Protein AF-A0A564YEU1-F1 (afdb_monomer)

Structure (mmCIF, N/CA/C/O backbone):
data_AF-A0A564YEU1-F1
#
_entry.id   AF-A0A564YEU1-F1
#
loop_
_atom_site.group_PDB
_atom_site.id
_atom_site.type_symbol
_atom_site.label_atom_id
_atom_site.label_alt_id
_atom_site.label_comp_id
_atom_site.label_asym_id
_atom_site.label_entity_id
_atom_site.label_seq_id
_atom_site.pdbx_PDB_ins_code
_atom_site.Cartn_x
_atom_site.Cartn_y
_atom_site.Cartn_z
_atom_site.occupancy
_atom_site.B_iso_or_equiv
_atom_site.auth_seq_id
_atom_site.auth_comp_id
_atom_site.auth_asym_id
_atom_site.auth_atom_id
_atom_site.pdbx_PDB_model_num
ATOM 1 N N . MET A 1 1 ? -68.849 -15.852 21.695 1.00 39.66 1 MET A N 1
ATOM 2 C CA . MET A 1 1 ? -68.066 -17.104 21.802 1.00 39.66 1 MET A CA 1
ATOM 3 C C . MET A 1 1 ? -66.663 -16.746 22.291 1.00 39.66 1 MET A C 1
ATOM 5 O O . MET A 1 1 ? -65.903 -16.159 21.544 1.00 39.66 1 MET A O 1
ATOM 9 N N . SER A 1 2 ? -66.432 -16.648 23.603 1.00 35.09 2 SER A N 1
ATOM 10 C CA . SER A 1 2 ? -66.010 -17.721 24.534 1.00 35.09 2 SER A CA 1
ATOM 11 C C . SER A 1 2 ? -64.554 -18.185 24.345 1.00 35.09 2 SER A C 1
ATOM 13 O O . SER A 1 2 ? -64.253 -19.014 23.496 1.00 35.09 2 SER A O 1
ATOM 15 N N . ARG A 1 3 ? -63.682 -17.646 25.216 1.00 34.97 3 ARG A N 1
ATOM 16 C CA . ARG A 1 3 ? -62.346 -18.154 25.593 1.00 34.97 3 ARG A CA 1
ATOM 17 C C . ARG A 1 3 ? -62.370 -19.652 25.946 1.00 34.97 3 ARG A C 1
ATOM 19 O O . ARG A 1 3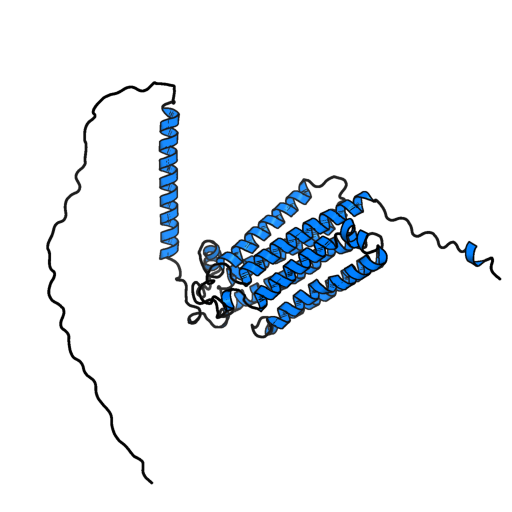 ? -63.399 -20.130 26.422 1.00 34.97 3 ARG A O 1
ATOM 26 N N . PRO A 1 4 ? -61.174 -20.247 26.089 1.00 43.41 4 PRO A N 1
ATOM 27 C CA . PRO A 1 4 ? -60.851 -20.955 27.319 1.00 43.41 4 PRO A CA 1
ATOM 28 C C . PRO A 1 4 ? -59.711 -20.280 28.102 1.00 43.41 4 PRO A C 1
ATOM 30 O O . PRO A 1 4 ? -58.726 -19.787 27.561 1.00 43.41 4 PRO A O 1
ATOM 33 N N . LYS A 1 5 ? -59.918 -20.228 29.422 1.00 35.44 5 LYS A N 1
ATOM 34 C CA . LYS A 1 5 ? -58.984 -19.836 30.490 1.00 35.44 5 LYS A CA 1
ATOM 35 C C . LYS A 1 5 ? -58.414 -21.104 31.149 1.00 35.44 5 LYS A C 1
ATOM 37 O O . LYS A 1 5 ? -59.130 -22.099 31.204 1.00 35.44 5 LYS A O 1
ATOM 42 N N . ARG A 1 6 ? -57.296 -20.902 31.874 1.00 34.03 6 ARG A N 1
ATOM 43 C CA . ARG A 1 6 ? -56.773 -21.584 33.096 1.00 34.03 6 ARG A CA 1
ATOM 44 C C . ARG A 1 6 ? -55.491 -22.394 32.839 1.00 34.03 6 ARG A C 1
ATOM 46 O O . ARG A 1 6 ? -55.438 -23.107 31.857 1.00 34.03 6 ARG A O 1
ATOM 53 N N . LYS A 1 7 ? -54.459 -22.366 33.693 1.00 32.59 7 LYS A N 1
ATOM 54 C CA . LYS A 1 7 ? -54.203 -21.696 34.994 1.00 32.59 7 LYS A CA 1
ATOM 55 C C . LYS A 1 7 ? -52.673 -21.733 35.283 1.00 32.59 7 LYS A C 1
ATOM 57 O O . LYS A 1 7 ? -51.973 -22.468 34.599 1.00 32.59 7 LYS A O 1
ATOM 62 N N . PRO A 1 8 ? -52.174 -20.968 36.276 1.00 36.25 8 PRO A N 1
ATOM 63 C CA . PRO A 1 8 ? -50.752 -20.750 36.559 1.00 36.25 8 PRO A CA 1
ATOM 64 C C . PRO A 1 8 ? -50.203 -21.688 37.652 1.00 36.25 8 PRO A C 1
ATOM 66 O O . PRO A 1 8 ? -50.961 -22.127 38.518 1.00 36.25 8 PRO A O 1
ATOM 69 N N . SER A 1 9 ? -48.884 -21.898 37.684 1.00 32.28 9 SER A N 1
ATOM 70 C CA . SER A 1 9 ? -48.165 -22.495 38.820 1.00 32.28 9 SER A CA 1
ATOM 71 C C . SER A 1 9 ? -47.163 -21.496 39.414 1.00 32.28 9 SER A C 1
ATOM 73 O O . SER A 1 9 ? -46.379 -20.876 38.702 1.00 32.28 9 SER A O 1
ATOM 75 N N . LYS A 1 10 ? -47.267 -21.321 40.733 1.00 36.78 10 LYS A N 1
ATOM 76 C CA . LYS A 1 10 ? -46.487 -20.445 41.623 1.00 36.78 10 LYS A CA 1
ATOM 77 C C . LYS A 1 10 ? -45.193 -21.148 42.119 1.00 36.78 10 LYS A C 1
ATOM 79 O O . LYS A 1 10 ? -45.025 -22.329 41.826 1.00 36.78 10 LYS A O 1
ATOM 84 N N . PRO A 1 11 ? -44.290 -20.435 42.829 1.00 39.84 11 PRO A N 1
ATOM 85 C CA . PRO A 1 11 ? -42.862 -20.749 42.939 1.00 39.84 11 PRO A CA 1
ATOM 86 C C . PRO A 1 11 ? -42.517 -21.643 44.141 1.00 39.84 11 PRO A C 1
ATOM 88 O O . PRO A 1 11 ? -43.249 -21.656 45.129 1.00 39.84 11 PRO A O 1
ATOM 91 N N . LEU A 1 12 ? -41.364 -22.321 44.085 1.00 32.00 12 LEU A N 1
ATOM 92 C CA . LEU A 1 12 ? -40.720 -22.925 45.255 1.00 32.00 12 LEU A CA 1
ATOM 93 C C . LEU A 1 12 ? -39.475 -22.120 45.643 1.00 32.00 12 LEU A C 1
ATOM 95 O O . LEU A 1 12 ? -38.456 -22.146 44.960 1.00 32.00 12 LEU A O 1
ATOM 99 N N . SER A 1 13 ? -39.586 -21.428 46.771 1.00 29.69 13 SER A N 1
ATOM 100 C CA . SER A 1 13 ? -38.484 -21.114 47.672 1.00 29.69 13 SER A CA 1
ATOM 101 C C . SER A 1 13 ? -38.252 -22.314 48.590 1.00 29.69 13 SER A C 1
ATOM 103 O O . SER A 1 13 ? -39.204 -22.724 49.254 1.00 29.69 13 SER A O 1
ATOM 105 N N . ALA A 1 14 ? -37.026 -22.829 48.689 1.00 30.33 14 ALA A N 1
ATOM 106 C CA . ALA A 1 14 ? -36.550 -23.504 49.897 1.00 30.33 14 ALA A CA 1
ATOM 107 C C . ALA A 1 14 ? -35.017 -23.666 49.879 1.00 30.33 14 ALA A C 1
ATOM 109 O O . ALA A 1 14 ? -34.466 -24.100 48.872 1.00 30.33 14 ALA A O 1
ATOM 110 N N . PHE A 1 15 ? -34.410 -23.382 51.041 1.00 29.80 15 PHE A N 1
ATOM 111 C CA . PHE A 1 15 ? -33.030 -23.644 51.488 1.00 29.80 15 PHE A CA 1
ATOM 112 C C . PHE A 1 15 ? -31.938 -22.728 50.896 1.00 29.80 15 PHE A C 1
ATOM 114 O O . PHE A 1 15 ? -31.576 -22.870 49.742 1.00 29.80 15 PHE A O 1
ATOM 121 N N . HIS A 1 16 ? -31.311 -21.764 51.586 1.00 29.11 16 HIS A N 1
ATOM 122 C CA . HIS A 1 16 ? -31.170 -21.463 53.021 1.00 29.11 16 HIS A CA 1
ATOM 123 C C . HIS A 1 16 ? -30.846 -22.682 53.892 1.00 29.11 16 HIS A C 1
ATOM 125 O O . HIS A 1 16 ? -31.631 -23.061 54.757 1.00 29.11 16 HIS A O 1
ATOM 131 N N . LYS A 1 17 ? -29.706 -23.328 53.607 1.00 30.44 17 LYS A N 1
ATOM 132 C CA . LYS A 1 17 ? -28.909 -24.087 54.584 1.00 30.44 17 LYS A CA 1
ATOM 133 C C . LYS A 1 17 ? -27.539 -24.453 53.992 1.00 30.44 17 LYS A C 1
ATOM 135 O O . LYS A 1 17 ? -27.424 -25.467 53.322 1.00 30.44 17 LYS A O 1
ATOM 140 N N . MET A 1 18 ? -26.537 -23.602 54.200 1.00 28.41 18 MET A N 1
ATOM 141 C CA . MET A 1 18 ? -25.125 -23.980 54.408 1.00 28.41 18 MET A CA 1
ATOM 142 C C . MET A 1 18 ? -24.321 -22.717 54.763 1.00 28.41 18 MET A C 1
ATOM 144 O O . MET A 1 18 ? -23.334 -22.366 54.134 1.00 28.41 18 MET A O 1
ATOM 148 N N . GLU A 1 19 ? -24.803 -22.003 55.781 1.00 30.09 19 GLU A N 1
ATOM 149 C CA . GLU A 1 19 ? -23.938 -21.286 56.717 1.00 30.09 19 GLU A CA 1
ATOM 150 C C . GLU A 1 19 ? -23.812 -22.204 57.932 1.00 30.09 19 GLU A C 1
ATOM 152 O O . GLU A 1 19 ? -24.739 -22.289 58.733 1.00 30.09 19 GLU A O 1
ATOM 157 N N . SER A 1 20 ? -22.725 -22.969 57.995 1.00 27.28 20 SER A N 1
ATOM 158 C CA . SER A 1 20 ? -22.120 -23.492 59.225 1.00 27.28 20 SER A CA 1
ATOM 159 C C . SER A 1 20 ? -20.950 -24.395 58.840 1.00 27.28 20 SER A C 1
ATOM 161 O O . SER A 1 20 ? -21.133 -25.302 58.032 1.00 27.28 20 SER A O 1
ATOM 163 N N . GLU A 1 21 ? -19.811 -24.172 59.495 1.00 29.41 21 GLU A N 1
ATOM 164 C CA . GLU A 1 21 ? -18.627 -25.044 59.565 1.00 29.41 21 GLU A CA 1
ATOM 165 C C . GLU A 1 21 ? -17.584 -24.874 58.449 1.00 29.41 21 GLU A C 1
ATOM 167 O O . GLU A 1 21 ? -17.559 -25.602 57.464 1.00 29.41 21 GLU A O 1
ATOM 172 N N . MET A 1 22 ? -16.646 -23.943 58.656 1.00 26.56 22 MET A N 1
ATOM 173 C CA . MET A 1 22 ? -15.273 -24.332 59.013 1.00 26.56 22 MET A CA 1
ATOM 174 C C . MET A 1 22 ? -14.520 -23.100 59.533 1.00 26.56 22 MET A C 1
ATOM 176 O O . MET A 1 22 ? -13.928 -22.328 58.785 1.00 26.56 22 MET A O 1
ATOM 180 N N . GLU A 1 23 ? -14.602 -22.910 60.845 1.00 27.30 23 GLU A N 1
ATOM 181 C CA . GLU A 1 23 ? -13.744 -22.022 61.619 1.00 27.30 23 GLU A CA 1
ATOM 182 C C . GLU A 1 23 ? -12.501 -22.834 62.012 1.00 27.30 23 GLU A C 1
ATOM 184 O O . GLU A 1 23 ? -12.618 -23.834 62.718 1.00 27.30 23 GLU A O 1
ATOM 189 N N . ILE A 1 24 ? -11.319 -22.445 61.523 1.00 30.30 24 ILE A N 1
ATOM 190 C CA . ILE A 1 24 ? -10.043 -22.773 62.168 1.00 30.30 24 ILE A CA 1
ATOM 191 C C . ILE A 1 24 ? -9.242 -21.477 62.280 1.00 30.30 24 ILE A C 1
ATOM 193 O O . ILE A 1 24 ? -8.940 -20.798 61.300 1.00 30.30 24 ILE A O 1
ATOM 197 N N . THR A 1 25 ? -8.974 -21.162 63.535 1.00 30.25 25 THR A N 1
ATOM 198 C CA . THR A 1 25 ? -8.304 -20.015 64.135 1.00 30.25 25 THR A CA 1
ATOM 199 C C . THR A 1 25 ? -6.772 -20.056 64.009 1.00 30.25 25 THR A C 1
ATOM 201 O O . THR A 1 25 ? -6.178 -21.068 64.367 1.00 30.25 25 THR A O 1
ATOM 204 N N . GLU A 1 26 ? -6.201 -18.903 63.616 1.00 27.73 26 GLU A N 1
ATOM 205 C CA . GLU A 1 26 ? -4.926 -18.257 64.041 1.00 27.73 26 GLU A CA 1
ATOM 206 C C . GLU A 1 26 ? -3.537 -18.936 63.858 1.00 27.73 26 GLU A C 1
ATOM 208 O O . GLU A 1 26 ? -3.465 -20.155 63.723 1.00 27.73 26 GLU A O 1
ATOM 213 N N . PRO A 1 27 ? -2.394 -18.187 63.918 1.00 37.44 27 PRO A N 1
ATOM 214 C CA . PRO A 1 27 ? -2.223 -16.731 64.111 1.00 37.44 27 PRO A CA 1
ATOM 215 C C . PRO A 1 27 ? -1.258 -16.012 63.129 1.00 37.44 27 PRO A C 1
ATOM 217 O O . PRO A 1 27 ? -0.490 -16.609 62.374 1.00 37.44 27 PRO A O 1
ATOM 220 N N . LEU A 1 28 ? -1.288 -14.676 63.218 1.00 38.44 28 LEU A N 1
ATOM 221 C CA . LEU A 1 28 ? -0.220 -13.745 62.837 1.00 38.44 28 LEU A CA 1
ATOM 222 C C . LEU A 1 28 ? 1.111 -14.153 63.488 1.00 38.44 28 LEU A C 1
ATOM 224 O O . LEU A 1 28 ? 1.157 -14.297 64.706 1.00 38.44 28 LEU A O 1
ATOM 228 N N . ASN A 1 29 ? 2.186 -14.252 62.702 1.00 31.83 29 ASN A N 1
ATOM 229 C CA . ASN A 1 29 ? 3.543 -14.292 63.240 1.00 31.83 29 ASN A CA 1
ATOM 230 C C . ASN A 1 29 ? 4.396 -13.158 62.679 1.00 31.83 29 ASN A C 1
ATOM 232 O O . ASN A 1 29 ? 4.373 -12.839 61.489 1.00 31.83 29 ASN A O 1
ATOM 236 N N . GLU A 1 30 ? 5.101 -12.561 63.627 1.00 30.56 30 GLU A N 1
ATOM 237 C CA . GLU A 1 30 ? 5.923 -11.372 63.567 1.00 30.56 30 GLU A CA 1
ATOM 238 C C . GLU A 1 30 ? 7.113 -11.494 62.615 1.00 30.56 30 GLU A C 1
ATOM 240 O O . GLU A 1 30 ? 7.678 -12.559 62.362 1.00 30.56 30 GLU A O 1
ATOM 245 N N . ILE A 1 31 ? 7.497 -10.326 62.116 1.00 38.25 31 ILE A N 1
ATOM 246 C CA . ILE A 1 31 ? 8.733 -10.056 61.401 1.00 38.25 31 ILE A CA 1
ATOM 247 C C . ILE A 1 31 ? 9.854 -9.973 62.445 1.00 38.25 31 ILE A C 1
ATOM 249 O O . ILE A 1 31 ? 9.848 -9.049 63.252 1.00 38.25 31 ILE A O 1
ATOM 253 N N . GLU A 1 32 ? 10.848 -10.862 62.380 1.00 31.86 32 GLU A N 1
ATOM 254 C CA . GLU A 1 32 ? 12.162 -10.633 62.996 1.00 31.86 32 GLU A CA 1
ATOM 255 C C . GLU A 1 32 ? 13.327 -11.119 62.106 1.00 31.86 32 GLU A C 1
ATOM 257 O O . GLU A 1 32 ? 13.155 -12.012 61.269 1.00 31.86 32 GLU A O 1
ATOM 262 N N . PRO A 1 33 ? 14.518 -10.495 62.224 1.00 35.00 33 PRO A N 1
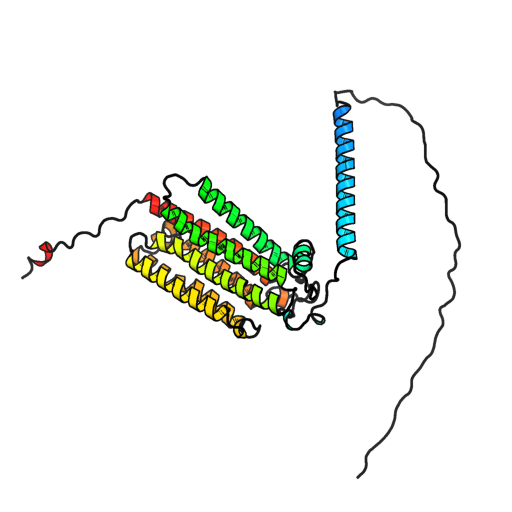ATOM 263 C CA . PRO A 1 33 ? 15.543 -10.495 61.189 1.00 35.00 33 PRO A CA 1
ATOM 264 C C . PRO A 1 33 ? 16.545 -11.644 61.355 1.00 35.00 33 PRO A C 1
ATOM 266 O O . PRO A 1 33 ? 17.233 -11.767 62.370 1.00 35.00 33 PRO A O 1
ATOM 269 N N . HIS A 1 34 ? 16.730 -12.452 60.310 1.00 31.06 34 HIS A N 1
ATOM 270 C CA . HIS A 1 34 ? 17.795 -13.452 60.290 1.00 31.06 34 HIS A CA 1
ATOM 271 C C . HIS A 1 34 ? 19.155 -12.820 59.979 1.00 31.06 34 HIS A C 1
ATOM 273 O O . HIS A 1 34 ? 19.611 -12.765 58.840 1.00 31.06 34 HIS A O 1
ATOM 279 N N . THR A 1 35 ? 19.841 -12.417 61.046 1.00 36.53 35 THR A N 1
ATOM 280 C CA . THR A 1 35 ? 21.302 -12.316 61.073 1.00 36.53 35 THR A CA 1
ATOM 281 C C . THR A 1 35 ? 21.850 -13.714 61.364 1.00 36.53 35 THR A C 1
ATOM 283 O O . THR A 1 35 ? 21.633 -14.242 62.454 1.00 36.53 35 THR A O 1
ATOM 286 N N . LYS A 1 36 ? 22.555 -14.350 60.419 1.00 33.69 36 LYS A N 1
ATOM 287 C CA . LYS A 1 36 ? 23.348 -15.553 60.724 1.00 33.69 36 LYS A CA 1
ATOM 288 C C . LYS A 1 36 ? 24.707 -15.537 60.025 1.00 33.69 36 LYS A C 1
ATOM 290 O O . LYS A 1 36 ? 24.831 -15.780 58.833 1.00 33.69 36 LYS A O 1
ATOM 295 N N . ALA A 1 37 ? 25.678 -15.189 60.864 1.00 31.30 37 ALA A N 1
ATOM 296 C CA . ALA A 1 37 ? 27.103 -15.491 60.905 1.00 31.30 37 ALA A CA 1
ATOM 297 C C . ALA A 1 37 ? 27.746 -16.339 59.788 1.00 31.30 37 ALA A C 1
ATOM 299 O O . ALA A 1 37 ? 27.314 -17.448 59.474 1.00 31.30 37 ALA A O 1
ATOM 300 N N . LEU A 1 38 ? 28.897 -15.818 59.344 1.00 34.47 38 LEU A N 1
ATOM 301 C CA . LEU A 1 38 ? 29.981 -16.467 58.609 1.00 34.47 38 LEU A CA 1
ATOM 302 C C . LEU A 1 38 ? 30.301 -17.899 59.078 1.00 34.47 38 LEU A C 1
ATOM 304 O O . LEU A 1 38 ? 30.499 -18.145 60.270 1.00 34.47 38 LEU A O 1
ATOM 308 N N . LYS A 1 39 ? 30.569 -18.777 58.103 1.00 30.88 39 LYS A N 1
ATOM 309 C CA . LYS A 1 39 ? 31.605 -19.815 58.202 1.00 30.88 39 LYS A CA 1
ATOM 310 C C . LYS A 1 39 ? 32.487 -19.813 56.943 1.00 30.88 39 LYS A C 1
ATOM 312 O O . LYS A 1 39 ? 31.998 -19.997 55.836 1.00 30.88 39 LYS A O 1
ATOM 317 N N . SER A 1 40 ? 33.775 -19.574 57.182 1.00 30.41 40 SER A N 1
ATOM 318 C CA . SER A 1 40 ? 34.978 -19.896 56.391 1.00 30.41 40 SER A CA 1
ATOM 319 C C . SER A 1 40 ? 35.039 -21.381 56.001 1.00 30.41 40 SER A C 1
ATOM 321 O O . SER A 1 40 ? 34.480 -22.184 56.743 1.00 30.41 40 SER A O 1
ATOM 323 N N . VAL A 1 41 ? 35.759 -21.880 54.993 1.00 34.78 41 VAL A N 1
ATOM 324 C CA . VAL A 1 41 ? 36.687 -21.410 53.938 1.00 34.78 41 VAL A CA 1
ATOM 325 C C . VAL A 1 41 ? 36.841 -22.644 53.032 1.00 34.78 41 VAL A C 1
ATOM 327 O O . VAL A 1 41 ? 36.889 -23.741 53.580 1.00 34.78 41 VAL A O 1
ATOM 330 N N . GLU A 1 42 ? 36.954 -22.491 51.712 1.00 30.67 42 GLU A N 1
ATOM 331 C CA . GLU A 1 42 ? 37.854 -23.333 50.902 1.00 30.67 42 GLU A CA 1
ATOM 332 C C . GLU A 1 42 ? 38.103 -22.701 49.523 1.00 30.67 42 GLU A C 1
ATOM 334 O O . GLU A 1 42 ? 37.210 -22.136 48.892 1.00 30.67 42 GLU A O 1
ATOM 339 N N . ASP A 1 43 ? 39.377 -22.731 49.148 1.00 35.03 43 ASP A N 1
ATOM 340 C CA . ASP A 1 43 ? 40.051 -21.978 48.097 1.00 35.03 43 ASP A CA 1
ATOM 341 C C . ASP A 1 43 ? 39.664 -22.382 46.668 1.00 35.03 43 ASP A C 1
ATOM 343 O O . ASP A 1 43 ? 39.782 -23.553 46.311 1.00 35.03 43 ASP A O 1
ATOM 347 N N . VAL A 1 44 ? 39.369 -21.399 45.802 1.00 36.34 44 VAL A N 1
ATOM 348 C CA . VAL A 1 44 ? 39.699 -21.476 44.365 1.00 36.34 44 VAL A CA 1
ATOM 349 C C . VAL A 1 44 ? 40.145 -20.098 43.852 1.00 36.34 44 VAL A C 1
ATOM 351 O O . VAL A 1 44 ? 39.347 -19.185 43.671 1.00 36.34 44 VAL A O 1
ATOM 354 N N . ASP A 1 45 ? 41.459 -20.005 43.656 1.00 33.47 45 ASP A N 1
ATOM 355 C CA . ASP A 1 45 ? 42.231 -19.203 42.697 1.00 33.47 45 ASP A CA 1
ATOM 356 C C . ASP A 1 45 ? 41.798 -17.752 42.384 1.00 33.47 45 ASP A C 1
ATOM 358 O O . ASP A 1 45 ? 40.902 -17.457 41.588 1.00 33.47 45 ASP A O 1
ATOM 362 N N . ALA A 1 46 ? 42.549 -16.817 42.968 1.00 41.97 46 ALA A N 1
ATOM 363 C CA . ALA A 1 46 ? 42.473 -15.388 42.722 1.00 41.97 46 ALA A CA 1
ATOM 364 C C . ALA A 1 46 ? 43.144 -15.010 41.388 1.00 41.97 46 ALA A C 1
ATOM 366 O O . ALA A 1 46 ? 44.290 -14.557 41.349 1.00 41.97 46 ALA A O 1
ATOM 367 N N . SER A 1 47 ? 42.389 -15.083 40.291 1.00 40.94 47 SER A N 1
ATOM 368 C CA . SER A 1 47 ? 42.705 -14.345 39.063 1.00 40.94 47 SER A CA 1
ATOM 369 C C . SER A 1 47 ? 41.781 -13.126 38.925 1.00 40.94 47 SER A C 1
ATOM 371 O O . SER A 1 47 ? 40.616 -13.220 38.566 1.00 40.94 47 SER A O 1
ATOM 373 N N . LYS A 1 48 ? 42.336 -11.964 39.300 1.00 47.94 48 LYS A N 1
ATOM 374 C CA . LYS A 1 48 ? 41.902 -10.573 39.039 1.00 47.94 48 LYS A CA 1
ATOM 375 C C . LYS A 1 48 ? 40.519 -10.392 38.379 1.00 47.94 48 LYS A C 1
ATOM 377 O O . LYS A 1 48 ? 40.436 -10.062 37.200 1.00 47.94 48 LYS A O 1
ATOM 382 N N . VAL A 1 49 ? 39.455 -10.4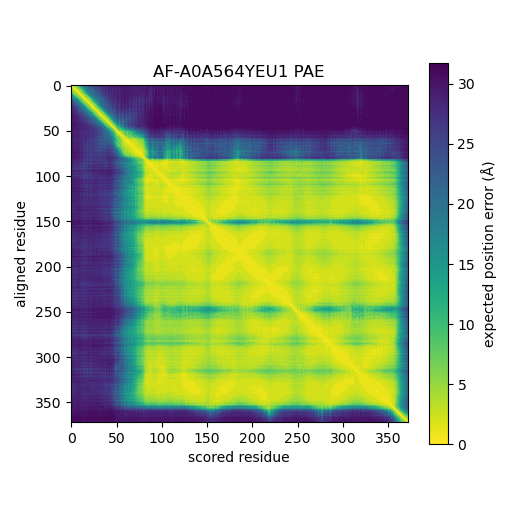53 39.172 1.00 50.50 49 VAL A N 1
ATOM 383 C CA . VAL A 1 49 ? 38.221 -9.710 38.879 1.00 50.50 49 VAL A CA 1
ATOM 384 C C . VAL A 1 49 ? 38.238 -8.495 39.798 1.00 50.50 49 VAL A C 1
ATOM 386 O O . VAL A 1 49 ? 38.272 -8.633 41.021 1.00 50.50 49 VAL A O 1
ATOM 389 N N . GLY A 1 50 ? 38.350 -7.300 39.217 1.00 44.97 50 GLY A N 1
ATOM 390 C CA . GLY A 1 50 ? 38.418 -6.060 39.980 1.00 44.97 50 GLY A CA 1
ATOM 391 C C . GLY A 1 50 ? 37.144 -5.881 40.800 1.00 44.97 50 GLY A C 1
ATOM 392 O O . GLY A 1 50 ? 36.045 -6.012 40.274 1.00 44.97 50 GLY A O 1
ATOM 393 N N . CYS A 1 51 ? 37.285 -5.547 42.084 1.00 54.50 51 CYS A N 1
ATOM 394 C CA . CYS A 1 51 ? 36.163 -5.268 42.993 1.00 54.50 51 CYS A CA 1
ATOM 395 C C . CYS A 1 51 ? 35.204 -4.196 42.420 1.00 54.50 51 CYS A C 1
ATOM 397 O O . CYS A 1 51 ? 34.008 -4.188 42.700 1.00 54.50 51 CYS A O 1
ATOM 399 N N . THR A 1 52 ? 35.721 -3.332 41.543 1.00 56.03 52 THR A N 1
ATOM 400 C CA . THR A 1 52 ? 34.959 -2.354 40.762 1.00 56.03 52 THR A CA 1
ATOM 401 C C . THR A 1 52 ? 33.975 -2.992 39.782 1.00 56.03 52 THR A C 1
ATOM 403 O O . THR A 1 52 ? 32.849 -2.519 39.703 1.00 56.03 52 THR A O 1
ATOM 406 N N . ASP A 1 53 ? 34.336 -4.080 39.099 1.00 52.78 53 ASP A N 1
ATOM 407 C CA . ASP A 1 53 ? 33.484 -4.726 38.087 1.00 52.78 53 ASP A CA 1
ATOM 408 C C . ASP A 1 53 ? 32.346 -5.527 38.732 1.00 52.78 53 ASP A C 1
ATOM 410 O O . ASP A 1 53 ? 31.212 -5.515 38.250 1.00 52.78 53 ASP A O 1
ATOM 414 N N . SER A 1 54 ? 32.606 -6.164 39.880 1.00 53.88 54 SER A N 1
ATOM 415 C CA . SER A 1 54 ? 31.566 -6.844 40.660 1.00 53.88 54 SER A CA 1
ATOM 416 C C . SER A 1 54 ? 30.557 -5.859 41.251 1.00 53.88 54 SER A C 1
ATOM 418 O O . SER A 1 54 ? 29.358 -6.116 41.182 1.00 53.88 54 SER A O 1
ATOM 420 N N . ILE A 1 55 ? 31.016 -4.709 41.762 1.00 56.94 55 ILE A N 1
ATOM 421 C CA . ILE A 1 55 ? 30.133 -3.660 42.294 1.00 56.94 55 ILE A CA 1
ATOM 422 C C . ILE A 1 55 ? 29.306 -3.040 41.165 1.00 56.94 55 ILE A C 1
ATOM 424 O O . ILE A 1 55 ? 28.097 -2.907 41.317 1.00 56.94 55 ILE A O 1
ATOM 428 N N . PHE A 1 56 ? 29.919 -2.741 40.013 1.00 58.91 56 PHE A N 1
ATOM 429 C CA . PHE A 1 56 ? 29.206 -2.170 38.867 1.00 58.91 56 PHE A CA 1
ATOM 430 C C . PHE A 1 56 ? 28.171 -3.140 38.287 1.00 58.91 56 PHE A C 1
ATOM 432 O O . PHE A 1 56 ? 27.078 -2.722 37.920 1.00 58.91 56 PHE A O 1
ATOM 439 N N . SER A 1 57 ? 28.480 -4.441 38.230 1.00 59.31 57 SER A N 1
ATOM 440 C CA . SER A 1 57 ? 27.533 -5.458 37.753 1.00 59.31 57 SER A CA 1
ATOM 441 C C . SER A 1 57 ? 26.357 -5.669 38.712 1.00 59.31 57 SER A C 1
ATOM 443 O O . SER A 1 57 ? 25.225 -5.813 38.256 1.00 59.31 57 SER A O 1
ATOM 445 N N . TYR A 1 58 ? 26.603 -5.638 40.027 1.00 62.84 58 TYR A N 1
ATOM 446 C CA . TYR A 1 58 ? 25.565 -5.781 41.049 1.00 62.84 58 TYR A CA 1
ATOM 447 C C . TYR A 1 58 ? 24.671 -4.537 41.105 1.00 62.84 58 TYR A C 1
ATOM 449 O O . TYR A 1 58 ? 23.447 -4.654 41.134 1.00 62.84 58 TYR A O 1
ATOM 457 N N . ASP A 1 59 ? 25.275 -3.348 41.029 1.00 72.62 59 ASP A N 1
ATOM 458 C CA . ASP A 1 59 ? 24.572 -2.067 40.960 1.00 72.62 59 ASP A CA 1
ATOM 459 C C . ASP A 1 59 ? 23.742 -1.968 39.672 1.00 72.62 59 ASP A C 1
ATOM 461 O O . ASP A 1 59 ? 22.544 -1.704 39.729 1.00 72.62 59 ASP A O 1
ATOM 465 N N . PHE A 1 60 ? 24.309 -2.336 38.516 1.00 76.94 60 PHE A N 1
ATOM 466 C CA . PHE A 1 60 ? 23.584 -2.374 37.244 1.00 76.94 60 PHE A CA 1
ATOM 467 C C . PHE A 1 60 ? 22.451 -3.407 37.229 1.00 76.94 60 PHE A C 1
ATOM 469 O O . PHE A 1 60 ? 21.363 -3.104 36.746 1.00 76.94 60 PHE A O 1
ATOM 476 N N . ALA A 1 61 ? 22.665 -4.612 37.765 1.00 76.69 61 ALA A N 1
ATOM 477 C CA . ALA A 1 61 ? 21.617 -5.627 37.860 1.00 76.69 61 ALA A CA 1
ATOM 478 C C . ALA A 1 61 ? 20.476 -5.163 38.776 1.00 76.69 61 ALA A C 1
ATOM 480 O O . ALA A 1 61 ? 19.306 -5.295 38.414 1.00 76.69 61 ALA A O 1
ATOM 481 N N . SER A 1 62 ? 20.809 -4.547 39.914 1.00 79.12 62 SER A N 1
ATOM 482 C CA . SER A 1 62 ? 19.828 -3.984 40.844 1.00 79.12 62 SER A CA 1
ATOM 483 C C . SER A 1 62 ? 19.069 -2.796 40.239 1.00 79.12 62 SER A C 1
ATOM 485 O O . SER A 1 62 ? 17.849 -2.695 40.390 1.00 79.12 62 SER A O 1
ATOM 487 N N . LEU A 1 63 ? 19.756 -1.945 39.471 1.00 81.00 63 LEU A N 1
ATOM 488 C CA . LEU A 1 63 ? 19.171 -0.831 38.734 1.00 81.00 63 LEU A CA 1
ATOM 489 C C . LEU A 1 63 ? 18.237 -1.346 37.637 1.00 81.00 63 LEU A C 1
ATOM 491 O O . LEU A 1 63 ? 17.104 -0.885 37.534 1.00 81.00 63 LEU A O 1
ATOM 495 N N . ALA A 1 64 ? 18.664 -2.350 36.871 1.00 79.38 64 ALA A N 1
ATOM 496 C CA . ALA A 1 64 ? 17.856 -2.990 35.840 1.00 79.38 64 ALA A CA 1
ATOM 497 C C . ALA A 1 64 ? 16.607 -3.661 36.431 1.00 79.38 64 ALA A C 1
ATOM 499 O O . ALA A 1 64 ? 15.519 -3.507 35.880 1.00 79.38 64 ALA A O 1
ATOM 500 N N . GLN A 1 65 ? 16.724 -4.337 37.579 1.00 84.19 65 GLN A N 1
ATOM 501 C CA . GLN A 1 65 ? 15.580 -4.904 38.300 1.00 84.19 65 GLN A CA 1
ATOM 502 C C . GLN A 1 65 ? 14.636 -3.828 38.838 1.00 84.19 65 GLN A C 1
ATOM 504 O O . GLN A 1 65 ? 13.423 -3.955 38.693 1.00 84.19 65 GLN A O 1
ATOM 509 N N . THR A 1 66 ? 15.168 -2.742 39.398 1.00 83.00 66 THR A N 1
ATOM 510 C CA . THR A 1 66 ? 14.360 -1.622 39.903 1.00 83.00 66 THR A CA 1
ATOM 511 C C . THR A 1 66 ? 13.629 -0.914 38.764 1.00 83.00 66 THR A C 1
ATOM 513 O O . THR A 1 66 ? 12.453 -0.569 38.894 1.00 83.00 66 THR A O 1
ATOM 516 N N . MET A 1 67 ? 14.288 -0.746 37.616 1.00 77.38 67 MET A N 1
ATOM 517 C CA . MET A 1 67 ? 13.678 -0.219 36.397 1.00 77.38 67 MET A CA 1
ATOM 518 C C . MET A 1 67 ? 12.619 -1.168 35.834 1.00 77.38 67 MET A C 1
ATOM 520 O O . MET A 1 67 ? 11.549 -0.702 35.454 1.00 77.38 67 MET A O 1
ATOM 524 N N . ALA A 1 68 ? 12.876 -2.478 35.815 1.00 80.81 68 ALA A N 1
ATOM 525 C CA . ALA A 1 68 ? 11.911 -3.480 35.370 1.00 80.81 68 ALA A CA 1
ATOM 526 C C . ALA A 1 68 ? 10.664 -3.493 36.264 1.00 80.81 68 ALA A C 1
ATOM 528 O O . ALA A 1 68 ? 9.550 -3.418 35.754 1.00 80.81 68 ALA A O 1
ATOM 529 N N . HIS A 1 69 ? 10.844 -3.475 37.586 1.00 81.06 69 HIS A N 1
ATOM 530 C CA . HIS A 1 69 ? 9.748 -3.407 38.552 1.00 81.06 69 HIS A CA 1
ATOM 531 C C . HIS A 1 69 ? 8.980 -2.078 38.460 1.00 81.06 69 HIS A C 1
ATOM 533 O O . HIS A 1 69 ? 7.754 -2.049 38.512 1.00 81.06 69 HIS A O 1
ATOM 539 N N . SER A 1 70 ? 9.680 -0.957 38.259 1.00 80.69 70 SER A N 1
ATOM 540 C CA . SER A 1 70 ? 9.039 0.350 38.052 1.00 80.69 70 SER A CA 1
ATOM 541 C C . SER A 1 70 ? 8.260 0.409 36.736 1.00 80.69 70 SER A C 1
ATOM 543 O O . SER A 1 70 ? 7.183 1.002 36.682 1.00 80.69 70 SER A O 1
ATOM 545 N N . ALA A 1 71 ? 8.772 -0.217 35.674 1.00 75.00 71 ALA A N 1
ATOM 546 C CA . ALA A 1 71 ? 8.066 -0.358 34.407 1.00 75.00 71 ALA A CA 1
ATOM 547 C C . ALA A 1 71 ? 6.832 -1.258 34.558 1.00 75.00 71 ALA A C 1
ATOM 549 O O . ALA A 1 71 ? 5.766 -0.913 34.052 1.00 75.00 71 ALA A O 1
ATOM 550 N N . GLU A 1 72 ? 6.946 -2.364 35.294 1.00 80.50 72 GLU A N 1
ATOM 551 C CA . GLU A 1 72 ? 5.835 -3.262 35.607 1.00 80.50 72 GLU A CA 1
ATOM 552 C C . GLU A 1 72 ? 4.734 -2.542 36.398 1.00 80.50 72 GLU A C 1
ATOM 554 O O . GLU A 1 72 ? 3.565 -2.580 36.005 1.00 80.50 72 GLU A O 1
ATOM 559 N N . GLU A 1 73 ? 5.095 -1.800 37.448 1.00 75.75 73 GLU A N 1
ATOM 560 C CA . GLU A 1 73 ? 4.137 -1.041 38.254 1.00 75.75 73 GLU A CA 1
ATOM 561 C C . GLU A 1 73 ? 3.503 0.100 37.446 1.00 75.75 73 GLU A C 1
ATOM 563 O O . GLU A 1 73 ? 2.291 0.311 37.508 1.00 75.75 73 GLU A O 1
ATOM 568 N N . PHE A 1 74 ? 4.270 0.793 36.598 1.00 75.50 74 PHE A N 1
ATOM 569 C CA . PHE A 1 74 ? 3.720 1.784 35.670 1.00 75.50 74 PHE A CA 1
ATOM 570 C C . PHE A 1 74 ? 2.704 1.157 34.702 1.00 75.50 74 PHE A C 1
ATOM 572 O O . PHE A 1 74 ? 1.606 1.692 34.523 1.00 75.50 74 PHE A O 1
ATOM 579 N N . VAL A 1 75 ? 3.028 0.001 34.114 1.00 69.12 75 VAL A N 1
ATOM 580 C CA . VAL A 1 75 ? 2.125 -0.751 33.230 1.00 69.12 75 VAL A CA 1
ATOM 581 C C . VAL A 1 75 ? 0.855 -1.157 33.979 1.00 69.12 75 VAL A C 1
ATOM 583 O O . VAL A 1 75 ? -0.250 -0.964 33.466 1.00 69.12 75 VAL A O 1
ATOM 586 N N . ARG A 1 76 ? 0.985 -1.643 35.217 1.00 64.56 76 ARG A N 1
ATOM 587 C CA . ARG A 1 76 ? -0.135 -2.057 36.070 1.00 64.56 76 ARG A CA 1
ATOM 588 C C . ARG A 1 76 ? -1.031 -0.880 36.467 1.00 64.56 76 ARG A C 1
ATOM 590 O O . ARG A 1 76 ? -2.253 -0.989 36.388 1.00 64.56 76 ARG A O 1
ATOM 597 N N . GLN A 1 77 ? -0.461 0.272 36.811 1.00 62.28 77 GLN A N 1
ATOM 598 C CA . GLN A 1 77 ? -1.209 1.495 37.131 1.00 62.28 77 GLN A CA 1
ATOM 599 C C . GLN A 1 77 ? -1.941 2.065 35.906 1.00 62.28 77 GLN A C 1
ATOM 601 O O . GLN A 1 77 ? -3.097 2.484 36.009 1.00 62.28 77 GLN A O 1
ATOM 606 N N . VAL A 1 78 ? -1.312 2.037 34.724 1.00 61.72 78 VAL A N 1
ATOM 607 C CA . VAL A 1 78 ? -1.959 2.395 33.447 1.00 61.72 78 VAL A CA 1
ATOM 608 C C . VAL A 1 78 ? -3.097 1.425 33.110 1.00 61.72 78 VAL A C 1
ATOM 610 O O . VAL A 1 78 ? -4.130 1.850 32.589 1.00 61.72 78 VAL A O 1
ATOM 613 N N . TRP A 1 79 ? -2.941 0.140 33.438 1.00 61.62 79 TRP A N 1
ATOM 614 C CA . TRP A 1 79 ? -3.964 -0.889 33.251 1.00 61.62 79 TRP A CA 1
ATOM 615 C C . TRP A 1 79 ? -5.171 -0.695 34.181 1.00 61.62 79 TRP A C 1
ATOM 617 O O . TRP A 1 79 ? -6.310 -0.747 33.720 1.00 61.62 79 TRP A O 1
ATOM 627 N N . LEU A 1 80 ? -4.932 -0.417 35.469 1.00 56.38 80 LEU A N 1
ATOM 628 C CA . LEU A 1 80 ? -5.966 -0.282 36.506 1.00 56.38 80 LEU A CA 1
ATOM 629 C C . LEU A 1 80 ? -6.726 1.055 36.462 1.00 56.38 80 LEU A C 1
ATOM 631 O O . LEU A 1 80 ? -7.903 1.092 3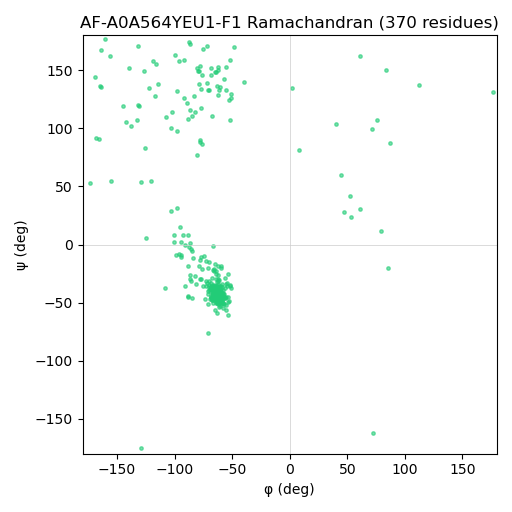6.806 1.00 56.38 80 LEU A O 1
ATOM 635 N N . ARG A 1 81 ? -6.099 2.147 36.001 1.00 57.81 81 ARG A N 1
ATOM 636 C CA . ARG A 1 81 ? -6.785 3.432 35.727 1.00 57.81 81 ARG A CA 1
ATOM 637 C C . ARG A 1 81 ? -7.387 3.515 34.318 1.00 57.81 81 ARG A C 1
ATOM 639 O O . ARG A 1 81 ? -7.917 4.556 33.930 1.00 57.81 81 ARG A O 1
ATOM 646 N N . GLY A 1 82 ? -7.251 2.451 33.529 1.00 69.75 82 GLY A N 1
ATOM 647 C CA . GLY A 1 82 ? -7.658 2.398 32.132 1.00 69.75 82 GLY A CA 1
ATOM 648 C C . GLY A 1 82 ? -9.115 1.983 31.918 1.00 69.75 82 GLY A C 1
ATOM 649 O O . GLY A 1 82 ? -9.840 1.583 32.821 1.00 69.75 82 GLY A O 1
ATOM 650 N N . TRP A 1 83 ? -9.542 2.050 30.661 1.00 87.12 83 TRP A N 1
ATOM 651 C CA . TRP A 1 83 ? -10.791 1.457 30.183 1.00 87.12 83 TRP A CA 1
ATOM 652 C C . TRP A 1 83 ? -10.647 -0.070 30.035 1.00 87.12 83 TRP A C 1
ATOM 654 O O . TRP A 1 83 ? -9.576 -0.563 29.660 1.00 87.12 83 TRP A O 1
ATOM 664 N N . GLY A 1 84 ? -11.719 -0.819 30.303 1.00 90.19 84 GLY A N 1
ATOM 665 C CA . GLY A 1 84 ? -11.777 -2.269 30.080 1.00 90.19 84 GLY A CA 1
ATOM 666 C C . GLY A 1 84 ? -12.038 -2.627 28.613 1.00 90.19 84 GLY A C 1
ATOM 667 O O . GLY A 1 84 ? -12.709 -1.875 27.904 1.00 90.19 84 GLY A O 1
ATOM 668 N N . LEU A 1 85 ? -11.511 -3.771 28.159 1.00 95.25 85 LEU A N 1
ATOM 669 C CA . LEU A 1 85 ? -11.866 -4.332 26.850 1.00 95.25 85 LEU A CA 1
ATOM 670 C C . LEU A 1 85 ? -13.328 -4.800 26.870 1.00 95.25 85 LEU A C 1
ATOM 672 O O . LEU A 1 85 ? -13.809 -5.287 27.894 1.00 95.25 85 LEU A O 1
ATOM 676 N N . VAL A 1 86 ? -14.023 -4.678 25.742 1.00 95.94 86 VAL A N 1
ATOM 677 C CA . VAL A 1 86 ? -15.449 -5.015 25.620 1.00 95.94 86 VAL A CA 1
ATOM 678 C C . VAL A 1 86 ? -15.694 -6.132 24.608 1.00 95.94 86 VAL A C 1
ATOM 680 O O . VAL A 1 86 ? -14.880 -6.393 23.718 1.00 95.94 86 VAL A O 1
ATOM 683 N N . GLN A 1 87 ? -16.837 -6.801 24.751 1.00 96.94 87 GLN A N 1
ATOM 684 C CA . GLN A 1 87 ? -17.326 -7.791 23.791 1.00 96.94 87 GLN A CA 1
ATOM 685 C C . GLN A 1 87 ? -17.949 -7.099 22.570 1.00 96.94 87 GLN A C 1
ATOM 687 O O . GLN A 1 87 ? -18.490 -5.997 22.669 1.00 96.94 87 GLN A O 1
ATOM 692 N N . PHE A 1 88 ? -17.953 -7.770 21.419 1.00 96.50 88 PHE A N 1
ATOM 693 C CA . PHE A 1 88 ? -18.513 -7.257 20.165 1.00 96.50 88 PHE A CA 1
ATOM 694 C C . PHE A 1 88 ? -19.976 -6.812 20.305 1.00 96.50 88 PHE A C 1
ATOM 696 O O . PHE A 1 88 ? -20.405 -5.821 19.711 1.00 96.50 88 PHE A O 1
ATOM 703 N N . THR A 1 89 ? -20.761 -7.511 21.130 1.00 96.25 89 THR A N 1
ATOM 704 C CA . THR A 1 89 ? -22.170 -7.176 21.381 1.00 96.25 89 THR A CA 1
ATOM 705 C C . THR A 1 89 ? -22.342 -5.805 22.035 1.00 96.25 89 THR A C 1
ATOM 707 O O . THR A 1 89 ? -23.322 -5.121 21.730 1.00 96.25 89 THR A O 1
ATOM 710 N N . GLN A 1 90 ? -21.374 -5.391 22.858 1.00 95.62 90 GLN A N 1
ATOM 711 C CA . GLN A 1 90 ? -21.369 -4.148 23.635 1.00 95.62 90 GLN A CA 1
ATOM 712 C C . GLN A 1 90 ? -20.869 -2.938 22.833 1.00 95.62 90 GLN A C 1
ATOM 714 O O . GLN A 1 90 ? -21.016 -1.803 23.283 1.00 95.62 90 GLN A O 1
ATOM 719 N N . LEU A 1 91 ? -20.283 -3.154 21.650 1.00 96.31 91 LEU A N 1
ATOM 720 C CA . LEU A 1 91 ? -19.811 -2.063 20.805 1.00 96.31 91 LEU A CA 1
ATOM 721 C C . LEU A 1 91 ? -20.966 -1.185 20.302 1.00 96.31 91 LEU A C 1
ATOM 723 O O . LEU A 1 91 ? -22.059 -1.685 20.026 1.00 96.31 91 LEU A O 1
ATOM 727 N N . PRO A 1 92 ? -20.737 0.121 20.097 1.00 94.94 92 PRO A N 1
ATOM 728 C CA . PRO A 1 92 ? -21.681 0.944 19.360 1.00 94.94 92 PRO A CA 1
ATOM 729 C C . PRO A 1 92 ? -21.700 0.535 17.877 1.00 94.94 92 PRO A C 1
ATOM 731 O O . PRO A 1 92 ? -20.700 0.078 17.327 1.00 94.94 92 PRO A O 1
ATOM 734 N N . GLN A 1 93 ? -22.835 0.738 17.200 1.00 92.00 93 GLN A N 1
ATOM 735 C CA . GLN A 1 93 ? -23.071 0.208 15.847 1.00 92.00 93 GLN A CA 1
ATOM 736 C C . GLN A 1 93 ? -22.003 0.601 14.812 1.00 92.00 93 GLN A C 1
ATOM 738 O O . GLN A 1 93 ? -21.678 -0.185 13.930 1.00 92.00 93 GLN A O 1
ATOM 743 N N . TRP A 1 94 ? -21.439 1.802 14.923 1.00 91.12 94 TRP A N 1
ATOM 744 C CA . TRP A 1 94 ? -20.426 2.316 13.999 1.00 91.12 94 TRP A CA 1
ATOM 745 C C . TRP A 1 94 ? -19.045 1.649 14.152 1.00 91.12 94 TRP A C 1
ATOM 747 O O . TRP A 1 94 ? -18.221 1.800 13.258 1.00 91.12 94 TRP A O 1
ATOM 757 N N . MET A 1 95 ? -18.801 0.915 15.246 1.00 94.06 95 MET A N 1
ATOM 758 C CA . MET A 1 95 ? -17.577 0.128 15.481 1.00 94.06 95 MET A CA 1
ATOM 759 C C . MET A 1 95 ? -17.755 -1.365 15.153 1.00 94.06 95 MET A C 1
ATOM 761 O O . MET A 1 95 ? -16.784 -2.117 15.160 1.00 94.06 95 MET A O 1
ATOM 765 N N . LYS A 1 96 ? -18.983 -1.827 14.876 1.00 92.25 96 LYS A N 1
ATOM 766 C CA . LYS A 1 96 ? -19.279 -3.239 14.584 1.00 92.25 96 LYS A CA 1
ATOM 767 C C . LYS A 1 96 ? -18.941 -3.595 13.131 1.00 92.25 96 LYS A C 1
ATOM 769 O O . LYS A 1 96 ? -19.837 -3.692 12.295 1.00 92.25 96 LYS A O 1
ATOM 774 N N . ASP A 1 97 ? -17.655 -3.786 12.826 1.00 86.56 97 ASP A N 1
ATOM 775 C CA . ASP A 1 97 ? -17.201 -4.118 11.463 1.00 86.56 97 ASP A CA 1
ATOM 776 C C . ASP A 1 97 ? -17.173 -5.629 11.157 1.00 86.56 97 ASP A C 1
ATOM 778 O O . ASP A 1 97 ? -17.609 -6.055 10.078 1.00 86.56 97 ASP A O 1
ATOM 782 N N . ASN A 1 98 ? -16.662 -6.436 12.091 1.00 91.31 98 ASN A N 1
ATOM 783 C CA . ASN A 1 98 ? -16.457 -7.874 11.923 1.00 91.31 98 ASN A CA 1
ATOM 784 C C . ASN A 1 98 ? -16.980 -8.652 13.137 1.00 91.31 98 ASN A C 1
ATOM 786 O O . ASN A 1 98 ? -16.376 -8.650 14.204 1.00 91.31 98 ASN A O 1
ATOM 790 N N . ASP A 1 99 ? -18.105 -9.333 12.950 1.00 93.50 99 ASP A N 1
ATOM 791 C CA . ASP A 1 99 ? -18.820 -10.114 13.958 1.00 93.50 99 ASP A CA 1
ATOM 792 C C . ASP A 1 99 ? -18.157 -11.453 14.300 1.00 93.50 99 ASP A C 1
ATOM 794 O O . ASP A 1 99 ? -18.550 -12.094 15.280 1.00 93.50 99 ASP A O 1
ATOM 798 N N . PHE A 1 100 ? -17.140 -11.875 13.542 1.00 95.25 100 PHE A N 1
ATOM 799 C CA . PHE A 1 100 ? -16.339 -13.055 13.870 1.00 95.25 100 PHE A CA 1
ATOM 800 C C . PHE A 1 100 ? -15.336 -12.813 15.003 1.00 95.25 100 PHE A C 1
ATOM 802 O O . PHE A 1 100 ? -14.946 -13.783 15.656 1.00 95.25 100 PHE A O 1
ATOM 809 N N . ILE A 1 101 ? -14.981 -11.547 15.256 1.00 96.50 101 ILE A N 1
ATOM 810 C CA . ILE A 1 101 ? -14.098 -11.114 16.344 1.00 96.50 101 ILE A CA 1
ATOM 811 C C . ILE A 1 101 ? -14.958 -10.854 17.584 1.00 96.50 101 ILE A C 1
ATOM 813 O O . ILE A 1 101 ? -15.727 -9.887 17.614 1.00 96.50 101 ILE A O 1
ATOM 817 N N . LYS A 1 102 ? -14.876 -11.716 18.599 1.00 96.69 102 LYS A N 1
ATOM 818 C CA . LYS A 1 102 ? -15.861 -11.758 19.693 1.00 96.69 102 LYS A CA 1
ATOM 819 C C . LYS A 1 102 ? -15.523 -10.821 20.844 1.00 96.69 102 LYS A C 1
ATOM 821 O O . LYS A 1 102 ? -16.407 -10.085 21.281 1.00 96.69 102 LYS A O 1
ATOM 826 N N . GLY A 1 103 ? -14.275 -10.797 21.292 1.00 94.56 103 GLY A N 1
ATOM 827 C CA . GLY A 1 103 ? -13.808 -10.009 22.429 1.00 94.56 103 GLY A CA 1
ATOM 828 C C . GLY A 1 103 ? -12.575 -9.162 22.126 1.00 94.56 103 GLY A C 1
ATOM 829 O O . GLY A 1 103 ? -12.106 -9.076 20.996 1.00 94.56 103 GLY A O 1
ATOM 830 N N . GLY A 1 104 ? -12.057 -8.500 23.164 1.00 95.81 104 GLY A N 1
ATOM 831 C CA . GLY A 1 104 ? -10.809 -7.736 23.083 1.00 95.81 104 GLY A CA 1
ATOM 832 C C . GLY A 1 104 ? -10.932 -6.349 22.443 1.00 95.81 104 GLY A C 1
ATOM 833 O O . GLY A 1 104 ? -9.917 -5.727 22.129 1.00 95.81 104 GLY A O 1
ATOM 834 N N . HIS A 1 105 ? -12.155 -5.851 22.239 1.00 98.00 105 HIS A N 1
ATOM 835 C CA . HIS A 1 105 ? -12.385 -4.574 21.569 1.00 98.00 105 HIS A CA 1
ATOM 836 C C . HIS A 1 105 ? -12.178 -3.387 22.503 1.00 98.00 105 HIS A C 1
ATOM 838 O O . HIS A 1 105 ? -12.421 -3.458 23.708 1.00 98.00 105 HIS A O 1
ATOM 844 N N . ARG A 1 106 ? -11.797 -2.247 21.928 1.00 97.38 106 ARG A N 1
ATOM 845 C CA . ARG A 1 106 ? -11.769 -0.971 22.648 1.00 97.38 106 ARG A CA 1
ATOM 846 C C . ARG A 1 106 ? -13.187 -0.396 22.752 1.00 97.38 106 ARG A C 1
ATOM 848 O O . ARG A 1 106 ? -13.907 -0.434 21.754 1.00 97.38 106 ARG A O 1
ATOM 855 N N . PRO A 1 107 ? -13.604 0.165 23.899 1.00 96.12 107 PRO A N 1
ATOM 856 C CA . PRO A 1 107 ? -14.823 0.954 23.979 1.00 96.12 107 PRO A CA 1
ATOM 857 C C . PRO A 1 107 ? -14.625 2.307 23.278 1.00 96.12 107 PRO A C 1
ATOM 859 O O . PRO A 1 107 ? -13.510 2.686 22.919 1.00 96.12 107 PRO A O 1
ATOM 862 N N . ALA A 1 108 ? -15.709 3.064 23.103 1.00 96.88 108 ALA A N 1
ATOM 863 C CA . ALA A 1 108 ? -15.626 4.422 22.573 1.00 96.88 108 ALA A CA 1
ATOM 864 C C . ALA A 1 108 ? -14.920 5.348 23.581 1.00 96.88 108 ALA A C 1
ATOM 866 O O . ALA A 1 108 ? -15.468 5.647 24.642 1.00 96.88 108 ALA A O 1
ATOM 867 N N . LEU A 1 109 ? -13.708 5.799 23.253 1.00 95.25 109 LEU A N 1
ATOM 868 C CA . LEU A 1 109 ? -12.852 6.544 24.182 1.00 95.25 109 LEU A CA 1
ATOM 869 C C . LEU A 1 109 ? -13.116 8.050 24.183 1.00 95.25 109 LEU A C 1
ATOM 871 O O . LEU A 1 109 ? -12.813 8.706 25.175 1.00 95.25 109 LEU A O 1
ATOM 875 N N . ASN A 1 110 ? -13.632 8.610 23.082 1.00 95.00 110 ASN A N 1
ATOM 876 C CA . ASN A 1 110 ? -13.879 10.050 22.901 1.00 95.00 110 ASN A CA 1
ATOM 877 C C . ASN A 1 110 ? -12.697 10.959 23.312 1.00 95.00 110 ASN A C 1
ATOM 879 O O . ASN A 1 110 ? -12.894 12.105 23.709 1.00 95.00 110 ASN A O 1
ATOM 883 N N . SER A 1 111 ? -11.467 10.445 23.235 1.00 95.94 111 SER A N 1
ATOM 884 C CA . SER A 1 111 ? -10.246 11.145 23.627 1.00 95.94 111 SER A CA 1
ATOM 885 C C . SER A 1 111 ? -9.104 10.750 22.701 1.00 95.94 111 SER A C 1
ATOM 887 O O . SER A 1 111 ? -8.728 9.576 22.649 1.00 95.94 111 SER A O 1
ATOM 889 N N . TYR A 1 112 ? -8.527 11.722 21.988 1.00 97.44 112 TYR A N 1
ATOM 890 C CA . TYR A 1 112 ? -7.359 11.502 21.125 1.00 97.44 112 TYR A CA 1
ATOM 891 C C . TYR A 1 112 ? -6.184 10.923 21.907 1.00 97.44 112 TYR A C 1
ATOM 893 O O . TYR A 1 112 ? -5.558 9.965 21.466 1.00 97.44 112 TYR A O 1
ATOM 901 N N . TRP A 1 113 ? -5.935 11.449 23.107 1.00 95.38 113 TRP A N 1
ATOM 902 C CA . TRP A 1 113 ? -4.873 10.954 23.975 1.00 95.38 113 TRP A CA 1
ATOM 903 C C . TRP A 1 113 ? -5.145 9.532 24.475 1.00 95.38 113 TRP A C 1
ATOM 905 O O . TRP A 1 113 ? -4.237 8.705 24.510 1.00 95.38 113 TRP A O 1
ATOM 915 N N . GLY A 1 114 ? -6.404 9.216 24.798 1.00 94.94 114 GLY A N 1
ATOM 916 C CA . GLY A 1 114 ? -6.815 7.850 25.131 1.00 94.94 114 GLY A CA 1
ATOM 917 C C . GLY A 1 114 ? -6.589 6.870 23.975 1.00 94.94 114 GLY A C 1
ATOM 918 O O . GLY A 1 114 ? -6.108 5.760 24.201 1.00 94.94 114 GLY A O 1
ATOM 919 N N . CYS A 1 115 ? -6.872 7.296 22.740 1.00 97.69 115 CYS A N 1
ATOM 920 C CA . CYS A 1 115 ? -6.616 6.514 21.529 1.00 97.69 115 CYS A CA 1
ATOM 921 C C . CYS A 1 115 ? -5.109 6.333 21.283 1.00 97.69 115 CYS A C 1
ATOM 923 O O . CYS A 1 115 ? -4.662 5.211 21.072 1.00 97.69 115 CYS A O 1
ATOM 925 N N . ALA A 1 116 ? -4.304 7.392 21.391 1.00 97.06 116 ALA A N 1
ATOM 926 C CA . ALA A 1 116 ? -2.852 7.315 21.211 1.00 97.06 116 ALA A CA 1
ATOM 927 C C . ALA A 1 116 ? -2.184 6.398 22.250 1.00 97.06 116 ALA A C 1
ATOM 929 O O . ALA A 1 116 ? -1.384 5.537 21.900 1.00 97.06 116 ALA A O 1
ATOM 930 N N . LYS A 1 117 ? -2.574 6.494 23.528 1.00 95.19 117 LYS A N 1
ATOM 931 C CA . LYS A 1 117 ? -2.087 5.580 24.576 1.00 95.19 117 LYS A CA 1
ATOM 932 C C . LYS A 1 117 ? -2.464 4.119 24.328 1.00 95.19 117 LYS A C 1
ATOM 934 O O . LYS A 1 117 ? -1.764 3.231 24.805 1.00 95.19 117 LYS A O 1
ATOM 939 N N . SER A 1 118 ? -3.552 3.858 23.599 1.00 96.19 118 SER A N 1
ATOM 940 C CA . SER A 1 118 ? -3.971 2.487 23.296 1.00 96.19 118 SER A CA 1
ATOM 941 C C . SER A 1 118 ? -2.990 1.739 22.393 1.00 96.19 118 SER A C 1
ATOM 943 O O . SER A 1 118 ? -2.945 0.522 22.487 1.00 96.19 118 SER A O 1
ATOM 945 N N . ILE A 1 119 ? -2.129 2.437 21.636 1.00 97.38 119 ILE A N 1
ATOM 946 C CA . ILE A 1 119 ? -1.062 1.823 20.820 1.00 97.38 119 ILE A CA 1
ATOM 947 C C . ILE A 1 119 ? -0.202 0.853 21.651 1.00 97.38 119 ILE A C 1
ATOM 949 O O . ILE A 1 119 ? 0.221 -0.190 21.156 1.00 97.38 119 ILE A O 1
ATOM 953 N N . PHE A 1 120 ? 0.009 1.170 22.932 1.00 95.81 120 PHE A N 1
ATOM 954 C CA . PHE A 1 120 ? 0.803 0.373 23.870 1.00 95.81 120 PHE A CA 1
ATOM 955 C C . PHE A 1 120 ? -0.039 -0.593 24.725 1.00 95.81 120 PHE A C 1
ATOM 957 O O . PHE A 1 120 ? 0.434 -1.096 25.741 1.00 95.81 120 PHE A O 1
ATOM 964 N N . ARG A 1 121 ? -1.299 -0.853 24.349 1.00 94.62 121 ARG A N 1
ATOM 965 C CA . ARG A 1 121 ? -2.174 -1.860 24.970 1.00 94.62 121 ARG A CA 1
ATOM 966 C C . ARG A 1 121 ? -2.516 -2.961 23.968 1.00 94.62 121 ARG A C 1
ATOM 968 O O . ARG A 1 121 ? -2.517 -2.751 22.758 1.00 94.62 121 ARG A O 1
ATOM 975 N N . ILE A 1 122 ? -2.852 -4.136 24.495 1.00 97.00 122 ILE A N 1
ATOM 976 C CA . ILE A 1 122 ? -3.298 -5.280 23.695 1.00 97.00 122 ILE A CA 1
ATOM 977 C C . ILE A 1 122 ? -4.818 -5.220 23.530 1.00 97.00 122 ILE A C 1
ATOM 979 O O . ILE A 1 122 ? -5.561 -5.199 24.511 1.00 97.00 122 ILE A O 1
ATOM 983 N N . HIS A 1 123 ? -5.266 -5.178 22.282 1.00 97.44 123 HIS A N 1
ATOM 984 C CA . HIS A 1 123 ? -6.660 -5.169 21.855 1.00 97.44 123 HIS A CA 1
ATOM 985 C C . HIS A 1 123 ? -6.753 -5.602 20.382 1.00 97.44 123 HIS A C 1
ATOM 987 O O . HIS A 1 123 ? -5.742 -5.786 19.707 1.00 97.44 123 HIS A O 1
ATOM 993 N N . THR A 1 124 ? -7.968 -5.718 19.853 1.00 98.00 124 THR A N 1
ATOM 994 C CA . THR A 1 124 ? -8.235 -6.189 18.479 1.00 98.00 124 THR A CA 1
ATOM 995 C C . THR A 1 124 ? -7.482 -5.410 17.393 1.00 98.00 124 THR A C 1
ATOM 997 O O . THR A 1 124 ? -7.060 -5.997 16.404 1.00 98.00 124 THR A O 1
ATOM 1000 N N . GLU A 1 125 ? -7.252 -4.109 17.601 1.00 98.38 125 GLU A N 1
ATOM 1001 C CA . GLU A 1 125 ? -6.539 -3.238 16.648 1.00 98.38 125 GLU A CA 1
ATOM 1002 C C . GLU A 1 125 ? -5.006 -3.203 16.809 1.00 98.38 125 GLU A C 1
ATOM 1004 O O . GLU A 1 125 ? -4.330 -2.529 16.036 1.00 98.38 125 GLU A O 1
ATOM 1009 N N . THR A 1 126 ? -4.419 -3.898 17.795 1.00 98.38 126 THR A N 1
ATOM 1010 C CA . THR A 1 126 ? -2.976 -3.785 18.093 1.00 98.38 126 THR A CA 1
ATOM 1011 C C . THR A 1 126 ? -2.122 -4.191 16.891 1.00 98.38 126 THR A C 1
ATOM 1013 O O . THR A 1 126 ? -1.257 -3.424 16.471 1.00 98.38 126 THR A O 1
ATOM 1016 N N . GLY A 1 127 ? -2.389 -5.350 16.280 1.00 98.12 127 GLY A N 1
ATOM 1017 C CA . GLY A 1 127 ? -1.650 -5.786 15.092 1.00 98.12 127 GLY A CA 1
ATOM 1018 C C . GLY A 1 127 ? -1.862 -4.872 13.881 1.00 98.12 127 GLY A C 1
ATOM 1019 O O . GLY A 1 127 ? -0.904 -4.591 13.164 1.00 98.12 127 GLY A O 1
ATOM 1020 N N . ASN A 1 128 ? -3.074 -4.344 13.682 1.00 98.44 128 ASN A N 1
ATOM 1021 C CA . ASN A 1 128 ? -3.379 -3.442 12.563 1.00 98.44 128 ASN A CA 1
ATOM 1022 C C . ASN A 1 128 ? -2.582 -2.131 12.667 1.00 98.44 128 ASN A C 1
ATOM 1024 O O . ASN A 1 128 ? -2.022 -1.668 11.674 1.00 98.44 128 ASN A O 1
ATOM 1028 N N . ILE A 1 129 ? -2.465 -1.573 13.880 1.00 98.75 129 ILE A N 1
ATOM 1029 C CA . ILE A 1 129 ? -1.649 -0.382 14.153 1.00 98.75 129 ILE A CA 1
ATOM 1030 C C . ILE A 1 129 ? -0.165 -0.687 13.926 1.00 98.75 129 ILE A C 1
ATOM 1032 O O . ILE A 1 129 ? 0.489 -0.007 13.139 1.00 98.75 129 ILE A O 1
ATOM 1036 N N . TRP A 1 130 ? 0.379 -1.704 14.603 1.00 98.69 130 TRP A N 1
ATOM 1037 C CA . TRP A 1 130 ? 1.826 -1.940 14.628 1.00 98.69 130 TRP A CA 1
ATOM 1038 C C . TRP A 1 130 ? 2.396 -2.376 13.278 1.00 98.69 130 TRP A C 1
ATOM 1040 O O . TRP A 1 130 ? 3.485 -1.936 12.917 1.00 98.69 130 TRP A O 1
ATOM 1050 N N . THR A 1 131 ? 1.667 -3.180 12.502 1.00 98.69 131 THR A N 1
ATOM 1051 C CA . THR A 1 131 ? 2.113 -3.610 11.164 1.00 98.69 131 THR A CA 1
ATOM 1052 C C . THR A 1 131 ? 2.352 -2.422 10.230 1.00 98.69 131 THR A C 1
ATOM 1054 O O . THR A 1 131 ? 3.414 -2.324 9.617 1.00 98.69 131 THR A O 1
ATOM 1057 N N . HIS A 1 132 ? 1.413 -1.477 10.159 1.00 98.62 132 HIS A N 1
ATOM 1058 C CA . HIS A 1 132 ? 1.550 -0.294 9.309 1.00 98.62 132 HIS A CA 1
ATOM 1059 C C . HIS A 1 132 ? 2.383 0.825 9.945 1.00 98.62 132 HIS A C 1
ATOM 1061 O O . HIS A 1 132 ? 3.043 1.555 9.211 1.00 98.62 132 HIS A O 1
ATOM 1067 N N . LEU A 1 133 ? 2.444 0.938 11.277 1.00 98.69 133 LEU A N 1
ATOM 1068 C CA . LEU A 1 133 ? 3.375 1.852 11.949 1.00 98.69 133 LEU A CA 1
ATOM 1069 C C . LEU A 1 133 ? 4.831 1.477 11.646 1.00 98.69 133 LEU A C 1
ATOM 1071 O O . LEU A 1 133 ? 5.605 2.320 11.194 1.00 98.69 133 LEU A O 1
ATOM 1075 N N . LEU A 1 134 ? 5.190 0.206 11.851 1.00 98.69 134 LEU A N 1
ATOM 1076 C CA . LEU A 1 134 ? 6.532 -0.297 11.554 1.00 98.69 134 LEU A CA 1
ATOM 1077 C C . LEU A 1 134 ? 6.825 -0.241 10.055 1.00 98.69 134 LEU A C 1
ATOM 1079 O O . LEU A 1 134 ? 7.915 0.173 9.672 1.00 98.69 134 LEU A O 1
ATOM 1083 N N . GLY A 1 135 ? 5.849 -0.581 9.207 1.00 98.62 135 GLY A N 1
ATOM 1084 C CA . GLY A 1 135 ? 5.971 -0.417 7.759 1.00 98.62 135 GLY A CA 1
ATOM 1085 C C . GLY A 1 135 ? 6.237 1.037 7.352 1.00 98.62 135 GLY A C 1
ATOM 1086 O O . GLY A 1 135 ? 7.114 1.296 6.536 1.00 98.62 135 GLY A O 1
ATOM 1087 N N . CYS A 1 136 ? 5.530 2.001 7.945 1.00 98.75 136 CYS A N 1
ATOM 1088 C CA . CYS A 1 136 ? 5.725 3.424 7.671 1.00 98.75 136 CYS A CA 1
ATOM 1089 C C . CYS A 1 136 ? 7.145 3.877 8.047 1.00 98.75 136 CYS A C 1
ATOM 1091 O O . CYS A 1 136 ? 7.837 4.476 7.225 1.00 98.75 136 CYS A O 1
ATOM 1093 N N . ILE A 1 137 ? 7.615 3.517 9.248 1.00 98.75 137 ILE A N 1
ATOM 1094 C CA . ILE A 1 137 ? 8.988 3.799 9.699 1.00 98.75 137 ILE A CA 1
ATOM 1095 C C . ILE A 1 137 ? 10.014 3.154 8.759 1.00 98.75 137 ILE A C 1
ATOM 1097 O O . ILE A 1 137 ? 10.986 3.803 8.379 1.00 98.75 137 ILE A O 1
ATOM 1101 N N . LEU A 1 138 ? 9.780 1.906 8.345 1.00 98.62 138 LEU A N 1
ATOM 1102 C CA . LEU A 1 138 ? 10.638 1.191 7.404 1.00 98.62 138 LEU A CA 1
ATOM 1103 C C . LEU A 1 138 ? 10.749 1.931 6.066 1.00 98.62 138 LEU A C 1
ATOM 1105 O O . LEU A 1 138 ? 11.859 2.154 5.595 1.00 98.62 138 LEU A O 1
ATOM 1109 N N . PHE A 1 139 ? 9.635 2.355 5.463 1.00 98.62 139 PHE A N 1
ATOM 1110 C CA . PHE A 1 139 ? 9.672 3.081 4.189 1.00 98.62 139 PHE A CA 1
ATOM 1111 C C . PHE A 1 139 ? 10.290 4.475 4.311 1.00 98.62 139 PHE A C 1
ATOM 1113 O O . PHE A 1 139 ? 10.984 4.892 3.387 1.00 98.62 139 PHE A O 1
ATOM 1120 N N . ILE A 1 140 ? 10.123 5.166 5.445 1.00 98.62 140 ILE A N 1
ATOM 1121 C CA . ILE A 1 140 ? 10.862 6.407 5.727 1.00 98.62 140 ILE A CA 1
ATOM 1122 C C . ILE A 1 140 ? 12.367 6.120 5.778 1.00 98.62 140 ILE A C 1
ATOM 1124 O O . ILE A 1 140 ? 13.137 6.814 5.120 1.00 98.62 140 ILE A O 1
ATOM 1128 N N . ALA A 1 141 ? 12.788 5.079 6.500 1.00 98.38 141 ALA A N 1
ATOM 1129 C CA . ALA A 1 141 ? 14.196 4.712 6.617 1.00 98.38 141 ALA A CA 1
ATOM 1130 C C . ALA A 1 141 ? 14.809 4.317 5.262 1.00 98.38 141 ALA A C 1
ATOM 1132 O O . ALA A 1 141 ? 15.888 4.800 4.922 1.00 98.38 141 ALA A O 1
ATOM 1133 N N . ILE A 1 142 ? 14.108 3.503 4.462 1.00 97.88 142 ILE A N 1
ATOM 1134 C CA . ILE A 1 142 ? 14.535 3.142 3.101 1.00 97.88 142 ILE A CA 1
ATOM 1135 C C . ILE A 1 142 ? 14.633 4.397 2.230 1.00 97.88 142 ILE A C 1
ATOM 1137 O O . ILE A 1 142 ? 15.622 4.563 1.522 1.00 97.88 142 ILE A O 1
ATOM 1141 N N . TRP A 1 143 ? 13.654 5.302 2.299 1.00 97.38 143 TRP A N 1
ATOM 1142 C CA . TRP A 1 143 ? 13.662 6.535 1.514 1.00 97.38 143 TRP A CA 1
ATOM 1143 C C . TRP A 1 143 ? 14.831 7.451 1.897 1.00 97.38 143 TRP A C 1
ATOM 1145 O O . TRP A 1 143 ? 15.548 7.937 1.022 1.00 97.38 143 TRP A O 1
ATOM 1155 N N . THR A 1 144 ? 15.086 7.640 3.195 1.00 96.88 144 THR A N 1
ATOM 1156 C CA . THR A 1 144 ? 16.246 8.400 3.686 1.00 96.88 144 THR A CA 1
ATOM 1157 C C . THR A 1 144 ? 17.560 7.760 3.241 1.00 96.88 144 THR A C 1
ATOM 1159 O O . THR A 1 144 ? 18.441 8.464 2.748 1.00 96.88 144 THR A O 1
ATOM 1162 N N . PHE A 1 145 ? 17.685 6.435 3.352 1.00 95.44 145 PHE A N 1
ATOM 1163 C CA . PHE A 1 145 ? 18.870 5.708 2.898 1.00 95.44 145 PHE A CA 1
ATOM 1164 C C . PHE A 1 145 ? 19.084 5.855 1.385 1.00 95.44 145 PHE A C 1
ATOM 1166 O O . PHE A 1 145 ? 20.193 6.156 0.950 1.00 95.44 145 PHE A O 1
ATOM 1173 N N . PHE A 1 146 ? 18.018 5.731 0.589 1.00 93.50 146 PHE A N 1
ATOM 1174 C CA . PHE A 1 146 ? 18.049 5.959 -0.854 1.00 93.50 146 PHE A CA 1
ATOM 1175 C C . PHE A 1 146 ? 18.537 7.378 -1.185 1.00 93.50 146 PHE A C 1
ATOM 1177 O O . PHE A 1 146 ? 19.371 7.558 -2.064 1.00 93.50 146 PHE A O 1
ATOM 1184 N N . PHE A 1 147 ? 18.118 8.413 -0.461 1.00 91.69 147 PHE A N 1
ATOM 1185 C CA . PHE A 1 147 ? 18.636 9.762 -0.721 1.00 91.69 147 PHE A CA 1
ATOM 1186 C C . PHE A 1 147 ? 20.101 9.950 -0.311 1.00 91.69 147 PHE A C 1
ATOM 1188 O O . PHE A 1 147 ? 20.826 10.673 -0.995 1.00 91.69 147 PHE A O 1
ATOM 1195 N N . ALA A 1 148 ? 20.527 9.305 0.776 1.00 91.75 148 ALA A N 1
ATOM 1196 C C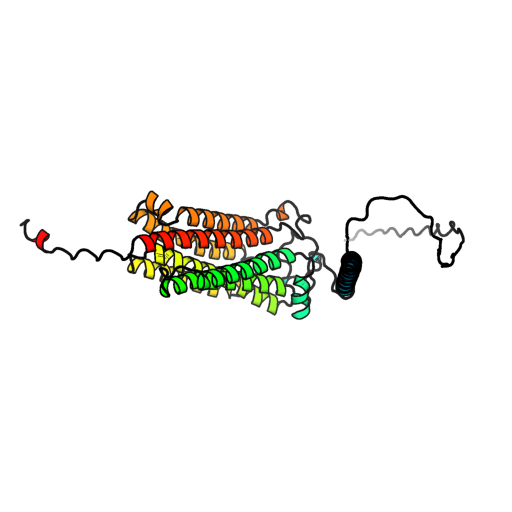A . ALA A 1 148 ? 21.853 9.487 1.357 1.00 91.75 148 ALA A CA 1
ATOM 1197 C C . ALA A 1 148 ? 22.963 8.676 0.665 1.00 91.75 148 ALA A C 1
ATOM 1199 O O . ALA A 1 148 ? 24.093 9.150 0.599 1.00 91.75 148 ALA A O 1
ATOM 1200 N N . TYR A 1 149 ? 22.658 7.476 0.160 1.00 87.88 149 TYR A N 1
ATOM 1201 C CA . TYR A 1 149 ? 23.676 6.500 -0.264 1.00 87.88 149 TYR A CA 1
ATOM 1202 C C . TYR A 1 149 ? 23.540 6.012 -1.708 1.00 87.88 149 TYR A C 1
ATOM 1204 O O . TYR A 1 149 ? 24.274 5.117 -2.126 1.00 87.88 149 TYR A O 1
ATOM 1212 N N . THR A 1 150 ? 22.613 6.569 -2.485 1.00 83.44 150 THR A N 1
ATOM 1213 C CA . THR A 1 150 ? 22.460 6.164 -3.886 1.00 83.44 150 THR A CA 1
ATOM 1214 C C . THR A 1 150 ? 23.630 6.675 -4.746 1.00 83.44 150 THR A C 1
ATOM 1216 O O . THR A 1 150 ? 24.030 7.830 -4.569 1.00 83.44 150 THR A O 1
ATOM 1219 N N . PRO A 1 151 ? 24.163 5.860 -5.684 1.00 79.12 151 PRO A N 1
ATOM 1220 C CA . PRO A 1 151 ? 25.279 6.242 -6.552 1.00 79.12 151 PRO A CA 1
ATOM 1221 C C . PRO A 1 151 ? 25.034 7.532 -7.346 1.00 79.12 151 PRO A C 1
ATOM 1223 O O . PRO A 1 151 ? 23.898 7.838 -7.711 1.00 79.12 151 PRO A O 1
ATOM 1226 N N . GLU A 1 152 ? 26.111 8.245 -7.697 1.00 78.00 152 GLU A N 1
ATOM 1227 C CA . GLU A 1 152 ? 26.046 9.479 -8.506 1.00 78.00 152 GLU A CA 1
ATOM 1228 C C . GLU A 1 152 ? 25.416 9.283 -9.895 1.00 78.00 152 GLU A C 1
ATOM 1230 O O . GLU A 1 152 ? 24.966 10.247 -10.512 1.00 78.00 152 GLU A O 1
ATOM 1235 N N . SER A 1 153 ? 25.338 8.0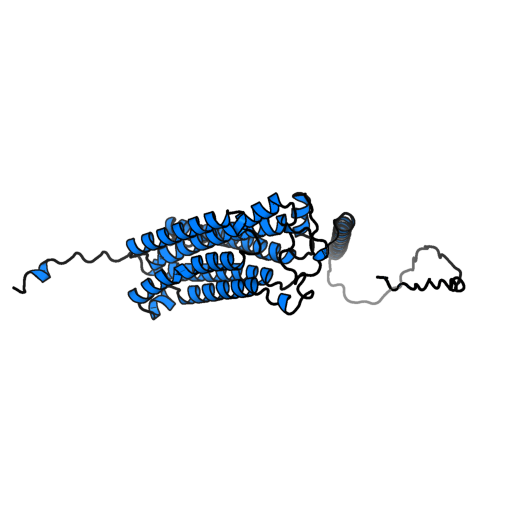42 -10.385 1.00 74.75 153 SER A N 1
ATOM 1236 C CA . SER A 1 153 ? 24.665 7.717 -11.644 1.00 74.75 153 SER A CA 1
ATOM 1237 C C . SER A 1 153 ? 23.160 8.003 -11.616 1.00 74.75 153 SER A C 1
ATOM 1239 O O . SER A 1 153 ? 22.580 8.246 -12.670 1.00 74.75 153 SER A O 1
ATOM 1241 N N . ILE A 1 154 ? 22.529 8.002 -10.438 1.00 85.19 154 ILE A N 1
ATOM 1242 C CA . ILE A 1 154 ? 21.097 8.280 -10.272 1.00 85.19 154 ILE A CA 1
ATOM 1243 C C . ILE A 1 154 ? 20.895 9.793 -10.193 1.00 85.19 154 ILE A C 1
ATOM 1245 O O . ILE A 1 154 ? 21.261 10.443 -9.203 1.00 85.19 154 ILE A O 1
ATOM 1249 N N . GLN A 1 155 ? 20.283 10.353 -11.234 1.00 88.62 155 GLN A N 1
ATOM 1250 C CA . GLN A 1 155 ? 20.073 11.789 -11.351 1.00 88.62 155 GLN A CA 1
ATOM 1251 C C . GLN A 1 155 ? 18.942 12.261 -10.426 1.00 88.62 155 GLN A C 1
ATOM 1253 O O . GLN A 1 155 ? 18.178 11.480 -9.853 1.00 88.62 155 GLN A O 1
ATOM 1258 N N . TRP A 1 156 ? 18.807 13.576 -10.252 1.00 90.12 156 TRP A N 1
ATOM 1259 C CA . TRP A 1 156 ? 17.761 14.134 -9.389 1.00 90.12 156 TRP A CA 1
ATOM 1260 C C . TRP A 1 156 ? 16.345 13.805 -9.893 1.00 90.12 156 TRP A C 1
ATOM 1262 O O . TRP A 1 156 ? 15.436 13.651 -9.078 1.00 90.12 156 TRP A O 1
ATOM 1272 N N . GLN A 1 157 ? 16.156 13.647 -11.208 1.00 92.12 157 GLN A N 1
ATOM 1273 C CA . GLN A 1 157 ? 14.888 13.242 -11.819 1.00 92.12 157 GLN A CA 1
ATOM 1274 C C . GLN A 1 157 ? 14.490 11.831 -11.381 1.00 92.12 157 GLN A C 1
ATOM 1276 O O . GLN A 1 157 ? 13.363 11.631 -10.933 1.00 92.12 157 GLN A O 1
ATOM 1281 N N . ASP A 1 158 ? 15.426 10.880 -11.423 1.00 92.25 158 ASP A N 1
ATOM 1282 C CA . ASP A 1 158 ? 15.211 9.511 -10.948 1.00 92.25 158 ASP A CA 1
ATOM 1283 C C . ASP A 1 158 ? 14.820 9.520 -9.464 1.00 92.25 158 ASP A C 1
ATOM 1285 O O . ASP A 1 158 ? 13.859 8.866 -9.053 1.00 92.25 158 ASP A O 1
ATOM 1289 N N . LYS A 1 159 ? 15.490 10.353 -8.651 1.00 93.88 159 LYS A N 1
ATOM 1290 C CA . LYS A 1 159 ? 15.150 10.516 -7.228 1.00 93.88 159 LYS A CA 1
ATOM 1291 C C . LYS A 1 159 ? 13.730 11.044 -7.021 1.00 93.88 159 LYS A C 1
ATOM 1293 O O . LYS A 1 159 ? 13.040 10.575 -6.113 1.00 93.88 159 LYS A O 1
ATOM 1298 N N . LEU A 1 160 ? 13.265 11.989 -7.841 1.00 94.81 160 LEU A N 1
ATOM 1299 C CA . LEU A 1 160 ? 11.879 12.473 -7.788 1.00 94.81 160 LEU A CA 1
ATOM 1300 C C . LEU A 1 160 ? 10.877 11.390 -8.189 1.00 94.81 160 LEU A C 1
ATOM 1302 O O . LEU A 1 160 ? 9.844 11.233 -7.539 1.00 94.81 160 LEU A O 1
ATOM 1306 N N . VAL A 1 161 ? 11.204 10.621 -9.224 1.00 96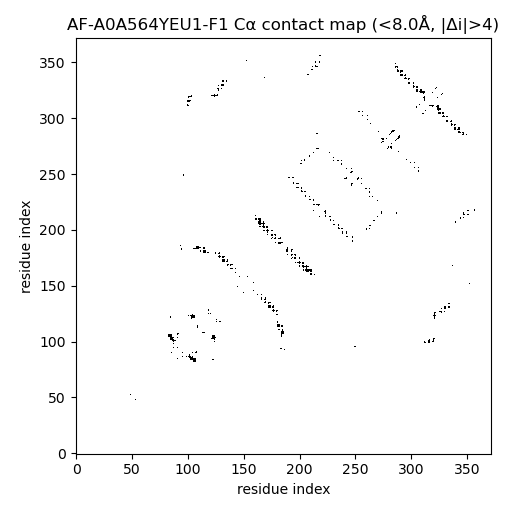.19 161 VAL A N 1
ATOM 1307 C CA . VAL A 1 161 ? 10.382 9.518 -9.721 1.00 96.19 161 VAL A CA 1
ATOM 1308 C C . VAL A 1 161 ? 10.215 8.431 -8.649 1.00 96.19 161 VAL A C 1
ATOM 1310 O O . VAL A 1 161 ? 9.088 8.035 -8.350 1.00 96.19 161 VAL A O 1
ATOM 1313 N N . PHE A 1 162 ? 11.296 8.023 -7.977 1.00 96.75 162 PHE A N 1
ATOM 1314 C CA . PHE A 1 162 ? 11.230 7.128 -6.813 1.00 96.75 162 PHE A CA 1
ATOM 1315 C C . PHE A 1 162 ? 10.476 7.748 -5.627 1.00 96.75 162 PHE A C 1
ATOM 1317 O O . PHE A 1 162 ? 9.733 7.056 -4.927 1.00 96.75 162 PHE A O 1
ATOM 1324 N N . SER A 1 163 ? 10.625 9.056 -5.401 1.00 97.31 163 SER A N 1
ATOM 1325 C CA . SER A 1 163 ? 9.947 9.749 -4.297 1.00 97.31 163 SER A CA 1
ATOM 1326 C C . SER A 1 163 ? 8.427 9.691 -4.413 1.00 97.31 163 SER A C 1
ATOM 1328 O O . SER A 1 163 ? 7.759 9.631 -3.385 1.00 97.31 163 SER A O 1
ATOM 1330 N N . ALA A 1 164 ? 7.862 9.640 -5.624 1.00 98.25 164 ALA A N 1
ATOM 1331 C CA . ALA A 1 164 ? 6.422 9.455 -5.804 1.00 98.25 164 ALA A CA 1
ATOM 1332 C C . ALA A 1 164 ? 5.919 8.153 -5.151 1.00 98.25 164 ALA A C 1
ATOM 1334 O O . ALA A 1 164 ? 4.898 8.161 -4.458 1.00 98.25 164 ALA A O 1
ATOM 1335 N N . PHE A 1 165 ? 6.666 7.054 -5.299 1.00 98.50 165 PHE A N 1
ATOM 1336 C CA . PHE A 1 165 ? 6.360 5.786 -4.638 1.00 98.50 165 PHE A CA 1
ATOM 1337 C C . PHE A 1 165 ? 6.543 5.874 -3.120 1.00 98.50 165 PHE A C 1
ATOM 1339 O O . PHE A 1 165 ? 5.639 5.487 -2.380 1.00 98.50 165 PHE A O 1
ATOM 1346 N N . PHE A 1 166 ? 7.665 6.423 -2.642 1.00 98.56 166 PHE A N 1
ATOM 1347 C CA . PHE A 1 166 ? 7.924 6.535 -1.203 1.00 98.56 166 PHE A CA 1
ATOM 1348 C C . PHE A 1 166 ? 6.893 7.405 -0.482 1.00 98.56 166 PHE A C 1
ATOM 1350 O O . PHE A 1 166 ? 6.377 7.000 0.559 1.00 98.56 166 PHE A O 1
ATOM 1357 N N . ILE A 1 167 ? 6.530 8.556 -1.054 1.00 98.56 167 ILE A N 1
ATOM 1358 C CA . ILE A 1 167 ? 5.458 9.411 -0.533 1.00 98.56 167 ILE A CA 1
ATOM 1359 C C . ILE A 1 167 ? 4.151 8.619 -0.486 1.00 98.56 167 ILE A C 1
ATOM 1361 O O . ILE A 1 167 ? 3.474 8.627 0.540 1.00 98.56 167 ILE A O 1
ATOM 1365 N N . GLY A 1 168 ? 3.819 7.891 -1.555 1.00 98.56 168 GLY A N 1
ATOM 1366 C CA . GLY A 1 168 ? 2.629 7.048 -1.589 1.00 98.56 168 GLY A CA 1
ATOM 1367 C C . GLY A 1 168 ? 2.611 5.981 -0.494 1.00 98.56 168 GLY A C 1
ATOM 1368 O O . GLY A 1 168 ? 1.610 5.849 0.210 1.00 98.56 168 GLY A O 1
ATOM 1369 N N . ALA A 1 169 ? 3.722 5.273 -0.291 1.00 98.62 169 ALA A N 1
ATOM 1370 C CA . ALA A 1 169 ? 3.860 4.256 0.748 1.00 98.62 169 ALA A CA 1
ATOM 1371 C C . ALA A 1 169 ? 3.730 4.848 2.156 1.00 98.62 169 ALA A C 1
ATOM 1373 O O . ALA A 1 169 ? 2.927 4.364 2.953 1.00 98.62 169 ALA A O 1
ATOM 1374 N N . VAL A 1 170 ? 4.452 5.930 2.451 1.00 98.75 170 VAL A N 1
ATOM 1375 C CA . VAL A 1 170 ? 4.415 6.595 3.763 1.00 98.75 170 VAL A CA 1
ATOM 1376 C C . VAL A 1 170 ? 3.026 7.160 4.060 1.00 98.75 170 VAL A C 1
ATOM 1378 O O . VAL A 1 170 ? 2.507 6.960 5.157 1.00 98.75 170 VAL A O 1
ATOM 1381 N N . VAL A 1 171 ? 2.385 7.811 3.083 1.00 98.56 171 VAL A N 1
ATOM 1382 C CA . VAL A 1 171 ? 1.021 8.340 3.232 1.00 98.56 171 VAL A CA 1
ATOM 1383 C C . VAL A 1 171 ? 0.022 7.209 3.470 1.00 98.56 171 VAL A C 1
ATOM 1385 O O . VAL A 1 171 ? -0.782 7.302 4.394 1.00 98.56 171 VAL A O 1
ATOM 1388 N N . CYS A 1 172 ? 0.085 6.125 2.693 1.00 98.50 172 CYS A N 1
ATOM 1389 C CA . CYS A 1 172 ? -0.818 4.985 2.844 1.00 98.50 172 CYS A CA 1
ATOM 1390 C C . CYS A 1 172 ? -0.694 4.326 4.218 1.00 98.50 172 CYS A C 1
ATOM 1392 O O . CYS A 1 172 ? -1.683 4.184 4.938 1.00 98.50 172 CYS A O 1
ATOM 1394 N N . LEU A 1 173 ? 0.524 3.947 4.603 1.00 98.69 173 LEU A N 1
ATOM 1395 C CA . LEU A 1 173 ? 0.778 3.250 5.862 1.00 98.69 173 LEU A CA 1
ATOM 1396 C C . LEU A 1 173 ? 0.519 4.169 7.066 1.00 98.69 173 LEU A C 1
ATOM 1398 O O . LEU A 1 173 ? -0.071 3.744 8.060 1.00 98.69 173 LEU A O 1
ATOM 1402 N N . GLY A 1 174 ? 0.884 5.449 6.957 1.00 98.62 174 GLY A N 1
ATOM 1403 C CA . GLY A 1 174 ? 0.615 6.464 7.971 1.00 98.62 174 GLY A CA 1
ATOM 1404 C C . GLY A 1 174 ? -0.879 6.707 8.185 1.00 98.62 174 GLY A C 1
ATOM 1405 O O . GLY A 1 174 ? -1.348 6.656 9.321 1.00 98.62 174 GLY A O 1
ATOM 1406 N N . PHE A 1 175 ? -1.652 6.918 7.115 1.00 98.62 175 PHE A N 1
ATOM 1407 C CA . PHE A 1 175 ? -3.105 7.098 7.211 1.00 98.62 175 PHE A CA 1
ATOM 1408 C C . PHE A 1 175 ? -3.808 5.863 7.763 1.00 98.62 175 PHE A C 1
ATOM 1410 O O . PHE A 1 175 ? -4.688 6.003 8.614 1.00 98.62 175 PHE A O 1
ATOM 1417 N N . SER A 1 176 ? -3.365 4.671 7.374 1.00 98.38 176 SER A N 1
ATOM 1418 C CA . SER A 1 176 ? -3.886 3.429 7.930 1.00 98.38 176 SER A CA 1
ATOM 1419 C C . SER A 1 176 ? -3.603 3.292 9.429 1.00 98.38 176 SER A C 1
ATOM 1421 O O . SER A 1 176 ? -4.510 3.029 10.221 1.00 98.38 176 SER A O 1
ATOM 1423 N N . CYS A 1 177 ? -2.369 3.574 9.861 1.00 98.62 177 CYS A N 1
ATOM 1424 C CA . CYS A 1 177 ? -2.004 3.593 11.279 1.00 98.62 177 CYS A CA 1
ATOM 1425 C C . CYS A 1 177 ? -2.841 4.615 12.072 1.00 98.62 177 CYS A C 1
ATOM 1427 O O . CYS A 1 177 ? -3.321 4.317 13.170 1.00 98.62 177 CYS A O 1
ATOM 1429 N N . ILE A 1 178 ? -3.055 5.814 11.518 1.00 98.62 178 ILE A N 1
ATOM 1430 C CA . ILE A 1 178 ? -3.895 6.857 12.124 1.00 98.62 178 ILE A CA 1
ATOM 1431 C C . ILE A 1 178 ? -5.340 6.375 12.257 1.00 98.62 178 ILE A C 1
ATOM 1433 O O . ILE A 1 178 ? -5.930 6.523 13.329 1.00 98.62 178 ILE A O 1
ATOM 1437 N N . PHE A 1 179 ? -5.909 5.781 11.206 1.00 97.94 179 PHE A N 1
ATOM 1438 C CA . PHE A 1 179 ? -7.262 5.237 11.240 1.00 97.94 179 PHE A CA 1
ATOM 1439 C C . PHE A 1 179 ? -7.414 4.190 12.334 1.00 97.94 179 PHE A C 1
ATOM 1441 O O . PHE A 1 179 ? -8.250 4.365 13.220 1.00 97.94 179 PHE A O 1
ATOM 1448 N N . HIS A 1 180 ? -6.571 3.161 12.336 1.00 98.31 180 HIS A N 1
ATOM 1449 C CA . HIS A 1 180 ? -6.647 2.098 13.334 1.00 98.31 180 HIS A CA 1
ATOM 1450 C C . HIS A 1 180 ? -6.369 2.600 14.743 1.00 98.31 180 HIS A C 1
ATOM 1452 O O . HIS A 1 180 ? -6.963 2.112 15.696 1.00 98.31 180 HIS A O 1
ATOM 1458 N N . THR A 1 181 ? -5.563 3.646 14.915 1.00 98.62 181 THR A N 1
ATOM 1459 C CA . THR A 1 181 ? -5.393 4.288 16.224 1.00 98.62 181 THR A CA 1
ATOM 1460 C C . THR A 1 181 ? -6.671 5.005 16.664 1.00 98.62 181 THR A C 1
ATOM 1462 O O . THR A 1 181 ? -7.112 4.825 17.800 1.00 98.62 181 THR A O 1
ATOM 1465 N N . LEU A 1 182 ? -7.296 5.781 15.773 1.00 98.44 182 LEU A N 1
ATOM 1466 C CA . LEU A 1 182 ? -8.443 6.650 16.066 1.00 98.44 182 LEU A CA 1
ATOM 1467 C C . LEU A 1 182 ? -9.816 5.983 15.868 1.00 98.44 182 LEU A C 1
ATOM 1469 O O . LEU A 1 182 ? -10.845 6.615 16.134 1.00 98.44 182 LEU A O 1
ATOM 1473 N N . SER A 1 183 ? -9.861 4.716 15.447 1.00 97.12 183 SER A N 1
ATOM 1474 C CA . SER A 1 183 ? -11.101 4.009 15.108 1.00 97.12 183 SER A CA 1
ATOM 1475 C C . SER A 1 183 ? -12.056 3.856 16.293 1.00 97.12 183 SER A C 1
ATOM 1477 O O . SER A 1 183 ? -13.248 3.683 16.077 1.00 97.12 183 SER A O 1
ATOM 1479 N N . CYS A 1 184 ? -11.585 3.999 17.536 1.00 97.50 184 CYS A N 1
ATOM 1480 C CA . CYS A 1 184 ? -12.409 3.976 18.748 1.00 97.50 184 CYS A CA 1
ATOM 1481 C C . CYS A 1 184 ? -12.727 5.366 19.331 1.00 97.50 184 CYS A C 1
ATOM 1483 O O . CYS A 1 184 ? -13.261 5.452 20.434 1.00 97.50 184 CYS A O 1
ATOM 1485 N N . HIS A 1 185 ? -12.398 6.468 18.645 1.00 98.25 185 HIS A N 1
ATOM 1486 C CA . HIS A 1 185 ? -12.587 7.815 19.192 1.00 98.25 185 HIS A CA 1
ATOM 1487 C C . HIS A 1 185 ? -14.069 8.211 19.264 1.00 98.25 185 HIS A C 1
ATOM 1489 O O . HIS A 1 185 ? -14.667 8.233 20.334 1.00 98.25 185 HIS A O 1
ATOM 1495 N N . SER A 1 186 ? -14.660 8.560 18.122 1.00 97.75 186 SER A N 1
ATOM 1496 C CA . SER A 1 186 ? -16.063 8.951 17.977 1.00 97.75 186 SER A CA 1
ATOM 1497 C C . SER A 1 186 ? -16.510 8.692 16.533 1.00 97.75 186 SER A C 1
ATOM 1499 O O . SER A 1 186 ? -15.655 8.610 15.643 1.00 97.75 186 SER A O 1
ATOM 1501 N N . PRO A 1 187 ? -17.824 8.621 16.241 1.00 94.94 187 PRO A N 1
ATOM 1502 C CA . PRO A 1 187 ? -18.304 8.294 14.897 1.00 94.94 187 PRO A CA 1
ATOM 1503 C C . PRO A 1 187 ? -17.777 9.236 13.807 1.00 94.94 187 PRO A C 1
ATOM 1505 O O . PRO A 1 187 ? -17.502 8.800 12.693 1.00 94.94 187 PRO A O 1
ATOM 1508 N N . LYS A 1 188 ? -17.644 10.535 14.111 1.00 94.94 188 LYS A N 1
ATOM 1509 C CA . LYS A 1 188 ? -17.147 11.539 13.156 1.00 94.94 188 LYS A CA 1
ATOM 1510 C C . LYS A 1 188 ? -15.659 11.343 12.860 1.00 94.94 188 LYS A C 1
ATOM 1512 O O . LYS A 1 188 ? -15.278 11.325 11.695 1.00 94.94 188 LYS A O 1
ATOM 1517 N N . VAL A 1 189 ? -14.848 11.162 13.905 1.00 97.12 189 VAL A N 1
ATOM 1518 C CA . VAL A 1 189 ? -13.392 10.994 13.784 1.00 97.12 189 VAL A CA 1
ATOM 1519 C C . VAL A 1 189 ? -13.055 9.685 13.078 1.00 97.12 189 VAL A C 1
ATOM 1521 O O . VAL A 1 189 ? -12.270 9.694 12.138 1.00 97.12 189 VAL A O 1
ATOM 1524 N N . SER A 1 190 ? -13.706 8.585 13.461 1.00 94.88 190 SER A N 1
ATOM 1525 C CA . SER A 1 190 ? -13.491 7.280 12.830 1.00 94.88 190 SER A CA 1
ATOM 1526 C C . SER A 1 190 ? -13.860 7.294 11.345 1.00 94.88 190 SER A C 1
ATOM 1528 O O . SER A 1 190 ? -13.061 6.867 10.519 1.00 94.88 190 SER A O 1
ATOM 1530 N N . ARG A 1 191 ? -15.005 7.886 10.965 1.00 92.31 191 ARG A N 1
ATOM 1531 C CA . ARG A 1 191 ? -15.366 8.038 9.544 1.00 92.31 191 ARG A CA 1
ATOM 1532 C C . ARG A 1 191 ? -14.367 8.887 8.764 1.00 92.31 191 ARG A C 1
ATOM 1534 O O . ARG A 1 191 ? -14.046 8.537 7.635 1.00 92.31 191 ARG A O 1
ATOM 1541 N N . PHE A 1 192 ? -13.896 9.993 9.337 1.00 94.12 192 PHE A N 1
ATOM 1542 C CA . PHE A 1 192 ? -12.902 10.844 8.684 1.00 94.12 192 PHE A CA 1
ATOM 1543 C C . PHE A 1 192 ? -11.567 10.112 8.496 1.00 94.12 192 PHE A C 1
ATOM 1545 O O . PHE A 1 192 ? -11.035 10.090 7.391 1.00 94.12 192 PHE A O 1
ATOM 1552 N N . ALA A 1 193 ? -11.061 9.451 9.537 1.00 96.00 193 ALA A N 1
ATOM 1553 C CA . ALA A 1 193 ? -9.809 8.712 9.449 1.00 96.00 193 ALA A CA 1
ATOM 1554 C C . ALA A 1 193 ? -9.914 7.502 8.497 1.00 96.00 193 ALA A C 1
ATOM 1556 O O . ALA A 1 193 ? -8.989 7.253 7.736 1.00 96.00 193 ALA A O 1
ATOM 1557 N N . ASN A 1 194 ? -11.068 6.827 8.444 1.00 92.25 194 ASN A N 1
ATOM 1558 C CA . ASN A 1 194 ? -11.334 5.748 7.483 1.00 92.25 194 ASN A CA 1
ATOM 1559 C C . ASN A 1 194 ? -11.282 6.244 6.026 1.00 92.25 194 ASN A C 1
ATOM 1561 O O . ASN A 1 194 ? -10.774 5.565 5.140 1.00 92.25 194 ASN A O 1
ATOM 1565 N N . LYS A 1 195 ? -11.780 7.460 5.766 1.00 93.44 195 LYS A N 1
ATOM 1566 C CA . LYS A 1 195 ? -11.643 8.097 4.449 1.00 93.44 195 LYS A CA 1
ATOM 1567 C C . LYS A 1 195 ? -10.171 8.335 4.105 1.00 93.44 195 LYS A C 1
ATOM 1569 O O . LYS A 1 195 ? -9.767 8.031 2.988 1.00 93.44 195 LYS A O 1
ATOM 1574 N N . LEU A 1 196 ? -9.369 8.830 5.051 1.00 95.38 196 LEU A N 1
ATOM 1575 C CA . LEU A 1 196 ? -7.928 9.005 4.835 1.00 95.38 196 LEU A CA 1
ATOM 1576 C C . LEU A 1 196 ? -7.232 7.676 4.516 1.00 95.38 196 LEU A C 1
ATOM 1578 O O . LEU A 1 196 ? -6.450 7.635 3.575 1.00 95.38 196 LEU A O 1
ATOM 1582 N N . ASP A 1 197 ? -7.558 6.595 5.225 1.00 95.38 197 ASP A N 1
ATOM 1583 C CA . ASP A 1 197 ? -7.021 5.252 4.951 1.00 95.38 197 ASP A CA 1
ATOM 1584 C C . ASP A 1 197 ? -7.292 4.819 3.495 1.00 95.38 197 ASP A C 1
ATOM 1586 O O . ASP A 1 197 ? -6.382 4.444 2.756 1.00 95.38 197 ASP A O 1
ATOM 1590 N N . TYR A 1 198 ? -8.525 5.010 3.015 1.00 91.69 198 TYR A N 1
ATOM 1591 C CA . TYR A 1 198 ? -8.896 4.731 1.622 1.00 91.69 198 TYR A CA 1
ATOM 1592 C C . TYR A 1 198 ? -8.165 5.611 0.604 1.00 91.69 198 TYR A C 1
ATOM 1594 O O . TYR A 1 198 ? -7.724 5.115 -0.435 1.00 91.69 198 TYR A O 1
ATOM 1602 N N . THR A 1 199 ? -8.001 6.902 0.896 1.00 94.75 199 THR A N 1
ATOM 1603 C CA . THR A 1 199 ? -7.173 7.794 0.072 1.00 94.75 199 THR A CA 1
ATOM 1604 C C . THR A 1 199 ? -5.735 7.294 0.013 1.00 94.75 199 THR A C 1
ATOM 1606 O O . THR A 1 199 ? -5.138 7.291 -1.060 1.00 94.75 199 THR A O 1
ATOM 1609 N N . GLY A 1 200 ? -5.196 6.823 1.138 1.00 97.00 200 GLY A N 1
ATOM 1610 C CA . GLY A 1 200 ? -3.858 6.255 1.238 1.00 97.00 200 GLY A CA 1
ATOM 1611 C C . GLY A 1 200 ? -3.608 5.147 0.216 1.00 97.00 200 GLY A C 1
ATOM 1612 O O . GLY A 1 200 ? -2.632 5.218 -0.529 1.00 97.00 200 GLY A O 1
ATOM 1613 N N . ILE A 1 201 ? -4.531 4.185 0.106 1.00 95.50 201 ILE A N 1
ATOM 1614 C CA . ILE A 1 201 ? -4.433 3.069 -0.853 1.00 95.50 201 ILE A CA 1
ATOM 1615 C C . ILE A 1 201 ? -4.331 3.583 -2.297 1.00 95.50 201 ILE A C 1
ATOM 1617 O O . ILE A 1 201 ? -3.485 3.124 -3.071 1.00 95.50 201 ILE A O 1
ATOM 1621 N N . ALA A 1 202 ? -5.165 4.557 -2.671 1.00 96.06 202 ALA A N 1
ATOM 1622 C CA . ALA A 1 202 ? -5.132 5.138 -4.011 1.00 96.06 202 ALA A CA 1
ATOM 1623 C C . ALA A 1 202 ? -3.831 5.914 -4.274 1.00 96.06 202 ALA A C 1
ATOM 1625 O O . ALA A 1 202 ? -3.237 5.754 -5.338 1.00 96.06 202 ALA A O 1
ATOM 1626 N N . VAL A 1 203 ? -3.357 6.707 -3.306 1.00 97.94 203 VAL A N 1
ATOM 1627 C CA . VAL A 1 203 ? -2.107 7.477 -3.433 1.00 97.94 203 VAL A CA 1
ATOM 1628 C C . VAL A 1 203 ? -0.897 6.547 -3.565 1.00 97.94 203 VAL A C 1
ATOM 1630 O O . VAL A 1 203 ? -0.059 6.787 -4.430 1.00 97.94 203 VAL A O 1
ATOM 1633 N N . LEU A 1 204 ? -0.822 5.457 -2.791 1.00 98.12 204 LEU A N 1
ATOM 1634 C CA . LEU A 1 204 ? 0.207 4.423 -2.971 1.00 98.12 204 LEU A CA 1
ATOM 1635 C C . LEU A 1 204 ? 0.130 3.792 -4.361 1.00 98.12 204 LEU A C 1
ATOM 1637 O O . LEU A 1 204 ? 1.155 3.643 -5.020 1.00 98.12 204 LEU A O 1
ATOM 1641 N N . THR A 1 205 ? -1.073 3.463 -4.836 1.00 97.19 205 THR A N 1
ATOM 1642 C CA . THR A 1 205 ? -1.239 2.850 -6.160 1.00 97.19 205 THR A CA 1
ATOM 1643 C C . THR A 1 205 ? -0.730 3.783 -7.261 1.00 97.19 205 THR A C 1
ATOM 1645 O O . THR A 1 205 ? 0.120 3.376 -8.047 1.00 97.19 205 THR A O 1
ATOM 1648 N N . ILE A 1 206 ? -1.145 5.055 -7.268 1.00 98.12 206 ILE A N 1
ATOM 1649 C CA . ILE A 1 206 ? -0.635 6.059 -8.219 1.00 98.12 206 ILE A CA 1
ATOM 1650 C C . ILE A 1 206 ? 0.889 6.188 -8.087 1.00 98.12 206 ILE A C 1
ATOM 1652 O O . ILE A 1 206 ? 1.602 6.079 -9.082 1.00 98.12 206 ILE A O 1
ATOM 1656 N N . GLY A 1 207 ? 1.392 6.366 -6.861 1.00 98.31 207 GLY A N 1
ATOM 1657 C CA . GLY A 1 207 ? 2.817 6.536 -6.579 1.00 98.31 207 GLY A CA 1
ATOM 1658 C C . GLY A 1 207 ? 3.673 5.363 -7.053 1.00 98.31 207 GLY A C 1
ATOM 1659 O O . GLY A 1 207 ? 4.761 5.589 -7.565 1.00 98.31 207 GLY A O 1
ATOM 1660 N N . SER A 1 208 ? 3.173 4.128 -6.953 1.00 97.88 208 SER A N 1
ATOM 1661 C CA . SER A 1 208 ? 3.853 2.915 -7.435 1.00 97.88 208 SER A CA 1
ATOM 1662 C C . SER A 1 208 ? 3.921 2.823 -8.965 1.00 97.88 208 SER A C 1
ATOM 1664 O O . SER A 1 208 ? 4.893 2.325 -9.532 1.00 97.88 208 SER A O 1
ATOM 1666 N N . PHE A 1 209 ? 2.925 3.361 -9.673 1.00 98.12 209 PHE A N 1
ATOM 1667 C CA . PHE A 1 209 ? 2.930 3.365 -11.136 1.00 98.12 209 PHE A CA 1
ATOM 1668 C C . PHE A 1 209 ? 3.944 4.358 -11.702 1.00 98.12 209 PHE A C 1
ATOM 1670 O O . PHE A 1 209 ? 4.495 4.096 -12.769 1.00 98.12 209 PHE A O 1
ATOM 1677 N N . VAL A 1 210 ? 4.207 5.468 -11.003 1.00 98.38 210 VAL A N 1
ATOM 1678 C CA . VAL A 1 210 ? 5.115 6.526 -11.475 1.00 98.38 210 VAL A CA 1
ATOM 1679 C C . VAL A 1 210 ? 6.500 5.985 -11.854 1.00 98.38 210 VAL A C 1
ATOM 1681 O O . VAL A 1 210 ? 6.854 6.090 -13.030 1.00 98.38 210 VAL A O 1
ATOM 1684 N N . PRO A 1 211 ? 7.278 5.367 -10.943 1.00 97.69 211 PRO A N 1
ATOM 1685 C CA . PRO A 1 211 ? 8.606 4.887 -11.290 1.00 97.69 211 PRO A CA 1
ATOM 1686 C C . PRO A 1 211 ? 8.583 3.682 -12.224 1.00 97.69 211 PRO A C 1
ATOM 1688 O O . PRO A 1 211 ? 9.401 3.608 -13.139 1.00 97.69 211 PRO A O 1
ATOM 1691 N N . TYR A 1 212 ? 7.621 2.770 -12.069 1.00 97.50 212 TYR A N 1
ATOM 1692 C CA . TYR A 1 212 ? 7.552 1.601 -12.939 1.00 97.50 212 TYR A CA 1
ATOM 1693 C C . TYR A 1 212 ? 7.289 1.993 -14.402 1.00 97.50 212 TYR A C 1
ATOM 1695 O O . TYR A 1 212 ? 8.004 1.542 -15.297 1.00 97.50 212 TYR A O 1
ATOM 1703 N N . LEU A 1 213 ? 6.315 2.875 -14.662 1.00 97.75 213 LEU A N 1
ATOM 1704 C CA . LEU A 1 213 ? 6.008 3.345 -16.017 1.00 97.75 213 LEU A CA 1
ATOM 1705 C C . LEU A 1 213 ? 7.125 4.213 -16.598 1.00 97.75 213 LEU A C 1
ATOM 1707 O O . LEU A 1 213 ? 7.405 4.088 -17.789 1.00 97.75 213 LEU A O 1
ATOM 1711 N N . TYR A 1 214 ? 7.778 5.035 -15.771 1.00 96.94 214 TYR A N 1
ATOM 1712 C CA . TYR A 1 214 ? 8.915 5.854 -16.187 1.00 96.94 214 TYR A CA 1
ATOM 1713 C C . TYR A 1 214 ? 10.050 5.006 -16.779 1.00 96.94 214 TYR A C 1
ATOM 1715 O O . TYR A 1 214 ? 10.479 5.252 -17.903 1.00 96.94 214 TYR A O 1
ATOM 1723 N N . TYR A 1 215 ? 10.494 3.954 -16.082 1.00 95.75 215 TYR A N 1
ATOM 1724 C CA . TYR A 1 215 ? 11.588 3.104 -16.580 1.00 95.75 215 TYR A CA 1
ATOM 1725 C C . TYR A 1 215 ? 11.155 2.110 -17.667 1.00 95.75 215 TYR A C 1
ATOM 1727 O O . TYR A 1 215 ? 11.951 1.763 -18.550 1.00 95.75 215 TYR A O 1
ATOM 1735 N N . THR A 1 216 ? 9.896 1.665 -17.629 1.00 95.12 216 THR A N 1
ATOM 1736 C CA . THR A 1 216 ? 9.321 0.759 -18.637 1.00 95.12 216 THR A CA 1
ATOM 1737 C C . THR A 1 216 ? 9.226 1.453 -19.994 1.00 95.12 216 THR A C 1
ATOM 1739 O O . THR A 1 216 ? 9.735 0.944 -20.990 1.00 95.12 216 THR A O 1
ATOM 1742 N N . PHE A 1 217 ? 8.649 2.655 -20.029 1.00 95.62 217 PHE A N 1
ATOM 1743 C CA . PHE A 1 217 ? 8.430 3.434 -21.249 1.00 95.62 217 PHE A CA 1
ATOM 1744 C C . PHE A 1 217 ? 9.439 4.577 -21.407 1.00 95.62 217 PHE A C 1
ATOM 1746 O O . PHE A 1 217 ? 9.150 5.579 -22.050 1.00 95.62 217 PHE A O 1
ATOM 1753 N N . TYR A 1 218 ? 10.649 4.411 -20.865 1.00 93.19 218 TYR A N 1
ATOM 1754 C CA . TYR A 1 218 ? 11.696 5.440 -20.862 1.00 93.19 218 TYR A CA 1
ATOM 1755 C C . TYR A 1 218 ? 11.985 6.016 -22.262 1.00 93.19 218 TYR A C 1
ATOM 1757 O O . TYR A 1 218 ? 12.231 7.208 -22.412 1.00 93.19 218 TYR A O 1
ATOM 1765 N N . CYS A 1 219 ? 11.900 5.172 -23.300 1.00 92.31 219 CYS A N 1
ATOM 1766 C CA . CYS A 1 219 ? 12.109 5.558 -24.701 1.00 92.31 219 CYS A CA 1
ATOM 1767 C C . CYS A 1 219 ? 10.823 5.778 -25.509 1.00 92.31 219 CYS A C 1
ATOM 1769 O O . CYS A 1 219 ? 10.901 6.062 -26.700 1.00 92.31 219 CYS A O 1
ATOM 1771 N N . ASP A 1 220 ? 9.655 5.650 -24.884 1.00 94.25 220 ASP A N 1
ATOM 1772 C CA . ASP A 1 220 ? 8.352 5.900 -25.498 1.00 94.25 220 ASP A CA 1
ATOM 1773 C C . ASP A 1 220 ? 7.581 6.910 -24.644 1.00 94.25 220 ASP A C 1
ATOM 1775 O O . ASP A 1 220 ? 6.752 6.579 -23.791 1.00 94.25 220 ASP A O 1
ATOM 1779 N N . PHE A 1 221 ? 7.889 8.184 -24.881 1.00 93.56 221 PHE A N 1
ATOM 1780 C CA . PHE A 1 221 ? 7.324 9.291 -24.119 1.00 93.56 221 PHE A CA 1
ATOM 1781 C C . PHE A 1 221 ? 5.792 9.353 -24.216 1.00 93.56 221 PHE A C 1
ATOM 1783 O O . PHE A 1 221 ? 5.122 9.674 -23.232 1.00 93.56 221 PHE A O 1
ATOM 1790 N N . ALA A 1 222 ? 5.224 9.021 -25.380 1.00 96.19 222 ALA A N 1
ATOM 1791 C CA . ALA A 1 222 ? 3.783 9.067 -25.598 1.00 96.19 222 ALA A CA 1
ATOM 1792 C C . ALA A 1 222 ? 3.062 8.002 -24.761 1.00 96.19 222 ALA A C 1
ATOM 1794 O O . ALA A 1 222 ? 2.099 8.325 -24.058 1.00 96.19 222 ALA A O 1
ATOM 1795 N N . ALA A 1 223 ? 3.551 6.757 -24.774 1.00 96.69 223 ALA A N 1
ATOM 1796 C CA . ALA A 1 223 ? 3.001 5.692 -23.940 1.00 96.69 223 ALA A CA 1
ATOM 1797 C C . ALA A 1 223 ? 3.170 6.001 -22.446 1.00 96.69 223 ALA A C 1
ATOM 1799 O O . ALA A 1 223 ? 2.214 5.862 -21.679 1.00 96.69 223 ALA A O 1
ATOM 1800 N N . MET A 1 224 ? 4.350 6.486 -22.038 1.00 96.81 224 MET A N 1
ATOM 1801 C CA . MET A 1 224 ? 4.631 6.870 -20.653 1.00 96.81 224 MET A CA 1
ATOM 1802 C C . MET A 1 224 ? 3.615 7.897 -20.137 1.00 96.81 224 MET A C 1
ATOM 1804 O O . MET A 1 224 ? 2.934 7.656 -19.138 1.00 96.81 224 MET A O 1
ATOM 1808 N N . VAL A 1 225 ? 3.470 9.031 -20.831 1.00 97.38 225 VAL A N 1
ATOM 1809 C CA . VAL A 1 225 ? 2.550 10.105 -20.429 1.00 97.38 225 VAL A CA 1
ATOM 1810 C C . VAL A 1 225 ? 1.097 9.645 -20.495 1.00 97.38 225 VAL A C 1
ATOM 1812 O O . VAL A 1 225 ? 0.318 9.969 -19.596 1.00 97.38 225 VAL A O 1
ATOM 1815 N N . GLY A 1 226 ? 0.723 8.862 -21.510 1.00 98.19 226 GLY A N 1
ATOM 1816 C CA . GLY A 1 226 ? -0.629 8.325 -21.657 1.00 98.19 226 GLY A CA 1
ATOM 1817 C C . GLY A 1 226 ? -1.044 7.455 -20.469 1.00 98.19 226 GLY A C 1
ATOM 1818 O O . GLY A 1 226 ? -2.095 7.688 -19.866 1.00 98.19 226 GLY A O 1
ATOM 1819 N N . TYR A 1 227 ? -0.200 6.497 -20.074 1.00 98.31 227 TYR A N 1
ATOM 1820 C CA . TYR A 1 227 ? -0.493 5.612 -18.945 1.00 98.31 227 TYR A CA 1
ATOM 1821 C C . TYR A 1 227 ? -0.388 6.307 -17.587 1.00 98.31 227 TYR A C 1
ATOM 1823 O O . TYR A 1 227 ? -1.210 6.025 -16.713 1.00 98.31 227 TYR A O 1
ATOM 1831 N N . LEU A 1 228 ? 0.548 7.247 -17.412 1.00 98.00 228 LEU A N 1
ATOM 1832 C CA . LEU A 1 228 ? 0.610 8.074 -16.201 1.00 98.00 228 LEU A CA 1
ATOM 1833 C C . LEU A 1 228 ? -0.643 8.945 -16.045 1.00 98.00 228 LEU A C 1
ATOM 1835 O O . LEU A 1 228 ? -1.221 9.026 -14.963 1.00 98.00 228 LEU A O 1
ATOM 1839 N N . SER A 1 229 ? -1.114 9.550 -17.134 1.00 97.81 229 SER A N 1
ATOM 1840 C CA . SER A 1 229 ? -2.352 10.336 -17.124 1.00 97.81 229 SER A CA 1
ATOM 1841 C C . SER A 1 229 ? -3.557 9.461 -16.776 1.00 97.81 229 SER A C 1
ATOM 1843 O O . SER A 1 229 ? -4.377 9.840 -15.939 1.00 97.81 229 SER A O 1
ATOM 1845 N N . LEU A 1 230 ? -3.634 8.259 -17.358 1.00 97.12 230 LEU A N 1
ATOM 1846 C CA . LEU A 1 230 ? -4.702 7.301 -17.078 1.00 97.12 230 LEU A CA 1
ATOM 1847 C C . LEU A 1 230 ? -4.744 6.902 -15.596 1.00 97.12 230 LEU A C 1
ATOM 1849 O O . LEU A 1 230 ? -5.808 6.990 -14.984 1.00 97.12 230 LEU A O 1
ATOM 1853 N N . ILE A 1 231 ? -3.614 6.493 -15.003 1.00 97.75 231 ILE A N 1
ATOM 1854 C CA . ILE A 1 231 ? -3.600 6.072 -13.593 1.00 97.75 231 ILE A CA 1
ATOM 1855 C C . ILE A 1 231 ? -3.913 7.236 -12.647 1.00 97.75 231 ILE A C 1
ATOM 1857 O O . ILE A 1 231 ? -4.638 7.045 -11.673 1.00 97.75 231 ILE A O 1
ATOM 1861 N N . CYS A 1 232 ? -3.457 8.454 -12.957 1.00 97.44 232 CYS A N 1
ATOM 1862 C CA . CYS A 1 232 ? -3.813 9.646 -12.191 1.00 97.44 232 CYS A CA 1
ATOM 1863 C C . CYS A 1 232 ? -5.323 9.917 -12.236 1.00 97.44 232 CYS A C 1
ATOM 1865 O O . CYS A 1 232 ? -5.930 10.129 -11.189 1.00 97.44 232 CYS A O 1
ATOM 1867 N N . VAL A 1 233 ? -5.953 9.856 -13.415 1.00 97.38 233 VAL A N 1
ATOM 1868 C CA . VAL A 1 233 ? -7.407 10.052 -13.555 1.00 97.38 233 VAL A CA 1
ATOM 1869 C C . VAL A 1 233 ? -8.183 8.969 -12.804 1.00 97.38 233 VAL A C 1
ATOM 1871 O O . VAL A 1 233 ? -9.053 9.292 -11.995 1.00 97.38 233 VAL A O 1
ATOM 1874 N N . LEU A 1 234 ? -7.853 7.691 -13.018 1.00 96.69 234 LEU A N 1
ATOM 1875 C CA . LEU A 1 234 ? -8.505 6.572 -12.328 1.00 96.69 234 LEU A CA 1
ATOM 1876 C C . LEU A 1 234 ? -8.323 6.662 -10.806 1.00 96.69 234 LEU A C 1
ATOM 1878 O O . LEU A 1 234 ? -9.261 6.415 -10.043 1.00 96.69 234 LEU A O 1
ATOM 1882 N N . GLY A 1 235 ? -7.133 7.057 -10.361 1.00 96.25 235 GLY A N 1
ATOM 1883 C CA . GLY A 1 235 ? -6.805 7.252 -8.959 1.00 96.25 235 GLY A CA 1
ATOM 1884 C C . GLY A 1 235 ? -7.596 8.397 -8.327 1.00 96.25 235 GLY A C 1
ATOM 1885 O O . GLY A 1 235 ? -8.218 8.196 -7.287 1.00 96.25 235 GLY A O 1
ATOM 1886 N N . VAL A 1 236 ? -7.671 9.563 -8.978 1.00 95.31 236 VAL A N 1
ATOM 1887 C CA . VAL A 1 236 ? -8.484 10.703 -8.514 1.00 95.31 236 VAL A CA 1
ATOM 1888 C C . VAL A 1 236 ? -9.960 10.322 -8.428 1.00 95.31 236 VAL A C 1
ATOM 1890 O O . VAL A 1 236 ? -10.592 10.579 -7.405 1.00 95.31 236 VAL A O 1
ATOM 1893 N N . VAL A 1 237 ? -10.504 9.643 -9.444 1.00 93.94 237 VAL A N 1
ATOM 1894 C CA . VAL A 1 237 ? -11.887 9.137 -9.408 1.00 93.94 237 VAL A CA 1
ATOM 1895 C C . VAL A 1 237 ? -12.089 8.197 -8.217 1.00 93.94 237 VAL A C 1
ATOM 1897 O O . VAL A 1 237 ? -13.062 8.343 -7.476 1.00 93.94 237 VAL A O 1
ATOM 1900 N N . THR A 1 238 ? -11.150 7.280 -7.976 1.00 92.75 238 THR A N 1
ATOM 1901 C CA . THR A 1 238 ? -11.204 6.346 -6.840 1.00 92.75 238 THR A CA 1
ATOM 1902 C C . THR A 1 238 ? -11.171 7.078 -5.494 1.00 92.75 238 THR A C 1
ATOM 1904 O O . THR A 1 238 ? -11.933 6.726 -4.589 1.00 92.75 238 THR A O 1
ATOM 1907 N N . ILE A 1 239 ? -10.356 8.129 -5.359 1.00 93.25 239 ILE A N 1
ATOM 1908 C CA . ILE A 1 239 ? -10.310 8.984 -4.162 1.00 93.25 239 ILE A CA 1
ATOM 1909 C C . ILE A 1 239 ? -11.650 9.699 -3.974 1.00 93.25 239 ILE A C 1
ATOM 1911 O O . ILE A 1 239 ? -12.240 9.612 -2.898 1.00 93.25 239 ILE A O 1
ATOM 1915 N N . CYS A 1 240 ? -12.181 10.348 -5.014 1.00 91.81 240 CYS A N 1
ATOM 1916 C CA . CYS A 1 240 ? -13.466 11.045 -4.957 1.00 91.81 240 CYS A CA 1
ATOM 1917 C C . CYS A 1 240 ? -14.610 10.112 -4.535 1.00 91.81 240 CYS A C 1
ATOM 1919 O O . CYS A 1 240 ? -15.392 10.464 -3.652 1.00 91.81 240 CYS A O 1
ATOM 1921 N N . VAL A 1 241 ? -14.676 8.903 -5.103 1.00 88.81 241 VAL A N 1
ATOM 1922 C CA . VAL A 1 241 ? -15.661 7.881 -4.713 1.00 88.81 241 VAL A CA 1
ATOM 1923 C C . VAL A 1 241 ? -15.457 7.448 -3.258 1.00 88.81 241 VAL A C 1
ATOM 1925 O O . VAL A 1 241 ? -16.428 7.324 -2.512 1.00 88.81 241 VAL A O 1
ATOM 1928 N N . SER A 1 242 ? -14.205 7.292 -2.821 1.00 87.69 242 SER A N 1
ATOM 1929 C CA . SER A 1 242 ? -13.867 6.909 -1.445 1.00 87.69 242 SER A CA 1
ATOM 1930 C C . SER A 1 242 ? -14.238 7.968 -0.404 1.00 87.69 242 SER A C 1
ATOM 1932 O O . SER A 1 242 ? -14.454 7.636 0.763 1.00 87.69 242 SER A O 1
ATOM 1934 N N . MET A 1 243 ? -14.362 9.235 -0.812 1.00 87.88 243 MET A N 1
ATOM 1935 C CA . MET A 1 243 ? -14.804 10.328 0.058 1.00 87.88 243 MET A CA 1
ATOM 1936 C C . MET A 1 243 ? -16.322 10.362 0.284 1.00 87.88 243 MET A C 1
ATOM 1938 O O . MET A 1 243 ? -16.779 11.056 1.202 1.00 87.88 243 MET A O 1
ATOM 1942 N N . LEU A 1 244 ? -17.112 9.617 -0.496 1.00 87.75 244 LEU A N 1
ATOM 1943 C CA . LEU A 1 244 ? -18.567 9.565 -0.350 1.00 87.75 244 LEU A CA 1
ATOM 1944 C C . LEU A 1 244 ? -18.970 8.811 0.924 1.00 87.75 244 LEU A C 1
ATOM 1946 O O . LEU A 1 244 ? -18.522 7.694 1.179 1.00 87.75 244 LEU A O 1
ATOM 1950 N N . ASP A 1 245 ? -19.889 9.381 1.707 1.00 83.12 245 ASP A N 1
ATOM 1951 C CA . ASP A 1 245 ? -20.335 8.766 2.966 1.00 83.12 245 ASP A CA 1
ATOM 1952 C C . ASP A 1 245 ? -20.974 7.386 2.755 1.00 83.12 245 ASP A C 1
ATOM 1954 O O . ASP A 1 245 ? -20.739 6.469 3.545 1.00 83.12 245 ASP A O 1
ATOM 1958 N N . ALA A 1 246 ? -21.712 7.199 1.656 1.00 79.00 246 ALA A N 1
ATOM 1959 C CA . ALA A 1 246 ? -22.320 5.915 1.307 1.00 79.00 246 ALA A CA 1
ATOM 1960 C C . ALA A 1 246 ? -21.276 4.790 1.182 1.00 79.00 246 ALA A C 1
ATOM 1962 O O . ALA A 1 246 ? -21.498 3.676 1.666 1.00 79.00 246 ALA A O 1
ATOM 1963 N N . PHE A 1 247 ? -20.110 5.104 0.611 1.00 76.94 247 PHE A N 1
ATOM 1964 C CA . PHE A 1 247 ? -19.027 4.157 0.348 1.00 76.94 247 PHE A CA 1
ATOM 1965 C C . PHE A 1 247 ? -18.307 3.682 1.621 1.00 76.94 247 PHE A C 1
ATOM 1967 O O . PHE A 1 247 ? -17.699 2.609 1.644 1.00 76.94 247 PHE A O 1
ATOM 1974 N N . SER A 1 248 ? -18.429 4.445 2.714 1.00 70.62 248 SER A N 1
ATOM 1975 C CA . SER A 1 248 ? -17.870 4.093 4.024 1.00 70.62 248 SER A CA 1
ATOM 1976 C C . SER A 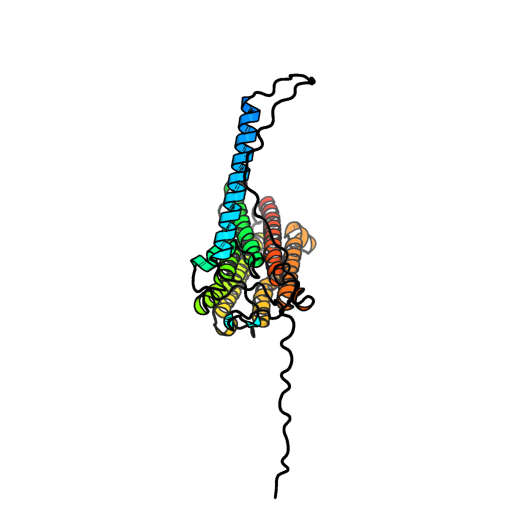1 248 ? -18.684 3.034 4.782 1.00 70.62 248 SER A C 1
ATOM 1978 O O . SER A 1 248 ? -18.218 2.502 5.789 1.00 70.62 248 SER A O 1
ATOM 1980 N N . THR A 1 249 ? -19.891 2.693 4.315 1.00 73.00 249 THR A N 1
ATOM 1981 C CA . THR A 1 249 ? -20.748 1.713 4.997 1.00 73.00 249 THR A CA 1
ATOM 1982 C C . THR A 1 249 ? -20.320 0.262 4.705 1.00 73.00 249 THR A C 1
ATOM 1984 O O . THR A 1 249 ? -19.846 -0.033 3.601 1.00 73.00 249 THR A O 1
ATOM 1987 N N . PRO A 1 250 ? -20.520 -0.696 5.640 1.00 70.69 250 PRO A N 1
ATOM 1988 C CA . PRO A 1 250 ? -20.107 -2.094 5.451 1.00 70.69 250 PRO A CA 1
ATOM 1989 C C . PRO A 1 250 ? -20.692 -2.768 4.202 1.00 70.69 250 PRO A C 1
ATOM 1991 O O . PRO A 1 250 ? -20.048 -3.636 3.615 1.00 70.69 250 PRO A O 1
ATOM 1994 N N . ARG A 1 251 ? -21.881 -2.335 3.755 1.00 76.75 251 ARG A N 1
ATOM 1995 C CA . ARG A 1 251 ? -22.563 -2.842 2.552 1.00 76.75 251 ARG A CA 1
ATOM 1996 C C . ARG A 1 251 ? -21.730 -2.676 1.276 1.00 76.75 251 ARG A C 1
ATOM 1998 O O . ARG A 1 251 ? -21.802 -3.532 0.402 1.00 76.75 251 ARG A O 1
ATOM 2005 N N . PHE A 1 252 ? -20.934 -1.612 1.170 1.00 78.06 252 PHE A N 1
ATOM 2006 C CA . PHE A 1 252 ? -20.105 -1.332 -0.010 1.00 78.06 252 PHE A CA 1
ATOM 2007 C C . PHE A 1 252 ? -18.685 -1.903 0.095 1.00 78.06 252 PHE A C 1
ATOM 2009 O O . PHE A 1 252 ? -17.863 -1.642 -0.779 1.00 78.06 252 PHE A O 1
ATOM 2016 N N . ARG A 1 253 ? -18.377 -2.722 1.114 1.00 74.06 253 ARG A N 1
ATOM 2017 C CA . ARG A 1 253 ? -17.050 -3.344 1.275 1.00 74.06 253 ARG A CA 1
ATOM 2018 C C . ARG A 1 253 ? -16.577 -4.111 0.024 1.00 74.06 253 ARG A C 1
ATOM 2020 O O . ARG A 1 253 ? -15.435 -3.878 -0.367 1.00 74.06 253 ARG A O 1
ATOM 2027 N N . PRO A 1 254 ? -17.399 -4.950 -0.646 1.00 76.50 254 PRO A N 1
ATOM 2028 C CA . PRO A 1 254 ? -16.967 -5.643 -1.864 1.00 76.50 254 PRO A CA 1
ATOM 2029 C C . PRO A 1 254 ? -16.727 -4.687 -3.033 1.00 76.50 254 PRO A C 1
ATOM 2031 O O . PRO A 1 254 ? -15.765 -4.858 -3.772 1.00 76.50 254 PRO A O 1
ATOM 2034 N N . VAL A 1 255 ? -17.568 -3.655 -3.172 1.00 79.25 255 VAL A N 1
ATOM 2035 C CA . VAL A 1 255 ? -17.412 -2.629 -4.214 1.00 79.25 255 VAL A CA 1
ATOM 2036 C C . VAL A 1 255 ? -16.103 -1.875 -4.005 1.00 79.25 255 VAL A C 1
ATOM 2038 O O . VAL A 1 255 ? -15.340 -1.716 -4.946 1.00 79.25 255 VAL A O 1
ATOM 2041 N N . ARG A 1 256 ? -15.796 -1.500 -2.759 1.00 79.12 256 ARG A N 1
ATOM 2042 C CA . ARG A 1 256 ? -14.544 -0.841 -2.393 1.00 79.12 256 ARG A CA 1
ATOM 2043 C C . ARG A 1 256 ? -13.315 -1.692 -2.680 1.00 79.12 256 ARG A C 1
ATOM 2045 O O . ARG A 1 256 ? -12.383 -1.203 -3.309 1.00 79.12 256 ARG A O 1
ATOM 2052 N N . ALA A 1 257 ? -13.325 -2.957 -2.260 1.00 77.50 257 ALA A N 1
ATOM 2053 C CA . ALA A 1 257 ? -12.257 -3.892 -2.602 1.00 77.50 257 ALA A CA 1
ATOM 2054 C C . ALA A 1 257 ? -12.098 -4.001 -4.129 1.00 77.50 257 ALA A C 1
ATOM 2056 O O . ALA A 1 257 ? -10.988 -3.885 -4.636 1.00 77.50 257 ALA A O 1
ATOM 2057 N N . GLY A 1 258 ? -13.209 -4.122 -4.863 1.00 83.81 258 GLY A N 1
ATOM 2058 C CA . GLY A 1 258 ? -13.221 -4.152 -6.325 1.00 83.81 258 GLY A CA 1
ATOM 2059 C C . GLY A 1 258 ? -12.649 -2.890 -6.976 1.00 83.81 258 GLY A C 1
ATOM 2060 O O . GLY A 1 258 ? -11.895 -3.011 -7.933 1.00 83.81 258 GLY A O 1
ATOM 2061 N N . SER A 1 259 ? -12.940 -1.693 -6.453 1.00 87.19 259 SER A N 1
ATOM 2062 C CA . SER A 1 259 ? -12.400 -0.429 -6.976 1.00 87.19 259 SER A CA 1
ATOM 2063 C C . SER A 1 259 ? -10.878 -0.357 -6.847 1.00 87.19 259 SER A C 1
ATOM 2065 O O . SER A 1 259 ? -10.204 -0.033 -7.820 1.00 87.19 259 SER A O 1
ATOM 2067 N N . PHE A 1 260 ? -10.325 -0.708 -5.682 1.00 88.38 260 PHE A N 1
ATOM 2068 C CA . PHE A 1 260 ? -8.873 -0.694 -5.472 1.00 88.38 260 PHE A CA 1
ATOM 2069 C C . PHE A 1 260 ? -8.157 -1.814 -6.231 1.00 88.38 260 PHE A C 1
ATOM 2071 O O . PHE A 1 260 ? -7.115 -1.572 -6.834 1.00 88.38 260 PHE A O 1
ATOM 2078 N N . ILE A 1 261 ? -8.736 -3.020 -6.268 1.00 87.31 261 ILE A N 1
ATOM 2079 C CA . ILE A 1 261 ? -8.214 -4.125 -7.084 1.00 87.31 261 ILE A CA 1
ATOM 2080 C C . ILE A 1 261 ? -8.232 -3.731 -8.564 1.00 87.31 261 ILE A C 1
ATOM 2082 O O . ILE A 1 261 ? -7.240 -3.931 -9.255 1.00 87.31 261 ILE A O 1
ATOM 2086 N N . GLY A 1 262 ? -9.324 -3.136 -9.049 1.00 91.38 262 GLY A N 1
ATOM 2087 C CA . GLY A 1 262 ? -9.445 -2.654 -10.424 1.00 91.38 262 GLY A CA 1
ATOM 2088 C C . GLY A 1 262 ? -8.421 -1.572 -10.765 1.00 91.38 262 GLY A C 1
ATOM 2089 O O . GLY A 1 262 ? -7.814 -1.632 -11.831 1.00 91.38 262 GLY A O 1
ATOM 2090 N N . LEU A 1 263 ? -8.174 -0.634 -9.843 1.00 94.12 263 LEU A N 1
ATOM 2091 C CA . LEU A 1 263 ? -7.135 0.388 -9.991 1.00 94.12 263 LEU A CA 1
ATOM 2092 C C . LEU A 1 263 ? -5.731 -0.231 -10.090 1.00 94.12 263 LEU A C 1
ATOM 2094 O O . LEU A 1 263 ? -4.938 0.192 -10.919 1.00 94.12 263 LEU A O 1
ATOM 2098 N N . GLY A 1 264 ? -5.418 -1.258 -9.295 1.00 92.38 264 GLY A N 1
ATOM 2099 C CA . GLY A 1 264 ? -4.149 -1.984 -9.430 1.00 92.38 264 GLY A CA 1
ATOM 2100 C C . GLY A 1 264 ? -4.068 -2.791 -10.734 1.00 92.38 264 GLY A C 1
ATOM 2101 O O . GLY A 1 264 ? -3.065 -2.750 -11.447 1.00 92.38 264 GLY A O 1
ATOM 2102 N N . LEU A 1 265 ? -5.148 -3.492 -11.092 1.00 92.44 265 LEU A N 1
ATOM 2103 C CA . LEU A 1 265 ? -5.228 -4.323 -12.296 1.00 92.44 265 LEU A CA 1
ATOM 2104 C C . LEU A 1 265 ? -5.250 -3.518 -13.597 1.00 92.44 265 LEU A C 1
ATOM 2106 O O . LEU A 1 265 ? -4.947 -4.086 -14.647 1.00 92.44 265 LEU A O 1
ATOM 2110 N N . SER A 1 266 ? -5.507 -2.206 -13.567 1.00 95.38 266 SER A N 1
ATOM 2111 C CA . SER A 1 266 ? -5.314 -1.373 -14.759 1.00 95.38 266 SER A CA 1
ATOM 2112 C C . SER A 1 266 ? -3.864 -1.411 -15.257 1.00 95.38 266 SER A C 1
ATOM 2114 O O . SER A 1 266 ? -3.630 -1.164 -16.436 1.00 95.38 266 SER A O 1
ATOM 2116 N N . GLY A 1 267 ? -2.903 -1.791 -14.402 1.00 94.75 267 GLY A N 1
ATOM 2117 C CA . GLY A 1 267 ? -1.503 -2.039 -14.762 1.00 94.75 267 GLY A CA 1
ATOM 2118 C C . GLY A 1 267 ? -1.277 -3.216 -15.720 1.00 94.75 267 GLY A C 1
ATOM 2119 O O . GLY A 1 267 ? -0.237 -3.273 -16.374 1.00 94.75 267 GLY A O 1
ATOM 2120 N N . VAL A 1 268 ? -2.252 -4.116 -15.890 1.00 95.25 268 VAL A N 1
ATOM 2121 C CA . VAL A 1 268 ? -2.168 -5.209 -16.877 1.00 95.25 268 VAL A CA 1
ATOM 2122 C C . VAL A 1 268 ? -2.071 -4.659 -18.303 1.00 95.25 268 VAL A C 1
ATOM 2124 O O . VAL A 1 268 ? -1.364 -5.231 -19.130 1.00 95.25 268 VAL A O 1
ATOM 2127 N N . ILE A 1 269 ? -2.727 -3.530 -18.591 1.00 96.44 269 ILE A N 1
ATOM 2128 C CA . ILE A 1 269 ? -2.713 -2.897 -19.917 1.00 96.44 269 ILE A CA 1
ATOM 2129 C C . ILE A 1 269 ? -1.292 -2.435 -20.303 1.00 96.44 269 ILE A C 1
ATOM 2131 O O . ILE A 1 269 ? -0.779 -2.936 -21.308 1.00 96.44 269 ILE A O 1
ATOM 2135 N N . PRO A 1 270 ? -0.611 -1.549 -19.542 1.00 96.94 270 PRO A N 1
ATOM 2136 C CA . PRO A 1 270 ? 0.760 -1.149 -19.857 1.00 96.94 270 PRO A CA 1
ATOM 2137 C C . PRO A 1 270 ? 1.750 -2.317 -19.794 1.00 96.94 270 PRO A C 1
ATOM 2139 O O . PRO A 1 270 ? 2.637 -2.393 -20.639 1.00 96.94 270 PRO A O 1
ATOM 2142 N N . ALA A 1 271 ? 1.584 -3.266 -18.865 1.00 95.69 271 ALA A N 1
ATOM 2143 C CA . ALA A 1 271 ? 2.442 -4.452 -18.803 1.00 95.69 271 ALA A CA 1
ATOM 2144 C C . ALA A 1 271 ? 2.336 -5.310 -20.076 1.00 95.69 271 ALA A C 1
ATOM 2146 O O . ALA A 1 271 ? 3.347 -5.775 -20.605 1.00 95.69 271 ALA A O 1
ATOM 2147 N N . THR A 1 272 ? 1.119 -5.485 -20.601 1.00 96.38 272 THR A N 1
ATOM 2148 C CA . THR A 1 272 ? 0.880 -6.219 -21.852 1.00 96.38 272 THR A CA 1
ATOM 2149 C C . THR A 1 272 ? 1.457 -5.465 -23.042 1.00 96.38 272 THR A C 1
ATOM 2151 O O . THR A 1 272 ? 2.169 -6.067 -23.842 1.00 96.38 272 THR A O 1
ATOM 2154 N N . HIS A 1 273 ? 1.215 -4.152 -23.137 1.00 97.12 273 HIS A N 1
ATOM 2155 C CA . HIS A 1 273 ? 1.789 -3.316 -24.193 1.00 97.12 273 HIS A CA 1
ATOM 2156 C C . HIS A 1 273 ? 3.318 -3.444 -24.213 1.00 97.12 273 HIS A C 1
ATOM 2158 O O . HIS A 1 273 ? 3.887 -3.817 -25.239 1.00 97.12 273 HIS A O 1
ATOM 2164 N N . TYR A 1 274 ? 3.978 -3.245 -23.071 1.00 95.50 274 TYR A N 1
ATOM 2165 C CA . TYR A 1 274 ? 5.428 -3.384 -22.983 1.00 95.50 274 TYR A CA 1
ATOM 2166 C C . TYR A 1 274 ? 5.899 -4.785 -23.394 1.00 95.50 274 TYR A C 1
ATOM 2168 O O . TYR A 1 274 ? 6.810 -4.915 -24.208 1.00 95.50 274 TYR A O 1
ATOM 2176 N N . SER A 1 275 ? 5.229 -5.836 -22.908 1.00 96.25 275 SER A N 1
ATOM 2177 C CA . SER A 1 275 ? 5.577 -7.231 -23.214 1.00 96.25 275 SER A CA 1
ATOM 2178 C C . SER A 1 275 ? 5.485 -7.576 -24.698 1.00 96.25 275 SER A C 1
ATOM 2180 O O . SER A 1 275 ? 6.293 -8.362 -25.192 1.00 96.25 275 SER A O 1
ATOM 2182 N N . VAL A 1 276 ? 4.519 -6.994 -25.412 1.00 96.62 276 VAL A N 1
ATOM 2183 C CA . VAL A 1 276 ? 4.370 -7.168 -26.862 1.00 96.62 276 VAL A CA 1
ATOM 2184 C C . VAL A 1 276 ? 5.495 -6.459 -27.617 1.00 96.62 276 VAL A C 1
ATOM 2186 O O . VAL A 1 276 ? 6.016 -7.017 -28.578 1.00 96.62 276 VAL A O 1
ATOM 2189 N N . VAL A 1 277 ? 5.903 -5.267 -27.170 1.00 93.69 277 VAL A N 1
ATOM 2190 C CA . VAL A 1 277 ? 6.935 -4.458 -27.841 1.00 93.69 277 VAL A CA 1
ATOM 2191 C C . VAL A 1 277 ? 8.339 -5.029 -27.645 1.00 93.69 277 VAL A C 1
ATOM 2193 O O . VAL A 1 277 ? 9.089 -5.143 -28.611 1.00 93.69 277 VAL A O 1
ATOM 2196 N N . VAL A 1 278 ? 8.715 -5.391 -26.414 1.00 92.50 278 VAL A N 1
ATOM 2197 C CA . VAL A 1 278 ? 10.089 -5.848 -26.110 1.00 92.50 278 VAL A CA 1
ATOM 2198 C C . VAL A 1 278 ? 10.253 -7.369 -26.143 1.00 92.50 278 VAL A C 1
ATOM 2200 O O . VAL A 1 278 ? 11.374 -7.874 -26.108 1.00 92.50 278 VAL A O 1
ATOM 2203 N N . GLY A 1 279 ? 9.145 -8.108 -26.206 1.00 95.38 279 GLY A N 1
ATOM 2204 C CA . GLY A 1 279 ? 9.114 -9.563 -26.110 1.00 95.38 279 GLY A CA 1
ATOM 2205 C C . GLY A 1 279 ? 9.109 -10.077 -24.665 1.00 95.38 279 GLY A C 1
ATOM 2206 O O . GLY A 1 279 ? 9.680 -9.485 -23.750 1.00 95.38 279 GLY A O 1
ATOM 2207 N N . TRP A 1 280 ? 8.486 -11.242 -24.459 1.00 93.31 280 TRP A N 1
ATOM 2208 C CA . TRP A 1 280 ? 8.217 -11.808 -23.129 1.00 93.31 280 TRP A CA 1
ATOM 2209 C C . TRP A 1 280 ? 9.460 -11.972 -22.243 1.00 93.31 280 TRP A C 1
ATOM 2211 O O . TRP A 1 280 ? 9.435 -11.607 -21.071 1.00 93.31 280 TRP A O 1
ATOM 2221 N N . LYS A 1 281 ? 10.564 -12.506 -22.787 1.00 93.94 281 LYS A N 1
ATOM 2222 C CA . LYS A 1 281 ? 11.788 -12.737 -22.001 1.00 93.94 281 LYS A CA 1
ATOM 2223 C C . LYS A 1 281 ? 12.365 -11.425 -21.469 1.00 93.94 281 LYS A C 1
ATOM 2225 O O . LYS A 1 281 ? 12.601 -11.325 -20.270 1.00 93.94 281 LYS A O 1
ATOM 2230 N N . SER A 1 282 ? 12.526 -10.419 -22.327 1.00 92.75 282 SER A N 1
ATOM 2231 C CA . SER A 1 282 ? 13.011 -9.107 -21.894 1.00 92.75 282 SER A CA 1
ATOM 2232 C C . SER A 1 282 ? 12.024 -8.411 -20.963 1.00 92.75 282 SER A C 1
ATOM 2234 O O . SER A 1 282 ? 12.443 -7.794 -19.995 1.00 92.75 282 SER A O 1
ATOM 2236 N N . ALA A 1 283 ? 10.714 -8.569 -21.156 1.00 94.00 283 ALA A N 1
ATOM 2237 C CA . ALA A 1 283 ? 9.742 -8.023 -20.212 1.00 94.00 283 ALA A CA 1
ATOM 2238 C C . ALA A 1 283 ? 9.895 -8.616 -18.799 1.00 94.00 283 ALA A C 1
ATOM 2240 O O . ALA A 1 283 ? 9.882 -7.879 -17.815 1.00 94.00 283 ALA A O 1
ATOM 2241 N N . VAL A 1 284 ? 10.087 -9.935 -18.695 1.00 94.06 284 VAL A N 1
ATOM 2242 C CA . VAL A 1 284 ? 10.241 -10.640 -17.413 1.00 94.06 284 VAL A CA 1
ATOM 2243 C C . VAL A 1 284 ? 11.567 -10.334 -16.727 1.00 94.06 284 VAL A C 1
ATOM 2245 O O . VAL A 1 284 ? 11.547 -9.992 -15.545 1.00 94.06 284 VAL A O 1
ATOM 2248 N N . TYR A 1 285 ? 12.687 -10.469 -17.440 1.00 89.44 285 TYR A N 1
ATOM 2249 C CA . TYR A 1 285 ? 14.020 -10.344 -16.848 1.00 89.44 285 TYR A CA 1
ATOM 2250 C C . TYR A 1 285 ? 14.497 -8.894 -16.774 1.00 89.44 285 TYR A C 1
ATOM 2252 O O . TYR A 1 285 ? 14.954 -8.463 -15.721 1.00 89.44 285 TYR A O 1
ATOM 2260 N N . ASP A 1 286 ? 14.340 -8.136 -17.859 1.00 90.44 286 ASP A N 1
ATOM 2261 C CA . ASP A 1 286 ? 14.863 -6.772 -17.960 1.00 90.44 286 ASP A CA 1
ATOM 2262 C C . ASP A 1 286 ? 13.839 -5.725 -17.482 1.00 90.44 286 ASP A C 1
ATOM 2264 O O . ASP A 1 286 ? 14.186 -4.714 -16.881 1.00 90.44 286 ASP A O 1
ATOM 2268 N N . GLY A 1 287 ? 12.551 -5.963 -17.750 1.00 91.12 287 GLY A N 1
ATOM 2269 C CA . GLY A 1 287 ? 11.437 -5.089 -17.364 1.00 91.12 287 GLY A CA 1
ATOM 2270 C C . GLY A 1 287 ? 10.851 -5.363 -15.980 1.00 91.12 287 GLY A C 1
ATOM 2271 O O . GLY A 1 287 ? 9.786 -4.837 -15.649 1.00 91.12 287 GLY A O 1
ATOM 2272 N N . SER A 1 288 ? 11.483 -6.235 -15.191 1.00 94.56 288 SER A N 1
ATOM 2273 C CA . SER A 1 288 ? 11.015 -6.633 -13.858 1.00 94.56 288 SER A CA 1
ATOM 2274 C C . SER A 1 288 ? 9.559 -7.129 -13.803 1.00 94.56 288 SER A C 1
ATOM 2276 O O . SER A 1 288 ? 8.938 -7.096 -12.738 1.00 94.56 288 SER A O 1
ATOM 2278 N N . LEU A 1 289 ? 8.984 -7.616 -14.912 1.00 95.12 289 LEU A N 1
ATOM 2279 C CA . LEU A 1 289 ? 7.583 -8.055 -14.942 1.00 95.12 289 LEU A CA 1
ATOM 2280 C C . LEU A 1 289 ? 7.333 -9.229 -13.981 1.00 95.12 289 LEU A C 1
ATOM 2282 O O . LEU A 1 289 ? 6.258 -9.318 -13.393 1.00 95.12 289 LEU A O 1
ATOM 2286 N N . GLY A 1 290 ? 8.327 -10.096 -13.754 1.00 94.75 290 GLY A N 1
ATOM 2287 C CA . GLY A 1 290 ? 8.227 -11.168 -12.755 1.00 94.75 290 GLY A CA 1
ATOM 2288 C C . GLY A 1 290 ? 7.969 -10.636 -11.339 1.00 94.75 290 GLY A C 1
ATOM 2289 O O . GLY A 1 290 ? 7.091 -11.138 -10.637 1.00 94.75 290 GLY A O 1
ATOM 2290 N N . TRP A 1 291 ? 8.663 -9.565 -10.946 1.00 96.50 291 TRP A N 1
ATOM 2291 C CA . TRP A 1 291 ? 8.458 -8.902 -9.654 1.00 96.50 291 TRP A CA 1
ATOM 2292 C C . TRP A 1 291 ? 7.095 -8.218 -9.569 1.00 96.50 291 TRP A C 1
ATOM 2294 O O . TRP A 1 291 ? 6.432 -8.302 -8.534 1.00 96.50 291 TRP A O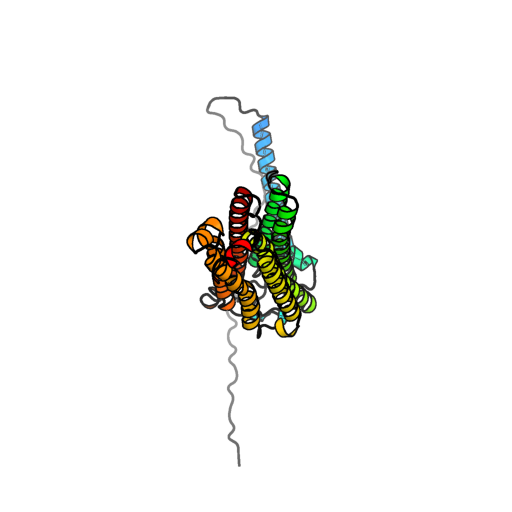 1
ATOM 2304 N N . LEU A 1 292 ? 6.630 -7.620 -10.671 1.00 94.06 292 LEU A N 1
ATOM 2305 C CA . LEU A 1 292 ? 5.281 -7.059 -10.753 1.00 94.06 292 LEU A CA 1
ATOM 2306 C C . LEU A 1 292 ? 4.205 -8.144 -10.570 1.00 94.06 292 LEU A C 1
ATOM 2308 O O . LEU A 1 292 ? 3.230 -7.928 -9.854 1.00 94.06 292 LEU A O 1
ATOM 2312 N N . ILE A 1 293 ? 4.391 -9.334 -11.152 1.00 95.12 293 ILE A N 1
ATOM 2313 C CA . ILE A 1 293 ? 3.471 -10.468 -10.971 1.00 95.12 293 ILE A CA 1
ATOM 2314 C C . ILE A 1 293 ? 3.453 -10.927 -9.508 1.00 95.12 293 ILE A C 1
ATOM 2316 O O . ILE A 1 293 ? 2.373 -11.115 -8.949 1.00 95.12 293 ILE A O 1
ATOM 2320 N N . ILE A 1 294 ? 4.616 -11.066 -8.861 1.00 96.62 294 ILE A N 1
ATOM 2321 C CA . ILE A 1 294 ? 4.692 -11.447 -7.439 1.00 96.62 294 ILE A CA 1
ATOM 2322 C C . ILE A 1 294 ? 3.982 -10.405 -6.565 1.00 96.62 294 ILE A C 1
ATOM 2324 O O . ILE A 1 294 ? 3.168 -10.767 -5.714 1.00 96.62 294 ILE A O 1
ATOM 2328 N N . MET A 1 295 ? 4.227 -9.114 -6.807 1.00 95.69 295 MET A N 1
ATOM 2329 C CA . MET A 1 295 ? 3.522 -8.030 -6.120 1.00 95.69 295 MET A CA 1
ATOM 2330 C C . MET A 1 295 ? 2.001 -8.128 -6.327 1.00 95.69 295 MET A C 1
ATOM 2332 O O . MET A 1 295 ? 1.244 -8.007 -5.363 1.00 95.69 295 MET A O 1
ATOM 2336 N N . ALA A 1 296 ? 1.534 -8.392 -7.551 1.00 93.44 296 ALA A N 1
ATOM 2337 C CA . ALA A 1 296 ? 0.107 -8.526 -7.841 1.00 93.44 296 ALA A CA 1
ATOM 2338 C C . ALA A 1 296 ? -0.517 -9.721 -7.104 1.00 93.44 296 ALA A C 1
ATOM 2340 O O . ALA A 1 296 ? -1.599 -9.591 -6.532 1.00 93.44 296 ALA A O 1
ATOM 2341 N N . VAL A 1 297 ? 0.181 -10.860 -7.051 1.00 95.94 297 VAL A N 1
ATOM 2342 C CA . VAL A 1 297 ? -0.252 -12.039 -6.286 1.00 95.94 297 VAL A CA 1
ATOM 2343 C C . VAL A 1 297 ? -0.382 -11.704 -4.801 1.00 95.94 297 VAL A C 1
ATOM 2345 O O . VAL A 1 297 ? -1.400 -12.052 -4.201 1.00 95.94 297 VAL A O 1
ATOM 2348 N N . LEU A 1 298 ? 0.585 -10.995 -4.211 1.00 96.12 298 LEU A N 1
ATOM 2349 C CA . LEU A 1 298 ? 0.513 -10.553 -2.814 1.00 96.12 298 LEU A CA 1
ATOM 2350 C C . LEU A 1 298 ? -0.686 -9.621 -2.581 1.00 96.12 298 LEU A C 1
ATOM 2352 O O . LEU A 1 298 ? -1.511 -9.887 -1.711 1.00 96.12 298 LEU A O 1
ATOM 2356 N N . TYR A 1 299 ? -0.869 -8.577 -3.390 1.00 91.44 299 TYR A N 1
ATOM 2357 C CA . TYR A 1 299 ? -2.012 -7.676 -3.205 1.00 91.44 299 TYR A CA 1
ATOM 2358 C C . TYR A 1 299 ? -3.363 -8.385 -3.342 1.00 91.44 299 TYR A C 1
ATOM 2360 O O . TYR A 1 299 ? -4.240 -8.206 -2.494 1.00 91.44 299 TYR A O 1
ATOM 2368 N N . ILE A 1 300 ? -3.536 -9.208 -4.381 1.00 91.00 300 ILE A N 1
ATOM 2369 C CA . ILE A 1 300 ? -4.802 -9.902 -4.646 1.00 91.00 300 ILE A CA 1
ATOM 2370 C C . ILE A 1 300 ? -5.091 -10.924 -3.547 1.00 91.00 300 ILE A C 1
ATOM 2372 O O . ILE A 1 300 ? -6.199 -10.946 -3.017 1.00 91.00 300 ILE A O 1
ATOM 2376 N N . SER A 1 301 ? -4.113 -11.748 -3.167 1.00 93.69 301 SER A N 1
ATOM 2377 C CA . SER A 1 301 ? -4.305 -12.748 -2.110 1.00 93.69 301 SER A CA 1
ATOM 2378 C C . SER A 1 301 ? -4.619 -12.101 -0.758 1.00 93.69 301 SER A C 1
ATOM 2380 O O . SER A 1 301 ? -5.583 -12.507 -0.110 1.00 93.69 301 SER A O 1
ATOM 2382 N N . GLY A 1 302 ? -3.902 -11.041 -0.372 1.00 92.25 302 GLY A N 1
ATOM 2383 C CA . GLY A 1 302 ? -4.203 -10.277 0.839 1.00 92.25 302 GLY A CA 1
ATOM 2384 C C . GLY A 1 302 ? -5.612 -9.673 0.809 1.00 92.25 302 GLY A C 1
ATOM 2385 O O . GLY A 1 302 ? -6.369 -9.807 1.773 1.00 92.25 302 GLY A O 1
ATOM 2386 N N . ALA A 1 303 ? -6.002 -9.051 -0.309 1.00 88.38 303 ALA A N 1
ATOM 2387 C CA . ALA A 1 303 ? -7.331 -8.463 -0.468 1.00 88.38 303 ALA A CA 1
ATOM 2388 C C . ALA A 1 303 ? -8.449 -9.520 -0.426 1.00 88.38 303 ALA A C 1
ATOM 2390 O O . ALA A 1 303 ? -9.510 -9.274 0.154 1.00 88.38 303 ALA A O 1
ATOM 2391 N N . LEU A 1 304 ? -8.214 -10.708 -0.995 1.00 90.19 304 LEU A N 1
ATOM 2392 C CA . LEU A 1 304 ? -9.143 -11.836 -0.930 1.00 90.19 304 LEU A CA 1
ATOM 2393 C C . LEU A 1 304 ? -9.292 -12.361 0.500 1.00 90.19 304 LEU A C 1
ATOM 2395 O O . LEU A 1 304 ? -10.422 -12.566 0.942 1.00 90.19 304 LEU A O 1
ATOM 2399 N N . LEU A 1 305 ? -8.194 -12.525 1.246 1.00 91.50 305 LEU A N 1
ATOM 2400 C CA . LEU A 1 305 ? -8.246 -12.921 2.658 1.00 91.50 305 LEU A CA 1
ATOM 2401 C C . LEU A 1 305 ? -9.058 -11.916 3.486 1.00 91.50 305 LEU A C 1
ATOM 2403 O O . LEU A 1 305 ? -9.954 -12.329 4.224 1.00 91.50 305 LEU A O 1
ATOM 2407 N N . TYR A 1 306 ? -8.830 -10.611 3.292 1.00 89.81 306 TYR A N 1
ATOM 2408 C CA . TYR A 1 306 ? -9.609 -9.541 3.928 1.00 89.81 306 TYR A CA 1
ATOM 2409 C C . TYR A 1 306 ? -11.100 -9.587 3.559 1.00 89.81 306 TYR A C 1
ATOM 2411 O O . TYR A 1 306 ? -11.970 -9.535 4.433 1.00 89.81 306 TYR A O 1
ATOM 2419 N N . ALA A 1 307 ? -11.425 -9.705 2.269 1.00 86.06 307 ALA A N 1
ATOM 2420 C CA . ALA A 1 307 ? -12.810 -9.735 1.800 1.00 86.06 307 ALA A CA 1
ATOM 2421 C C . ALA A 1 307 ? -13.564 -10.975 2.310 1.00 86.06 307 ALA A C 1
ATOM 2423 O O . ALA A 1 307 ? -14.740 -10.894 2.682 1.00 86.06 307 ALA A O 1
ATOM 2424 N N . LEU A 1 308 ? -12.880 -12.120 2.362 1.00 89.38 308 LEU A N 1
ATOM 2425 C CA . LEU A 1 308 ? -13.420 -13.388 2.840 1.00 89.38 308 LEU A CA 1
ATOM 2426 C C . LEU A 1 308 ? -13.325 -13.551 4.363 1.00 89.38 308 LEU A C 1
ATOM 2428 O O . LEU A 1 308 ? -13.892 -14.505 4.888 1.00 89.38 308 LEU A O 1
ATOM 2432 N N . ARG A 1 309 ? -12.688 -12.624 5.087 1.00 91.56 309 ARG A N 1
ATOM 2433 C CA . ARG A 1 309 ? -12.508 -12.674 6.549 1.00 91.56 309 ARG A CA 1
ATOM 2434 C C . ARG A 1 309 ? -11.892 -13.997 7.029 1.00 91.56 309 ARG A C 1
ATOM 2436 O O . ARG A 1 309 ? -12.367 -14.592 7.993 1.00 91.56 309 ARG A O 1
ATOM 2443 N N . ILE A 1 310 ? -10.899 -14.505 6.304 1.00 94.75 310 ILE A N 1
ATOM 2444 C CA . ILE A 1 310 ? -10.186 -15.747 6.640 1.00 94.75 310 ILE A CA 1
ATOM 2445 C C . ILE A 1 310 ? -8.884 -15.374 7.365 1.00 94.75 310 ILE A C 1
ATOM 2447 O O . ILE A 1 310 ? -8.152 -14.531 6.840 1.00 94.75 310 ILE A O 1
ATOM 2451 N N . PRO A 1 311 ? -8.555 -16.005 8.511 1.00 96.88 311 PRO A N 1
ATOM 2452 C CA . PRO A 1 311 ? -9.138 -17.238 9.061 1.00 96.88 311 PRO A CA 1
ATOM 2453 C C . PRO A 1 311 ? -10.282 -17.059 10.072 1.00 96.88 311 PRO A C 1
ATOM 2455 O O . PRO A 1 311 ? -10.924 -18.051 10.417 1.00 96.88 311 PRO A O 1
ATOM 2458 N N . GLU A 1 312 ? -10.581 -15.847 10.545 1.00 96.12 312 GLU A N 1
ATOM 2459 C CA . GLU A 1 312 ? -11.511 -15.636 11.666 1.00 96.12 312 GLU A CA 1
ATOM 2460 C C . GLU A 1 312 ? -12.955 -16.075 11.376 1.00 96.12 312 GLU A C 1
ATOM 2462 O O . GLU A 1 312 ? -13.689 -16.424 12.296 1.00 96.12 312 GLU A O 1
ATOM 2467 N N . ARG A 1 313 ? -13.362 -16.143 10.103 1.00 94.31 313 ARG A N 1
ATOM 2468 C CA . ARG A 1 313 ? -14.630 -16.757 9.679 1.00 94.31 313 ARG A CA 1
ATOM 2469 C C . ARG A 1 313 ? -14.710 -18.233 10.075 1.00 94.31 313 ARG A C 1
ATOM 2471 O O . ARG A 1 313 ? -15.778 -18.697 10.459 1.00 94.31 313 ARG A O 1
ATOM 2478 N N . CYS A 1 314 ? -13.602 -18.962 9.956 1.00 95.50 314 CYS A N 1
ATOM 2479 C CA . CYS A 1 314 ? -13.512 -20.385 10.284 1.00 95.50 314 CYS A CA 1
ATOM 2480 C C . CYS A 1 314 ? -13.213 -20.606 11.773 1.00 95.50 314 CYS A C 1
ATOM 2482 O O . CYS A 1 314 ? -13.650 -21.597 12.348 1.00 95.50 314 CYS A O 1
ATOM 2484 N N . LEU A 1 315 ? -12.477 -19.678 12.391 1.00 94.56 315 LEU A N 1
ATOM 2485 C CA . LEU A 1 315 ? -11.968 -19.763 13.762 1.00 94.56 315 LEU A CA 1
ATOM 2486 C C . LEU A 1 315 ? -12.487 -18.597 14.616 1.00 94.56 315 LEU A C 1
ATOM 2488 O O . LEU A 1 315 ? -11.726 -17.823 15.200 1.00 94.56 315 LEU A O 1
ATOM 2492 N N . SER A 1 316 ? -13.808 -18.442 14.661 1.00 94.88 316 SER A N 1
ATOM 2493 C CA . SER A 1 316 ? -14.443 -17.301 15.321 1.00 94.88 316 SER A CA 1
ATOM 2494 C C . SER A 1 316 ? -14.138 -17.271 16.826 1.00 94.88 316 SER A C 1
ATOM 2496 O O . SER A 1 316 ? -14.317 -18.275 17.510 1.00 94.88 316 SER A O 1
ATOM 2498 N N . GLY A 1 317 ? -13.675 -16.128 17.342 1.00 93.06 317 GLY A N 1
ATOM 2499 C CA . GLY A 1 317 ? -13.233 -15.967 18.735 1.00 93.06 317 GLY A CA 1
ATOM 2500 C C . GLY A 1 317 ? -11.773 -16.363 19.009 1.00 93.06 317 GLY A C 1
ATOM 2501 O O . GLY A 1 317 ? -11.193 -15.911 19.991 1.00 93.06 317 GLY A O 1
ATOM 2502 N N . TYR A 1 318 ? -11.145 -17.171 18.148 1.00 94.31 318 TYR A N 1
ATOM 2503 C CA . TYR A 1 318 ? -9.755 -17.616 18.342 1.00 94.31 318 TYR A CA 1
ATOM 2504 C C . TYR A 1 318 ? -8.735 -16.628 17.770 1.00 94.31 318 TYR A C 1
ATOM 2506 O O . TYR A 1 318 ? -7.631 -16.496 18.292 1.00 94.31 318 TYR A O 1
ATOM 2514 N N . CYS A 1 319 ? -9.117 -15.904 16.719 1.00 95.75 319 CYS A N 1
ATOM 2515 C CA . CYS A 1 319 ? -8.290 -14.887 16.070 1.00 95.75 319 CYS A CA 1
ATOM 2516 C C . CYS A 1 319 ? -8.645 -13.470 16.553 1.00 95.75 319 CYS A C 1
ATOM 2518 O O . CYS A 1 319 ? -8.566 -12.517 15.785 1.00 95.75 319 CYS A O 1
ATOM 2520 N N . ASP A 1 320 ? -9.090 -13.313 17.805 1.00 96.12 320 ASP A N 1
ATOM 2521 C CA . ASP A 1 320 ? -9.594 -12.022 18.288 1.00 96.12 320 ASP A CA 1
ATOM 2522 C C . ASP A 1 320 ? -8.495 -10.959 18.389 1.00 96.12 320 ASP A C 1
ATOM 2524 O O . ASP A 1 320 ? -8.745 -9.794 18.102 1.00 96.12 320 ASP A O 1
ATOM 2528 N N . ILE A 1 321 ? -7.269 -11.343 18.746 1.00 97.00 321 ILE A N 1
ATOM 2529 C CA . ILE A 1 321 ? -6.138 -10.409 18.877 1.00 97.00 321 ILE A CA 1
ATOM 2530 C C . ILE A 1 321 ? -5.114 -10.587 17.756 1.00 97.00 321 ILE A C 1
ATOM 2532 O O . ILE A 1 321 ? -4.573 -9.596 17.272 1.00 97.00 321 ILE A O 1
ATOM 2536 N N . TRP A 1 322 ? -4.855 -11.824 17.328 1.00 97.81 322 TRP A N 1
ATOM 2537 C CA . TRP A 1 322 ? -3.778 -12.155 16.394 1.00 97.81 322 TRP A CA 1
ATOM 2538 C C . TRP A 1 322 ? -4.285 -12.950 15.194 1.00 97.81 322 TRP A C 1
ATOM 2540 O O . TRP A 1 322 ? -5.217 -13.745 15.317 1.00 97.81 322 TRP A O 1
ATOM 2550 N N . PHE A 1 323 ? -3.617 -12.765 14.054 1.00 96.56 323 PHE A N 1
ATOM 2551 C CA . PHE A 1 323 ? -3.867 -13.466 12.789 1.00 96.56 323 PHE A CA 1
ATOM 2552 C C . PHE A 1 323 ? -5.270 -13.246 12.215 1.00 96.56 323 PHE A C 1
ATOM 2554 O O . PHE A 1 323 ? -5.809 -14.099 11.516 1.00 96.56 323 PHE A O 1
ATOM 2561 N N . GLN A 1 324 ? -5.855 -12.080 12.481 1.00 96.56 324 GLN A N 1
ATOM 2562 C CA . GLN A 1 324 ? -7.059 -11.634 11.784 1.00 96.56 324 GLN A CA 1
ATOM 2563 C C . GLN A 1 324 ? -6.759 -11.438 10.293 1.00 96.56 324 GLN A C 1
ATOM 2565 O O . GLN A 1 324 ? -5.674 -10.978 9.931 1.00 96.56 324 GLN A O 1
ATOM 2570 N N . SER A 1 325 ? -7.746 -11.662 9.427 1.00 95.81 325 SER A N 1
ATOM 2571 C CA . SER A 1 325 ? -7.636 -11.392 7.989 1.00 95.81 325 SER A CA 1
ATOM 2572 C C . SER A 1 325 ? -7.131 -9.982 7.674 1.00 95.81 325 SER A C 1
ATOM 2574 O O . SER A 1 325 ? -6.336 -9.799 6.756 1.00 95.81 325 SER A O 1
ATOM 2576 N N . HIS A 1 326 ? -7.554 -8.984 8.458 1.00 95.81 326 HIS A N 1
ATOM 2577 C CA . HIS A 1 326 ? -7.139 -7.594 8.288 1.00 95.81 326 HIS A CA 1
ATOM 2578 C C . HIS A 1 326 ? -5.657 -7.385 8.632 1.00 95.81 326 HIS A C 1
ATOM 2580 O O . HIS A 1 326 ? -4.944 -6.723 7.882 1.00 95.81 326 HIS A O 1
ATOM 2586 N N . GLN A 1 327 ? -5.167 -8.030 9.696 1.00 97.81 327 GLN A N 1
ATOM 2587 C CA . GLN A 1 327 ? -3.748 -8.008 10.063 1.00 97.81 327 GLN A CA 1
ATOM 2588 C C . GLN A 1 327 ? -2.892 -8.687 8.995 1.00 97.81 327 GLN A C 1
ATOM 2590 O O . GLN A 1 327 ? -1.839 -8.178 8.619 1.00 97.81 327 GLN A O 1
ATOM 2595 N N . ILE A 1 328 ? -3.354 -9.826 8.473 1.00 97.75 328 ILE A N 1
ATOM 2596 C CA . ILE A 1 328 ? -2.663 -10.534 7.392 1.00 97.75 328 ILE A CA 1
ATOM 2597 C C . ILE A 1 328 ? -2.627 -9.656 6.138 1.00 97.75 328 ILE A C 1
ATOM 2599 O O . ILE A 1 328 ? -1.574 -9.506 5.525 1.00 97.75 328 ILE A O 1
ATOM 2603 N N . PHE A 1 329 ? -3.741 -9.011 5.791 1.00 96.38 329 PHE A N 1
ATOM 2604 C CA . PHE A 1 329 ? -3.792 -8.064 4.681 1.00 96.38 329 PHE A CA 1
ATOM 2605 C C . PHE A 1 329 ? -2.776 -6.925 4.840 1.00 96.38 329 PHE A C 1
ATOM 2607 O O . PHE A 1 329 ? -2.039 -6.653 3.897 1.00 96.38 329 PHE A O 1
ATOM 2614 N N . HIS A 1 330 ? -2.665 -6.322 6.027 1.00 98.19 330 HIS A N 1
ATOM 2615 C CA . HIS A 1 330 ? -1.657 -5.294 6.308 1.00 98.19 330 HIS A CA 1
ATOM 2616 C C . HIS A 1 330 ? -0.226 -5.786 6.041 1.00 98.19 330 HIS A C 1
ATOM 2618 O O . HIS A 1 330 ? 0.567 -5.113 5.382 1.00 98.19 330 HIS A O 1
ATOM 2624 N N . VAL A 1 331 ? 0.105 -6.995 6.503 1.00 98.56 331 VAL A N 1
ATOM 2625 C CA . VAL A 1 331 ? 1.421 -7.602 6.248 1.00 98.56 331 VAL A CA 1
ATOM 2626 C C . VAL A 1 331 ? 1.657 -7.797 4.747 1.00 98.56 331 VAL A C 1
ATOM 2628 O O . VAL A 1 331 ? 2.742 -7.494 4.253 1.00 98.56 331 VAL A O 1
ATOM 2631 N N . PHE A 1 332 ? 0.642 -8.244 4.004 1.00 98.12 332 PHE A N 1
ATOM 2632 C CA . PHE A 1 332 ? 0.735 -8.432 2.555 1.00 98.12 332 PHE A CA 1
ATOM 2633 C C . PHE A 1 332 ? 0.926 -7.103 1.813 1.00 98.12 332 PHE A C 1
ATOM 2635 O O . PHE A 1 332 ? 1.685 -7.070 0.850 1.00 98.12 332 PHE A O 1
ATOM 2642 N N . VAL A 1 333 ? 0.312 -6.005 2.270 1.00 97.81 333 VAL A N 1
ATOM 2643 C CA . VAL A 1 333 ? 0.524 -4.660 1.703 1.00 97.81 333 VAL A CA 1
ATOM 2644 C C . VAL A 1 333 ? 1.982 -4.221 1.864 1.00 97.81 333 VAL A C 1
ATOM 2646 O O . VAL A 1 333 ? 2.591 -3.774 0.892 1.00 97.81 333 VAL A O 1
ATOM 2649 N N . VAL A 1 334 ? 2.566 -4.387 3.057 1.00 98.62 334 VAL A N 1
ATOM 2650 C CA . VAL A 1 334 ? 3.978 -4.043 3.309 1.00 98.62 334 VAL A CA 1
ATOM 2651 C C . VAL A 1 334 ? 4.913 -4.923 2.474 1.00 98.62 334 VAL A C 1
ATOM 2653 O O . VAL A 1 334 ? 5.822 -4.409 1.822 1.00 98.62 334 VAL A O 1
ATOM 2656 N N . ALA A 1 335 ? 4.671 -6.237 2.437 1.00 98.62 335 ALA A N 1
ATOM 2657 C CA . ALA A 1 335 ? 5.463 -7.170 1.638 1.00 98.62 335 ALA A CA 1
ATOM 2658 C C . ALA A 1 335 ? 5.382 -6.858 0.134 1.00 98.62 335 ALA A C 1
ATOM 2660 O O . ALA A 1 335 ? 6.407 -6.822 -0.544 1.00 98.62 335 ALA A O 1
ATOM 2661 N N . ALA A 1 336 ? 4.184 -6.578 -0.386 1.00 98.25 336 ALA A N 1
ATOM 2662 C CA . ALA A 1 336 ? 3.981 -6.203 -1.781 1.00 98.25 336 ALA A CA 1
ATOM 2663 C C . ALA A 1 336 ? 4.714 -4.901 -2.129 1.00 98.25 336 ALA A C 1
ATOM 2665 O O . ALA A 1 336 ? 5.366 -4.834 -3.169 1.00 98.25 336 ALA A O 1
ATOM 2666 N N . ALA A 1 337 ? 4.674 -3.897 -1.250 1.00 98.44 337 ALA A N 1
ATOM 2667 C CA . ALA A 1 337 ? 5.395 -2.644 -1.453 1.00 98.44 337 ALA A CA 1
ATOM 2668 C C . ALA A 1 337 ? 6.924 -2.847 -1.463 1.00 98.44 337 ALA A C 1
ATOM 2670 O O . ALA A 1 337 ? 7.615 -2.223 -2.266 1.00 98.44 337 ALA A O 1
ATOM 2671 N N . LEU A 1 338 ? 7.465 -3.746 -0.630 1.00 98.62 338 LEU A N 1
ATOM 2672 C CA . LEU A 1 338 ? 8.893 -4.098 -0.649 1.00 98.62 338 LEU A CA 1
ATOM 2673 C C . LEU A 1 338 ? 9.288 -4.819 -1.944 1.00 98.62 338 LEU A C 1
ATOM 2675 O O . LEU A 1 338 ? 10.304 -4.485 -2.551 1.00 98.62 338 LEU A O 1
ATOM 2679 N N . VAL A 1 339 ? 8.467 -5.772 -2.395 1.00 98.50 339 VAL A N 1
ATOM 2680 C CA . VAL A 1 339 ? 8.662 -6.464 -3.680 1.00 98.50 339 VAL A CA 1
ATOM 2681 C C . VAL A 1 339 ? 8.602 -5.477 -4.845 1.00 98.50 339 VAL A C 1
ATOM 2683 O O . VAL A 1 339 ? 9.426 -5.548 -5.756 1.00 98.50 339 VAL A O 1
ATOM 2686 N N . HIS A 1 340 ? 7.657 -4.536 -4.810 1.00 98.25 340 HIS A N 1
ATOM 2687 C CA . HIS A 1 340 ? 7.540 -3.490 -5.816 1.00 98.25 340 HIS A CA 1
ATOM 2688 C C . HIS A 1 340 ? 8.783 -2.598 -5.843 1.00 98.25 340 HIS A C 1
ATOM 2690 O O . HIS A 1 340 ? 9.358 -2.408 -6.911 1.00 98.25 340 HIS A O 1
ATOM 2696 N N . TYR A 1 341 ? 9.233 -2.111 -4.681 1.00 97.94 341 TYR A N 1
ATOM 2697 C CA . TYR A 1 341 ? 10.462 -1.325 -4.570 1.00 97.94 341 TYR A CA 1
ATOM 2698 C C . TYR A 1 341 ? 11.652 -2.063 -5.186 1.00 97.94 341 TYR A C 1
ATOM 2700 O O . TYR A 1 341 ? 12.333 -1.509 -6.042 1.00 97.94 341 TYR A O 1
ATOM 2708 N N . TYR A 1 342 ? 11.843 -3.336 -4.828 1.00 97.44 342 TYR A N 1
ATOM 2709 C CA . TYR A 1 342 ? 12.908 -4.157 -5.395 1.00 97.44 342 TYR A CA 1
ATOM 2710 C C . TYR A 1 342 ? 12.797 -4.278 -6.923 1.00 97.44 342 TYR A C 1
ATOM 2712 O O . TYR A 1 342 ? 13.772 -4.054 -7.636 1.00 97.44 342 TYR A O 1
ATOM 2720 N N . GLY A 1 343 ? 11.602 -4.569 -7.448 1.00 97.38 343 GLY A N 1
ATOM 2721 C CA . GLY A 1 343 ? 11.368 -4.656 -8.892 1.00 97.38 343 GLY A CA 1
ATOM 2722 C C . GLY A 1 343 ? 11.657 -3.344 -9.630 1.00 97.38 343 GLY A C 1
ATOM 2723 O O . GLY A 1 343 ? 12.246 -3.368 -10.714 1.00 97.38 343 GLY A O 1
ATOM 2724 N N . VAL A 1 344 ? 11.287 -2.206 -9.036 1.00 96.50 344 VAL A N 1
ATOM 2725 C CA . VAL A 1 344 ? 11.574 -0.869 -9.571 1.00 96.50 344 VAL A CA 1
ATOM 2726 C C . VAL A 1 344 ? 13.075 -0.568 -9.546 1.00 96.50 344 VAL A C 1
ATOM 2728 O O . VAL A 1 344 ? 13.600 -0.054 -10.532 1.00 96.50 344 VAL A O 1
ATOM 2731 N N . SER A 1 345 ? 13.788 -0.925 -8.477 1.00 94.94 345 SER A N 1
ATOM 2732 C CA . SER A 1 345 ? 15.249 -0.790 -8.427 1.00 94.94 345 SER A CA 1
ATOM 2733 C C . SER A 1 345 ? 15.925 -1.607 -9.529 1.00 94.94 345 SER A C 1
ATOM 2735 O O . SER A 1 345 ? 16.769 -1.079 -10.243 1.00 94.94 345 SER A O 1
ATOM 2737 N N . MET A 1 346 ? 15.480 -2.846 -9.761 1.00 94.81 346 MET A N 1
ATOM 2738 C CA . MET A 1 346 ? 16.037 -3.700 -10.817 1.00 94.81 346 MET A CA 1
ATOM 2739 C C . MET A 1 346 ? 15.838 -3.124 -12.229 1.00 94.81 346 MET A C 1
ATOM 2741 O O . MET A 1 346 ? 16.776 -3.128 -13.027 1.00 94.81 346 MET A O 1
ATOM 2745 N N . ILE A 1 347 ? 14.644 -2.606 -12.553 1.00 94.38 347 ILE A N 1
ATOM 2746 C CA . ILE A 1 347 ? 14.398 -2.009 -13.880 1.00 94.38 347 ILE A CA 1
ATOM 2747 C C . ILE A 1 347 ? 15.119 -0.662 -14.031 1.00 94.38 347 ILE A C 1
ATOM 2749 O O . ILE A 1 347 ? 15.573 -0.341 -15.127 1.00 94.38 347 ILE A O 1
ATOM 2753 N N . SER A 1 348 ? 15.261 0.102 -12.943 1.00 93.62 348 SER A N 1
ATOM 2754 C CA . SER A 1 348 ? 16.058 1.331 -12.904 1.00 93.62 348 SER A CA 1
ATOM 2755 C C . SER A 1 348 ? 17.522 1.035 -13.228 1.00 93.62 348 SER A C 1
ATOM 2757 O O . SER A 1 348 ? 18.066 1.607 -14.170 1.00 93.62 348 SER A O 1
ATOM 2759 N N . ASP A 1 349 ? 18.139 0.088 -12.519 1.00 91.50 349 ASP A N 1
ATOM 2760 C CA . ASP A 1 349 ? 19.535 -0.307 -12.736 1.00 91.50 349 ASP A CA 1
ATOM 2761 C C . ASP A 1 349 ? 19.754 -0.820 -14.163 1.00 91.50 349 ASP A C 1
ATOM 2763 O O . ASP A 1 349 ? 20.686 -0.395 -14.853 1.00 91.50 349 ASP A O 1
ATOM 2767 N N . PHE A 1 350 ? 18.847 -1.673 -14.653 1.00 91.50 350 PHE A N 1
ATOM 2768 C CA . PHE A 1 350 ? 18.873 -2.125 -16.040 1.00 91.50 350 PHE A CA 1
ATOM 2769 C C . PHE A 1 350 ? 18.798 -0.947 -17.016 1.00 91.50 350 PHE A C 1
ATOM 2771 O O . PHE A 1 350 ? 19.628 -0.849 -17.922 1.00 91.50 350 PHE A O 1
ATOM 2778 N N . ARG A 1 351 ? 17.833 -0.034 -16.847 1.00 90.19 351 ARG A N 1
ATOM 2779 C CA . ARG A 1 351 ? 17.626 1.088 -17.770 1.00 90.19 351 ARG A CA 1
ATOM 2780 C C . ARG A 1 351 ? 18.840 2.008 -17.808 1.00 90.19 351 ARG A C 1
ATOM 2782 O O . ARG A 1 351 ? 19.319 2.320 -18.895 1.00 90.19 351 ARG A O 1
ATOM 2789 N N . LEU A 1 352 ? 19.355 2.383 -16.644 1.00 87.88 352 LEU A N 1
ATOM 2790 C CA . LEU A 1 352 ? 20.490 3.294 -16.517 1.00 87.88 352 LEU A CA 1
ATOM 2791 C C . LEU A 1 352 ? 21.789 2.669 -17.037 1.00 87.88 352 LEU A C 1
ATOM 2793 O O . LEU A 1 352 ? 22.621 3.380 -17.592 1.00 87.88 352 LEU A O 1
ATOM 2797 N N . SER A 1 353 ? 21.932 1.340 -16.972 1.00 89.75 353 SER A N 1
ATOM 2798 C CA . SER A 1 353 ? 23.069 0.640 -17.587 1.00 89.75 353 SER A CA 1
ATOM 2799 C C . SER A 1 353 ? 23.080 0.699 -19.123 1.00 89.75 353 SER A C 1
ATOM 2801 O O . SER A 1 353 ? 24.137 0.534 -19.734 1.00 89.75 353 SER A O 1
ATOM 2803 N N . ARG A 1 354 ? 21.927 0.938 -19.772 1.00 87.31 354 ARG A N 1
ATOM 2804 C CA . ARG A 1 354 ? 21.828 1.026 -21.242 1.00 87.31 354 ARG A CA 1
ATOM 2805 C C . ARG A 1 354 ? 22.077 2.427 -21.798 1.00 87.31 354 ARG A C 1
ATOM 2807 O O . ARG A 1 354 ? 22.367 2.529 -22.989 1.00 87.31 354 ARG A O 1
ATOM 2814 N N . GLY A 1 355 ? 21.979 3.462 -20.965 1.00 83.31 355 GLY A N 1
ATOM 2815 C CA . GLY A 1 355 ? 22.118 4.859 -21.373 1.00 83.31 355 GLY A CA 1
ATOM 2816 C C . GLY A 1 355 ? 20.929 5.389 -22.183 1.00 83.31 355 GLY A C 1
ATOM 2817 O O . GLY A 1 355 ? 19.833 4.822 -22.166 1.00 83.31 355 GLY A O 1
ATOM 2818 N N . ASP A 1 356 ? 21.162 6.501 -22.880 1.00 84.06 356 ASP A N 1
ATOM 2819 C CA . ASP A 1 356 ? 20.124 7.251 -23.584 1.00 84.06 356 ASP A CA 1
ATOM 2820 C C . ASP A 1 356 ? 19.436 6.452 -24.697 1.00 84.06 356 ASP A C 1
ATOM 2822 O O . ASP A 1 356 ? 20.006 5.582 -25.365 1.00 84.06 356 ASP A O 1
ATOM 2826 N N . CYS A 1 357 ? 18.172 6.797 -24.932 1.00 86.81 357 CYS A N 1
ATOM 2827 C CA . CYS A 1 357 ? 17.400 6.236 -26.026 1.00 86.81 357 CYS A CA 1
ATOM 2828 C C . CYS A 1 357 ? 18.025 6.607 -27.371 1.00 86.81 357 CYS A C 1
ATOM 2830 O O . CYS A 1 357 ? 18.394 7.758 -27.612 1.00 86.81 357 CYS A O 1
ATOM 2832 N N . LYS A 1 358 ? 18.101 5.633 -28.284 1.00 78.94 358 LYS A N 1
ATOM 2833 C CA . LYS A 1 358 ? 18.540 5.908 -29.653 1.00 78.94 358 LYS A CA 1
ATOM 2834 C C . LYS A 1 358 ? 17.572 6.912 -30.290 1.00 78.94 358 LYS A C 1
ATOM 2836 O O . LYS A 1 358 ? 16.361 6.720 -30.152 1.00 78.94 358 LYS A O 1
ATOM 2841 N N . PRO A 1 359 ? 18.069 7.944 -30.995 1.00 69.06 359 PRO A N 1
ATOM 2842 C CA . PRO A 1 359 ? 17.194 8.840 -31.732 1.00 69.06 359 PRO A CA 1
ATOM 2843 C C . PRO A 1 359 ? 16.359 8.019 -32.715 1.00 69.06 359 PRO A C 1
ATOM 2845 O O . PRO A 1 359 ? 16.854 7.047 -33.296 1.00 69.06 359 PRO A O 1
ATOM 2848 N N . ALA A 1 360 ? 15.092 8.400 -32.891 1.00 60.88 360 ALA A N 1
ATOM 2849 C CA . ALA A 1 360 ? 14.287 7.850 -33.970 1.00 60.88 360 ALA A CA 1
ATOM 2850 C C . ALA A 1 360 ? 15.078 8.031 -35.274 1.00 60.88 360 ALA A C 1
ATOM 2852 O O . ALA A 1 360 ? 15.518 9.144 -35.574 1.00 60.88 360 ALA A O 1
ATOM 2853 N N . LEU A 1 361 ? 15.322 6.934 -36.000 1.00 59.00 361 LEU A N 1
ATOM 2854 C CA . LEU A 1 361 ? 15.959 7.002 -37.313 1.00 59.00 361 LEU A CA 1
ATOM 2855 C C . LEU A 1 361 ? 15.187 8.038 -38.141 1.00 59.00 361 LEU A C 1
ATOM 2857 O O . LEU A 1 361 ? 13.958 7.932 -38.212 1.00 59.00 361 LEU A O 1
ATOM 2861 N N . PRO A 1 362 ? 15.856 9.053 -38.721 1.00 55.25 362 PRO A N 1
ATOM 2862 C CA . PRO A 1 362 ? 15.170 9.980 -39.602 1.00 55.25 362 PRO A CA 1
ATOM 2863 C C . PRO A 1 362 ? 14.489 9.162 -40.698 1.00 55.25 362 PRO A C 1
ATOM 2865 O O . PRO A 1 362 ? 15.097 8.247 -41.255 1.00 55.25 362 PRO A O 1
ATOM 2868 N N . LEU A 1 363 ? 13.213 9.458 -40.963 1.00 56.50 363 LEU A N 1
ATOM 2869 C CA . LEU A 1 363 ? 12.480 8.877 -42.084 1.00 56.50 363 LEU A CA 1
ATOM 2870 C C . LEU A 1 363 ? 13.315 9.097 -43.348 1.00 56.50 363 LEU A C 1
ATOM 2872 O O . LEU A 1 363 ? 13.457 10.225 -43.821 1.00 56.50 363 LEU A O 1
ATOM 2876 N N . ASN A 1 364 ? 13.921 8.026 -43.856 1.00 47.69 364 ASN A N 1
ATOM 2877 C CA . ASN A 1 364 ? 14.740 8.083 -45.052 1.00 47.69 364 ASN A CA 1
ATOM 2878 C C . ASN A 1 364 ? 13.784 8.131 -46.250 1.00 47.69 364 ASN A C 1
ATOM 2880 O O . ASN A 1 364 ? 13.360 7.107 -46.775 1.00 47.69 364 ASN A O 1
ATOM 2884 N N . PHE A 1 365 ? 13.376 9.338 -46.647 1.00 59.47 365 PHE A N 1
ATOM 2885 C CA . PHE A 1 365 ? 12.471 9.557 -47.785 1.00 59.47 365 PHE A CA 1
ATOM 2886 C C . PHE A 1 365 ? 13.091 9.173 -49.144 1.00 59.47 365 PHE A C 1
ATOM 2888 O O . PHE A 1 365 ? 12.427 9.269 -50.173 1.00 59.47 365 PHE A O 1
ATOM 2895 N N . THR A 1 366 ? 14.347 8.727 -49.173 1.00 57.88 366 THR A N 1
ATOM 2896 C CA . THR A 1 366 ? 15.057 8.295 -50.383 1.00 57.88 366 THR A CA 1
ATOM 2897 C C . THR A 1 366 ? 14.685 6.885 -50.851 1.00 57.88 366 THR A C 1
ATOM 2899 O O . THR A 1 366 ? 14.845 6.607 -52.036 1.00 57.88 366 THR A O 1
ATOM 2902 N N . ASP A 1 367 ? 14.097 6.035 -50.000 1.00 52.22 367 ASP A N 1
ATOM 2903 C CA . ASP A 1 367 ? 13.698 4.665 -50.382 1.00 52.22 367 ASP A CA 1
ATOM 2904 C C . ASP A 1 367 ? 12.297 4.579 -51.029 1.00 52.22 367 ASP A C 1
ATOM 2906 O O . ASP A 1 367 ? 11.884 3.516 -51.488 1.00 52.22 367 ASP A O 1
ATOM 2910 N N . VAL A 1 368 ? 11.560 5.695 -51.118 1.00 54.44 368 VAL A N 1
ATOM 2911 C CA . VAL A 1 368 ? 10.225 5.752 -51.760 1.00 54.44 368 VAL A CA 1
ATOM 2912 C C . VAL A 1 368 ? 10.305 6.222 -53.225 1.00 54.44 368 VAL A C 1
ATOM 2914 O O . VAL A 1 368 ? 9.324 6.140 -53.957 1.00 54.44 368 VAL A O 1
ATOM 2917 N N . ALA A 1 369 ? 11.475 6.670 -53.697 1.00 49.69 369 ALA A N 1
ATOM 2918 C CA . ALA A 1 369 ? 11.630 7.265 -55.031 1.00 49.69 369 ALA A CA 1
ATOM 2919 C C . ALA A 1 369 ? 12.082 6.295 -56.146 1.00 49.69 369 ALA A C 1
ATOM 2921 O O . ALA A 1 369 ? 12.238 6.728 -57.284 1.00 49.69 369 ALA A O 1
ATOM 2922 N N . PHE A 1 370 ? 12.270 5.000 -55.868 1.00 50.22 370 PHE A N 1
ATOM 2923 C CA . PHE A 1 370 ? 12.715 4.019 -56.873 1.00 50.22 370 PHE A CA 1
ATOM 2924 C C . PHE A 1 370 ? 11.824 2.772 -56.918 1.00 50.22 370 PHE A C 1
ATOM 2926 O O . PHE A 1 370 ? 12.309 1.656 -56.780 1.00 50.22 370 PHE A O 1
ATOM 2933 N N . ASN A 1 371 ? 10.513 2.958 -57.088 1.00 46.12 371 ASN A N 1
ATOM 2934 C CA . ASN A 1 371 ? 9.592 1.897 -57.523 1.00 46.12 371 ASN A CA 1
ATOM 2935 C C . ASN A 1 371 ? 8.341 2.501 -58.196 1.00 46.12 371 ASN A C 1
ATOM 2937 O O . ASN A 1 371 ? 7.207 2.237 -57.796 1.00 46.12 371 ASN A O 1
ATOM 2941 N N . THR A 1 372 ? 8.559 3.329 -59.221 1.00 43.06 372 THR A N 1
ATOM 2942 C CA . THR A 1 372 ? 7.540 3.676 -60.229 1.00 43.06 372 THR A CA 1
ATOM 2943 C C . THR A 1 372 ? 8.033 3.297 -61.604 1.00 43.06 372 THR A C 1
ATOM 2945 O O . THR A 1 372 ? 9.185 3.690 -61.905 1.00 43.06 372 THR A O 1
#

Foldseek 3Di:
DDDDDDDDDDDDDDDDDDPDDDDDDDDDDDDDDDDDDDDDDDDDDDDDDDPVNVVVVVVVVVVVVVVVVVVVVVVVVCVVPADDKDFLVPEDPLLNQDVLQTTFHDAQPQDLVNLVVCCPPFGLLVLQLVLLVVLLVVLVVVLVCCVPPPDPLQDVVLNVLLVQLSVLSNQLSVLSNCLSSCCRNDSVSNLVSQLSNQLSLLSNLLSLCRLLLCLLCVVPVPLSVVVNVVLVVLSVVSSVVSNDPVCSDSVNLVVNLVSSLVSNCVVVVSLVVSCVVPPVVCCVQQSLVVLSVVLNCLQVVLSVLVVVFPPSVVVRNPCNRHDTSSSSSSNSNSVSSVSSSVSSVRNVVSSSVVDDDDPDDPPPPVVVPPDD

InterPro domains:
  IPR004254 AdipoR/Haemolysin-III-related [PF03006] (120-341)
  IPR004254 AdipoR/Haemolysin-III-related [PTHR20855] (67-352)

Nearest PDB structures (foldseek):
  6yxg-assembly1_A  TM=9.775E-01  e=7.438E-24  Homo sapiens
  5lxg-assembly1_A  TM=9.058E-01  e=2.756E-22  Homo sapiens
  6krz-assembly3_C  TM=9.112E-01  e=1.474E-21  Homo sapiens
  8u58-assembly1_C  TM=4.916E-01  e=3.418E+00  Homo sapiens

Radius of gyration: 32.52 Å; Cα contacts (8 Å, |Δi|>4): 365; chains: 1; bounding box: 111×39×124 Å

Organism: Hymenolepis diminuta (NCBI:txid6216)

pLDDT: mean 82.3, std 22.21, range [26.56, 98.75]

Sequence (372 aa):
MSRPKRKPSKPLSAFHKMESEMEITEPLNEIEPHTKALKSVEDVDASKVGCTDSIFSYDFASLAQTMAHSAEEFVRQVWLRGWGLVQFTQLPQWMKDNDFIKGGHRPALNSYWGCAKSIFRIHTETGNIWTHLLGCILFIAIWTFFFAYTPESIQWQDKLVFSAFFIGAVVCLGFSCIFHTLSCHSPKVSRFANKLDYTGIAVLTIGSFVPYLYYTFYCDFAAMVGYLSLICVLGVVTICVSMLDAFSTPRFRPVRAGSFIGLGLSGVIPATHYSVVVGWKSAVYDGSLGWLIIMAVLYISGALLYALRIPERCLSGYCDIWFQSHQIFHVFVVAAALVHYYGVSMISDFRLSRGDCKPALPLNFTDVAFNT

Solvent-accessible surface area (backbone atoms only — not comparable to full-atom values): 20938 Å² total; per-residue (Å²): 140,81,84,88,87,87,85,88,85,86,86,87,86,81,77,96,82,84,88,77,89,85,88,82,82,86,80,92,79,84,91,78,81,89,83,78,80,89,80,87,85,86,93,79,80,94,73,90,73,57,72,66,57,59,49,51,50,51,51,49,51,51,48,52,49,52,51,51,52,50,50,50,51,50,51,49,51,56,55,73,77,44,84,70,70,33,43,51,88,76,49,57,77,92,68,65,82,59,85,42,41,39,43,43,31,76,54,79,58,71,30,72,66,59,29,59,58,43,70,83,43,92,30,43,49,35,49,50,23,50,51,24,46,53,43,22,53,49,46,50,51,51,48,53,46,52,73,74,69,57,61,86,85,64,46,74,66,56,54,52,35,50,42,39,26,46,53,11,45,35,46,19,24,45,28,38,20,50,18,50,41,36,50,40,26,45,77,68,55,22,54,51,30,47,33,43,25,52,39,12,56,35,44,24,52,41,15,51,45,49,37,46,40,48,52,70,28,62,79,37,64,66,62,29,53,51,52,53,51,49,43,50,52,55,30,50,52,51,37,57,53,45,65,36,73,74,55,71,38,80,88,33,47,66,57,53,52,48,51,55,50,49,62,59,54,56,51,54,56,60,53,48,54,49,25,69,74,65,33,63,67,47,25,37,71,53,55,22,42,54,34,50,50,53,22,49,52,33,46,52,53,23,50,48,30,39,74,66,35,41,51,22,68,82,39,57,53,76,28,24,56,55,73,26,14,61,40,50,24,49,50,26,52,49,52,20,51,52,38,41,51,52,25,42,51,52,20,44,54,49,47,64,73,67,57,80,68,78,75,80,76,74,82,68,73,73,79,74,76,80,83,129

Secondary structure (DSSP, 8-state):
--------------------------------------------------HHHHHHHHHHHHHHHHHHHHHHHHHHHHHHTSPPPB-GGGS-GGG---TT--S-BPP----HHHHHHHTTS-STTHHHHHHHHHHHHHHHHHHHHHHHH--TTS-HHHHHHHHHHHHHHHHHHHHHHHHHHHTTS-HHHHHHHHHHHHHHHHHHHHHHHHHHHHHHTTT-HHHHHHHHHHHHHHHHHHHHHHTSGGGGSGGGHHHHHHHHHHHHHTTHHHHHHHHHHH-HHHHHHTS-HHHHHHHHHHHHHHHHHHHHTTTTTTSTTTTSSSS-HHHHHHHHHHHHHHHHHHHHHHHHHHHHHH-SPPPPPP--GGGGSS--

Mean predicted aligned error: 12.97 Å